Protein 9S3A (pdb70)

Sequence (419 aa):
DEVKLLGMWASPFVLRVQLALSLKGVGYEYVEEDLKSKSELLLKSNPVLQKVPVLIHDGKPVCESSVILQYIDEAFAGVGPSLLPEEPHGRAVARFWAAYIDGTLVKASSQASMKAEGKKQVTAAVETLEGALRDCSNGKPFFGGDTAGYVDVMLGGLLAWVHAGDKMKGVKTFDPATTPLLAAWADNFGSLDAVEAVMPDVGKLVEFAMAMDEVKLLGMWASPFVLRVQLALSLKGVGYEYVEEDLKSKSELLLKSNPVLQKVPVLIHDGKPVCESSVILQYIDEAFAGVGPSLLPEEPHGRAVARFWAAYIDGTLVKASSQAKAEGKKQVTAAVETLEGALRDCSNGKPFFGGDTAGYVDVMLGGLLAWVHAGDKMKGVKTFDPATTPLLAAWADNFGSLDAVEAVMPDVGKLVEFA

Nearest PDB structures (foldseek):
  5j4u-assembly1_A-2  TM=9.229E-01  e=9.475E-18  Populus trichocarpa
  5g5a-assembly2_D  TM=9.171E-01  e=4.953E-17  Arabidopsis thaliana
  4chs-assembly1_B  TM=9.113E-01  e=7.397E-17  Glycine max
  5agy-assembly1_B  TM=9.128E-01  e=1.569E-16  Glycine max
  6ep7-assembly1_A  TM=8.662E-01  e=5.492E-16  Arabidopsis thaliana

B-factor: mean 41.43, std 16.37, range [11.33, 150.97]

InterPro domains:
  IPR004045 Glutathione S-transferase, N-terminal [PF02798] (9-80)
  IPR004045 Glutathione S-transferase, N-terminal [PS50404] (7-86)
  IPR010987 Glutathione S-transferase, C-terminal-like [PS50405] (93-224)
  IPR036249 Thioredoxin-like superfamily [SSF52833] (9-111)
  IPR036282 Glutathione S-transferase, C-terminal domain superfamily [SSF47616] (89-223)
  IPR040079 Glutathione transferase family [SFLDS00019] (6-231)
  IPR045073 Glutathione S-transferase Omega/Tau-like [PTHR11260] (11-217)
  IPR045073 Glutathione S-transferase Omega/Tau-like [SFLDG01152] (6-231)
  IPR045074 Glutathione S-transferases Tau, C-terminal alpha-helical domain, plant [cd03185] (94-220)

Secondary structure (DSSP, 8-state):
--EEEEE-TT-HHHHHHHHHHHHHT---EEEE--SSS--HHHHHHSTTT--S-EEEETTEEEESHHHHHHHHHHHTTTSS--SS-SSHHHHHHHHHHHHHIIIIIIHHHHHHT--HHHHHHHHHHHHHHHHHHHHHHTTSSBTTBSS--HHHHHH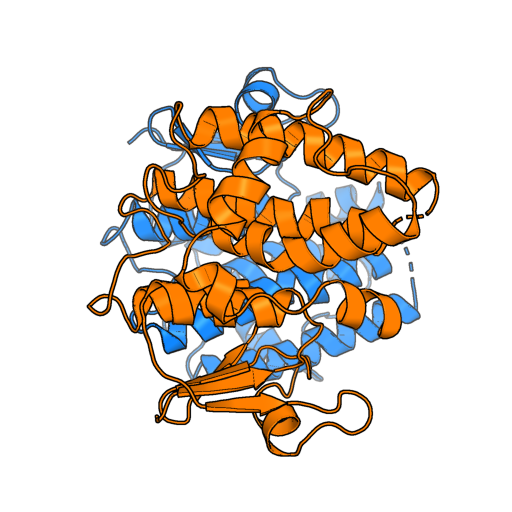HTTHHHHHHHHHHHT--TT-TTT-HHHHHHHHHHHTSHHHHTTPPPHHHHHHHHHH-/--EEEEE-TT-HHHHHHHHHHHHHT---EEEE--SSS--HHHHHHSTTT--S-EEEETTEEEESHHHHHHHHHHHTTTSS--SS-SSHHHHHHHHHHHHHIIIIIIHHHHH--HHHHHHHHHHHHHHHHHHHHHHTTSSBTTBSS--HHHHHHHTTHHHHHHHHHHHT--TT-TTT-HHHHHHHHHHHTSHHHHTTPPPHHHHHHH-

Structure (mmCIF, N/CA/C/O backbone):
data_9S3A
#
_entry.id   9S3A
#
_cell.length_a   52.408
_cell.length_b   61.859
_cell.length_c   168.824
_cell.angle_alpha   90.00
_cell.angle_beta   90.00
_cell.angle_gamma   90.00
#
_symmetry.space_group_name_H-M   'P 21 2 21'
#
loop_
_entity.id
_entity.type
_entity.pdbx_description
1 polymer 'Glutathione S-transferase'
2 non-polymer Deoxynivalenol-13-glutathione
3 non-polymer Deoxynivalenol-13-cysteine
4 non-polymer GLYCEROL
5 non-polymer 'ACETATE ION'
6 non-polymer 'SODIUM ION'
7 non-polymer 2-AMINO-2-HYDROXYMETHYL-PROPANE-1,3-DIOL
8 water water
#
loop_
_atom_site.group_PDB
_atom_site.id
_atom_site.type_symbol
_atom_site.label_atom_id
_atom_site.label_alt_id
_atom_site.label_comp_id
_atom_site.label_asym_id
_atom_site.label_entity_id
_atom_site.label_seq_id
_atom_site.pdbx_PDB_ins_code
_atom_site.Cartn_x
_atom_site.Cartn_y
_atom_site.Cartn_z
_atom_site.occupancy
_atom_site.B_iso_or_equiv
_atom_site.auth_seq_id
_atom_site.auth_comp_id
_atom_site.auth_asym_id
_atom_site.auth_atom_id
_atom_site.pdbx_PDB_model_num
ATOM 1 N N . ASP A 1 9 ? -12.476 -13.446 -35.405 1.00 67.69 7 ASP A N 1
ATOM 2 C CA . ASP A 1 9 ? -12.275 -12.763 -36.718 1.00 64.05 7 ASP A CA 1
ATOM 3 C C . ASP A 1 9 ? -11.619 -11.377 -36.572 1.00 58.07 7 ASP A C 1
ATOM 4 O O . ASP A 1 9 ? -11.195 -10.843 -37.605 1.00 58.76 7 ASP A O 1
ATOM 9 N N . GLU A 1 10 ? -11.537 -10.780 -35.351 1.00 51.62 8 GLU A N 1
ATOM 10 C CA . GLU A 1 10 ? -10.662 -9.639 -35.091 1.00 49.63 8 GLU A CA 1
ATOM 11 C C . GLU A 1 10 ? -9.252 -10.164 -34.788 1.00 43.90 8 GLU A C 1
ATOM 12 O O . GLU A 1 10 ? -9.076 -10.944 -33.856 1.00 42.13 8 GLU A O 1
ATOM 18 N N . VAL A 1 11 ? -8.282 -9.807 -35.642 1.00 40.56 9 VAL A N 1
ATOM 19 C CA . VAL A 1 11 ? -6.856 -10.080 -35.468 1.00 38.96 9 VAL A CA 1
ATOM 20 C C . VAL A 1 11 ? -6.196 -8.716 -35.443 1.00 37.39 9 VAL A C 1
ATOM 21 O O . VAL A 1 11 ? -6.246 -8.017 -36.453 1.00 36.29 9 VAL A O 1
ATOM 25 N N . LYS A 1 12 ? -5.682 -8.323 -34.265 1.00 37.14 10 LYS A N 1
ATOM 26 C CA . LYS A 1 12 ? -4.879 -7.120 -34.101 1.00 37.46 10 LYS A CA 1
ATOM 27 C C . LYS A 1 12 ? -3.440 -7.500 -33.723 1.00 36.85 10 LYS A C 1
ATOM 28 O O . LYS A 1 12 ? -3.231 -8.283 -32.785 1.00 39.46 10 LYS A O 1
ATOM 34 N N . LEU A 1 13 ? -2.454 -6.987 -34.501 1.00 34.69 11 LEU A N 1
ATOM 35 C CA . LEU A 1 13 ? -1.029 -7.188 -34.254 1.00 31.52 11 LEU A CA 1
ATOM 36 C C . LEU A 1 13 ? -0.395 -5.874 -33.748 1.00 31.08 11 LEU A C 1
ATOM 37 O O . LEU A 1 13 ? -0.287 -4.892 -34.499 1.00 30.90 11 LEU A O 1
ATOM 42 N N . LEU A 1 14 ? 0.001 -5.862 -32.450 1.00 30.33 12 LEU A N 1
ATOM 43 C CA . LEU A 1 14 ? 0.823 -4.825 -31.851 1.00 30.32 12 LEU A CA 1
ATOM 44 C C . LEU A 1 14 ? 2.275 -5.052 -32.312 1.00 29.20 12 LEU A C 1
ATOM 45 O O . LEU A 1 14 ? 2.869 -6.025 -31.932 1.00 28.39 12 LEU A O 1
ATOM 50 N N . GLY A 1 15 ? 2.801 -4.160 -33.159 1.00 29.24 13 GLY A N 1
ATOM 51 C CA . GLY A 1 15 ? 4.014 -4.350 -33.942 1.00 28.60 13 GLY A CA 1
ATOM 52 C C . GLY A 1 15 ? 4.991 -3.188 -33.779 1.00 28.36 13 GLY A C 1
ATOM 53 O O . GLY A 1 15 ? 4.702 -2.208 -33.108 1.00 30.05 13 GLY A O 1
ATOM 54 N N . MET A 1 16 ? 6.173 -3.360 -34.365 1.00 28.53 14 MET A N 1
ATOM 55 C CA . MET A 1 16 ? 7.202 -2.329 -34.565 1.00 29.41 14 MET A CA 1
ATOM 56 C C . MET A 1 16 ? 7.920 -2.677 -35.867 1.00 28.38 14 MET A C 1
ATOM 57 O O . MET A 1 16 ? 8.365 -3.803 -36.025 1.00 27.62 14 MET A O 1
ATOM 62 N N . TRP A 1 17 ? 7.928 -1.750 -36.824 1.00 29.09 15 TRP A N 1
ATOM 63 C CA . TRP A 1 17 ? 8.266 -1.987 -38.233 1.00 29.00 15 TRP A CA 1
ATOM 64 C C . TRP A 1 17 ? 9.672 -2.598 -38.403 1.00 28.55 15 TRP A C 1
ATOM 65 O O . TRP A 1 17 ? 9.890 -3.240 -39.423 1.00 27.35 15 TRP A O 1
ATOM 76 N N . ALA A 1 18 ? 10.621 -2.301 -37.473 1.00 29.33 16 ALA A N 1
ATOM 77 C CA . ALA A 1 18 ? 11.992 -2.811 -37.523 1.00 30.37 16 ALA A CA 1
ATOM 78 C C . ALA A 1 18 ? 12.220 -4.136 -36.774 1.00 29.73 16 ALA A C 1
ATOM 79 O O . ALA A 1 18 ? 13.354 -4.597 -36.770 1.00 32.37 16 ALA A O 1
ATOM 81 N N . SER A 1 19 ? 11.195 -4.785 -36.181 1.00 28.33 17 SER A N 1
ATOM 82 C CA . SER A 1 19 ? 11.391 -5.938 -35.324 1.00 26.90 17 SER A CA 1
ATOM 83 C C . SER A 1 19 ? 11.325 -7.182 -36.193 1.00 26.29 17 SER A C 1
ATOM 84 O O . SER A 1 19 ? 10.306 -7.406 -36.811 1.00 24.99 17 SER A O 1
ATOM 87 N N . PRO A 1 20 ? 12.365 -8.058 -36.222 1.00 26.65 18 PRO A N 1
ATOM 88 C CA . PRO A 1 20 ? 12.231 -9.361 -36.873 1.00 25.14 18 PRO A CA 1
ATOM 89 C C . PRO A 1 20 ? 11.231 -10.322 -36.229 1.00 23.46 18 PRO A C 1
ATOM 90 O O . PRO A 1 20 ? 10.616 -11.084 -36.947 1.00 22.05 18 PRO A O 1
ATOM 94 N N . PHE A 1 21 ? 11.016 -10.199 -34.917 1.00 22.88 19 PHE A N 1
ATOM 95 C CA . PHE A 1 21 ? 10.051 -10.973 -34.170 1.00 22.24 19 PHE A CA 1
ATOM 96 C C . PHE A 1 21 ? 8.607 -10.670 -34.611 1.00 21.92 19 PHE A C 1
ATOM 97 O O . PHE A 1 21 ? 7.805 -11.587 -34.728 1.00 21.49 19 PHE A O 1
ATOM 105 N N . VAL A 1 22 ? 8.275 -9.391 -34.804 1.00 22.20 20 VAL A N 1
ATOM 106 C CA . VAL A 1 22 ? 7.060 -8.905 -35.381 1.00 22.40 20 VAL A CA 1
ATOM 107 C C . VAL A 1 22 ? 6.944 -9.400 -36.832 1.00 22.87 20 VAL A C 1
ATOM 108 O O . VAL A 1 22 ? 5.867 -9.897 -37.209 1.00 23.06 20 VAL A O 1
ATOM 112 N N . LEU A 1 23 ? 7.980 -9.234 -37.664 1.00 23.60 21 LEU A N 1
ATOM 113 C CA . LEU A 1 23 ? 7.929 -9.697 -39.053 1.00 24.78 21 LEU A CA 1
ATOM 114 C C . LEU A 1 23 ? 7.617 -11.203 -39.134 1.00 25.33 21 LEU A C 1
ATOM 115 O O . LEU A 1 23 ? 6.889 -11.602 -40.036 1.00 27.62 21 LEU A O 1
ATOM 120 N N . ARG A 1 24 ? 8.053 -12.031 -38.167 1.00 24.25 22 ARG A N 1
ATOM 121 C CA . ARG A 1 24 ? 7.615 -13.431 -38.103 1.00 24.65 22 ARG A CA 1
ATOM 122 C C . ARG A 1 24 ? 6.093 -13.628 -38.129 1.00 23.34 22 ARG A C 1
ATOM 123 O O . ARG A 1 24 ? 5.601 -14.461 -38.899 1.00 22.44 22 ARG A O 1
ATOM 131 N N . VAL A 1 25 ? 5.386 -12.790 -37.345 1.00 23.15 23 VAL A N 1
ATOM 132 C CA . VAL A 1 25 ? 3.955 -12.884 -37.138 1.00 22.24 23 VAL A CA 1
ATOM 133 C C . VAL A 1 25 ? 3.258 -12.426 -38.409 1.00 22.46 23 VAL A C 1
ATOM 134 O O . VAL A 1 25 ? 2.391 -13.102 -38.931 1.00 22.89 23 VAL A O 1
ATOM 138 N N . GLN A 1 26 ? 3.720 -11.338 -38.970 1.00 23.27 24 GLN A N 1
ATOM 139 C CA . GLN A 1 26 ? 3.279 -10.847 -40.275 1.00 23.87 24 GLN A CA 1
ATOM 140 C C . GLN A 1 26 ? 3.454 -11.891 -41.381 1.00 23.06 24 GLN A C 1
ATOM 141 O O . GLN A 1 26 ? 2.524 -12.124 -42.136 1.00 22.99 24 GLN A O 1
ATOM 147 N N . LEU A 1 27 ? 4.612 -12.538 -41.429 1.00 23.24 25 LEU A N 1
ATOM 148 C CA . LEU A 1 27 ? 4.878 -13.614 -42.393 1.00 23.61 25 LEU A CA 1
ATOM 149 C C . LEU A 1 27 ? 3.890 -14.775 -42.295 1.00 24.33 25 LEU A C 1
ATOM 150 O O . LEU A 1 27 ? 3.302 -15.155 -43.318 1.00 25.18 25 LEU A O 1
ATOM 155 N N . ALA A 1 28 ? 3.652 -15.274 -41.072 1.00 24.07 26 ALA A N 1
ATOM 156 C CA . ALA A 1 28 ? 2.707 -16.345 -40.828 1.00 23.45 26 ALA A CA 1
ATOM 157 C C . ALA A 1 28 ? 1.271 -15.965 -41.216 1.00 24.38 26 ALA A C 1
ATOM 158 O O . ALA A 1 28 ? 0.581 -16.772 -41.803 1.00 25.77 26 ALA A O 1
ATOM 160 N N . LEU A 1 29 ? 0.807 -14.762 -40.856 1.00 24.39 27 LEU A N 1
ATOM 161 C CA . LEU A 1 29 ? -0.524 -14.278 -41.200 1.00 25.19 27 LEU A CA 1
ATOM 162 C C . LEU A 1 29 ? -0.643 -14.122 -42.721 1.00 25.67 27 LEU A C 1
ATOM 163 O O . LEU A 1 29 ? -1.594 -14.645 -43.301 1.00 27.42 27 LEU A O 1
ATOM 168 N N . SER A 1 30 ? 0.372 -13.573 -43.368 1.00 24.87 28 SER A N 1
ATOM 169 C CA . SER A 1 30 ? 0.421 -13.365 -44.809 1.00 25.61 28 SER A CA 1
ATOM 170 C C . SER A 1 30 ? 0.387 -14.684 -45.581 1.00 26.20 28 SER A C 1
ATOM 171 O O . SER A 1 30 ? -0.359 -14.813 -46.547 1.00 26.40 28 SER A O 1
ATOM 174 N N . LEU A 1 31 ? 1.226 -15.650 -45.162 1.00 26.91 29 LEU A N 1
ATOM 175 C CA . LEU A 1 31 ? 1.356 -16.947 -45.833 1.00 28.27 29 LEU A CA 1
ATOM 176 C C . LEU A 1 31 ? 0.053 -17.753 -45.757 1.00 29.33 29 LEU A C 1
ATOM 177 O O . LEU A 1 31 ? -0.306 -18.406 -46.744 1.00 29.61 29 LEU A O 1
ATOM 182 N N . LYS A 1 32 ? -0.662 -17.666 -44.618 1.00 30.31 30 LYS A N 1
ATOM 183 C CA . LYS A 1 32 ? -1.997 -18.246 -44.464 1.00 32.53 30 LYS A CA 1
ATOM 184 C C . LYS A 1 32 ? -3.095 -17.497 -45.219 1.00 32.80 30 LYS A C 1
ATOM 185 O O . LYS A 1 32 ? -4.099 -18.123 -45.506 1.00 35.09 30 LYS A O 1
ATOM 191 N N . GLY A 1 33 ? -2.966 -16.184 -45.438 1.00 32.74 31 GLY A N 1
ATOM 192 C CA . GLY A 1 33 ? -4.035 -15.347 -45.959 1.00 33.17 31 GLY A CA 1
ATOM 193 C C . GLY A 1 33 ? -5.048 -14.880 -44.901 1.00 33.92 31 GLY A C 1
ATOM 194 O O . GLY A 1 33 ? -6.165 -14.563 -45.284 1.00 34.81 31 GLY A O 1
ATOM 195 N N . VAL A 1 34 ? -4.649 -14.750 -43.619 1.00 32.95 32 VAL A N 1
ATOM 196 C CA . VAL A 1 34 ? -5.475 -14.187 -42.556 1.00 33.43 32 VAL A CA 1
ATOM 197 C C . VAL A 1 34 ? -5.289 -12.661 -42.560 1.00 34.24 32 VAL A C 1
ATOM 198 O O . VAL A 1 34 ? -4.138 -12.165 -42.403 1.00 37.28 32 VAL A O 1
ATOM 202 N N . GLY A 1 35 ? -6.408 -11.918 -42.654 1.00 32.90 33 GLY A N 1
ATOM 203 C CA . GLY A 1 35 ? -6.467 -10.500 -42.406 1.00 33.06 33 GLY A CA 1
ATOM 204 C C . GLY A 1 35 ? -6.141 -10.124 -40.952 1.00 32.46 33 GLY A C 1
ATOM 205 O O . GLY A 1 35 ? -6.450 -10.893 -40.021 1.00 31.21 33 GLY A O 1
ATOM 206 N N . TYR A 1 36 ? -5.468 -8.953 -40.789 1.00 31.26 34 TYR A N 1
ATOM 207 C CA . TYR A 1 36 ? -5.120 -8.434 -39.473 1.00 30.51 34 TYR A CA 1
ATOM 208 C C . TYR A 1 36 ? -5.001 -6.908 -39.531 1.00 30.48 34 TYR A C 1
ATOM 209 O O . TYR A 1 36 ? -4.748 -6.358 -40.613 1.00 29.75 34 TYR A O 1
ATOM 218 N N . GLU A 1 37 ? -5.223 -6.277 -38.361 1.00 30.37 35 GLU A N 1
ATOM 219 C CA . GLU A 1 37 ? -4.913 -4.877 -38.128 1.00 31.32 35 GLU A CA 1
ATOM 220 C C . GLU A 1 37 ? -3.445 -4.746 -37.651 1.00 30.17 35 GLU A C 1
ATOM 221 O O . GLU A 1 37 ? -3.167 -5.114 -36.506 1.00 29.75 35 GLU A O 1
ATOM 227 N N . TYR A 1 38 ? -2.565 -4.108 -38.442 1.00 29.82 36 TYR A N 1
ATOM 228 C CA . TYR A 1 38 ? -1.240 -3.707 -37.947 1.00 30.14 36 TYR A CA 1
ATOM 229 C C . TYR A 1 38 ? -1.285 -2.373 -37.170 1.00 31.54 36 TYR A C 1
ATOM 230 O O . TYR A 1 38 ? -1.653 -1.335 -37.732 1.00 31.37 36 TYR A O 1
ATOM 239 N N . VAL A 1 39 ? -0.834 -2.397 -35.888 1.00 32.27 37 VAL A N 1
ATOM 240 C CA . VAL A 1 39 ? -0.716 -1.216 -35.025 1.00 33.30 37 VAL A CA 1
ATOM 241 C C . VAL A 1 39 ? 0.772 -1.025 -34.665 1.00 32.66 37 VAL A C 1
ATOM 242 O O . VAL A 1 39 ? 1.423 -1.915 -34.118 1.00 31.38 37 VAL A O 1
ATOM 246 N N . GLU A 1 40 ? 1.339 0.140 -35.032 1.00 33.94 38 GLU A N 1
ATOM 247 C CA . GLU A 1 40 ? 2.756 0.465 -34.867 1.00 33.42 38 GLU A CA 1
ATOM 248 C C . GLU A 1 40 ? 2.909 0.959 -33.434 1.00 34.47 38 GLU A C 1
ATOM 249 O O . GLU A 1 40 ? 2.260 1.920 -33.090 1.00 34.23 38 GLU A O 1
ATOM 255 N N . GLU A 1 41 ? 3.690 0.265 -32.595 1.00 35.30 39 GLU A N 1
ATOM 256 C CA . GLU A 1 41 ? 3.911 0.701 -31.214 1.00 37.52 39 GLU A CA 1
ATOM 257 C C . GLU A 1 41 ? 5.181 1.572 -31.188 1.00 37.46 39 GLU A C 1
ATOM 258 O O . GLU A 1 41 ? 6.134 1.355 -31.949 1.00 36.60 39 GLU A O 1
ATOM 264 N N . ASP A 1 42 ? 5.149 2.629 -30.381 1.00 38.69 40 ASP A N 1
ATOM 265 C CA . ASP A 1 42 ? 6.335 3.375 -29.981 1.00 39.19 40 ASP A CA 1
ATOM 266 C C . ASP A 1 42 ? 6.902 2.692 -28.734 1.00 39.45 40 ASP A C 1
ATOM 267 O O . ASP A 1 42 ? 6.284 2.782 -27.665 1.00 40.44 40 ASP A O 1
ATOM 272 N N . LEU A 1 43 ? 8.081 2.058 -28.859 1.00 38.42 41 LEU A N 1
ATOM 273 C CA . LEU A 1 43 ? 8.695 1.362 -27.732 1.00 38.98 41 LEU A CA 1
ATOM 274 C C . LEU A 1 43 ? 9.366 2.314 -26.732 1.00 42.24 41 LEU A C 1
ATOM 275 O O . LEU A 1 43 ? 9.668 1.870 -25.630 1.00 42.23 41 LEU A O 1
ATOM 280 N N . LYS A 1 44 ? 9.585 3.603 -27.093 1.00 46.77 42 LYS A N 1
ATOM 281 C CA . LYS A 1 44 ? 10.107 4.642 -26.209 1.00 50.92 42 LYS A CA 1
ATOM 282 C C . LYS A 1 44 ? 9.048 5.184 -25.250 1.00 51.01 42 LYS A C 1
ATOM 283 O O . LYS A 1 44 ? 9.409 5.503 -24.116 1.00 51.60 42 LYS A O 1
ATOM 289 N N . SER A 1 45 ? 7.784 5.326 -25.706 1.00 50.32 43 SER A N 1
ATOM 290 C CA . SER A 1 45 ? 6.641 5.633 -24.851 1.00 51.77 43 SER A CA 1
ATOM 291 C C . SER A 1 45 ? 5.514 4.641 -25.136 1.00 50.55 43 SER A C 1
ATOM 292 O O . SER A 1 45 ? 4.723 4.842 -26.059 1.00 50.95 43 SER A O 1
ATOM 295 N N . LYS A 1 46 ? 5.440 3.567 -24.332 1.00 50.50 44 LYS A N 1
ATOM 296 C CA . LYS A 1 46 ? 4.621 2.400 -24.649 1.00 47.63 44 LYS A CA 1
ATOM 297 C C . LYS A 1 46 ? 3.139 2.711 -24.446 1.00 47.35 44 LYS A C 1
ATOM 298 O O . LYS A 1 46 ? 2.802 3.380 -23.478 1.00 50.26 44 LYS A O 1
ATOM 304 N N . SER A 1 47 ? 2.280 2.222 -25.356 1.00 45.70 45 SER A N 1
ATOM 305 C CA . SER A 1 47 ? 0.838 2.447 -25.287 1.00 45.74 45 SER A CA 1
ATOM 306 C C . SER A 1 47 ? 0.213 1.728 -24.080 1.00 46.11 45 SER A C 1
ATOM 307 O O . SER A 1 47 ? 0.754 0.749 -23.572 1.00 42.89 45 SER A O 1
ATOM 310 N N . GLU A 1 48 ? -0.982 2.203 -23.691 1.00 48.04 46 GLU A N 1
ATOM 311 C CA . GLU A 1 48 ? -1.785 1.564 -22.654 1.00 48.74 46 GLU A CA 1
ATOM 312 C C . GLU A 1 48 ? -2.179 0.134 -23.047 1.00 44.47 46 GLU A C 1
ATOM 313 O O . GLU A 1 48 ? -2.261 -0.696 -22.156 1.00 42.82 46 GLU A O 1
ATOM 319 N N . LEU A 1 49 ? -2.427 -0.114 -24.354 1.00 41.95 47 LEU A N 1
ATOM 320 C CA . LEU A 1 49 ? -2.859 -1.393 -24.883 1.00 40.44 47 LEU A CA 1
ATOM 321 C C . LEU A 1 49 ? -1.701 -2.407 -24.816 1.00 38.36 47 LEU A C 1
ATOM 322 O O . LEU A 1 49 ? -1.895 -3.523 -24.376 1.00 37.21 47 LEU A O 1
ATOM 327 N N . LEU A 1 50 ? -0.495 -2.016 -25.250 1.00 37.39 48 LEU A N 1
ATOM 328 C CA . LEU A 1 50 ? 0.699 -2.831 -25.096 1.00 35.85 48 LEU A CA 1
ATOM 329 C C . LEU A 1 50 ? 0.953 -3.207 -23.624 1.00 36.30 48 LEU A C 1
ATOM 330 O O . LEU A 1 50 ? 1.113 -4.394 -23.310 1.00 35.01 48 LEU A O 1
ATOM 335 N N . LEU A 1 51 ? 0.975 -2.204 -22.739 1.00 37.93 49 LEU A N 1
ATOM 336 C CA . LEU A 1 51 ? 1.219 -2.400 -21.315 1.00 39.45 49 LEU A CA 1
ATOM 337 C C . LEU A 1 51 ? 0.152 -3.288 -20.666 1.00 40.11 49 LEU A C 1
ATOM 338 O O . LEU A 1 51 ? 0.514 -4.083 -19.811 1.00 41.14 49 LEU A O 1
ATOM 343 N N . LYS A 1 52 ? -1.108 -3.237 -21.124 1.00 40.54 50 LYS A N 1
ATOM 344 C CA . LYS A 1 52 ? -2.154 -4.122 -20.617 1.00 41.90 50 LYS A CA 1
ATOM 345 C C . LYS A 1 52 ? -2.091 -5.521 -21.248 1.00 38.60 50 LYS A C 1
ATOM 346 O O . LYS A 1 52 ? -2.443 -6.462 -20.558 1.00 38.38 50 LYS A O 1
ATOM 352 N N . SER A 1 53 ? -1.732 -5.621 -22.542 1.00 35.92 51 SER A N 1
ATOM 353 C CA . SER A 1 53 ? -1.698 -6.855 -23.316 1.00 34.45 51 SER A CA 1
ATOM 354 C C . SER A 1 53 ? -0.484 -7.731 -23.021 1.00 32.93 51 SER A C 1
ATOM 355 O O . SER A 1 53 ? -0.590 -8.941 -23.150 1.00 32.21 51 SER A O 1
ATOM 358 N N . ASN A 1 54 ? 0.686 -7.120 -22.753 1.00 32.96 52 ASN A N 1
ATOM 359 C CA . ASN A 1 54 ? 1.900 -7.836 -22.367 1.00 32.19 52 ASN A CA 1
ATOM 360 C C . ASN A 1 54 ? 2.381 -7.236 -21.055 1.00 34.07 52 ASN A C 1
ATOM 361 O O . ASN A 1 54 ? 3.404 -6.565 -21.073 1.00 33.68 52 ASN A O 1
ATOM 366 N N . PRO A 1 55 ? 1.660 -7.407 -19.907 1.00 36.71 53 PRO A N 1
ATOM 367 C CA . PRO A 1 55 ? 2.071 -6.793 -18.639 1.00 39.30 53 PRO A CA 1
ATOM 368 C C . PRO A 1 55 ? 3.419 -7.274 -18.089 1.00 41.03 53 PRO A C 1
ATOM 369 O O . PRO A 1 55 ? 4.125 -6.459 -17.510 1.00 42.88 53 PRO A O 1
ATOM 373 N N . VAL A 1 56 ? 3.844 -8.529 -18.391 1.00 42.24 54 VAL A N 1
ATOM 374 C CA . VAL A 1 56 ? 5.037 -9.129 -17.803 1.00 42.59 54 VAL A CA 1
ATOM 375 C C . VAL A 1 56 ? 6.267 -8.689 -18.602 1.00 40.24 54 VAL A C 1
ATOM 376 O O . VAL A 1 56 ? 7.190 -8.237 -17.944 1.00 41.61 54 VAL A O 1
ATOM 380 N N . LEU A 1 57 ? 6.263 -8.698 -19.955 1.00 37.31 55 LEU A N 1
ATOM 381 C CA . LEU A 1 57 ? 7.446 -8.369 -20.753 1.00 36.37 55 LEU A CA 1
ATOM 382 C C . LEU A 1 57 ? 7.432 -7.008 -21.460 1.00 36.19 55 LEU A C 1
ATOM 383 O O . LEU A 1 57 ? 8.503 -6.495 -21.742 1.00 35.85 55 LEU A O 1
ATOM 388 N N . GLN A 1 58 ? 6.263 -6.463 -21.814 1.00 35.58 56 GLN A N 1
ATOM 389 C CA . GLN A 1 58 ? 6.097 -5.146 -22.436 1.00 35.85 56 GLN A CA 1
ATOM 390 C C . GLN A 1 58 ? 6.733 -5.103 -23.834 1.00 34.27 56 GLN A C 1
ATOM 391 O O . GLN A 1 58 ? 7.190 -4.030 -24.242 1.00 34.42 56 GLN A O 1
ATOM 397 N N . LYS A 1 59 ? 6.713 -6.245 -24.538 1.00 31.76 57 LYS A N 1
ATOM 398 C CA . LYS A 1 59 ? 7.370 -6.407 -25.823 1.00 31.34 57 LYS A CA 1
ATOM 399 C C . LYS A 1 59 ? 6.356 -6.687 -26.926 1.00 29.06 57 LYS A C 1
ATOM 400 O O . LYS A 1 59 ? 5.363 -7.283 -26.643 1.00 29.24 57 LYS A O 1
ATOM 406 N N . VAL A 1 60 ? 6.657 -6.231 -28.143 1.00 28.30 58 VAL A N 1
ATOM 407 C CA . VAL A 1 60 ? 6.057 -6.642 -29.398 1.00 27.41 58 VAL A CA 1
ATOM 408 C C . VAL A 1 60 ? 6.846 -7.822 -29.937 1.00 26.93 58 VAL A C 1
ATOM 409 O O . VAL A 1 60 ? 8.006 -7.975 -29.572 1.00 26.42 58 VAL A O 1
ATOM 413 N N . PRO A 1 61 ? 6.264 -8.723 -30.781 1.00 26.89 59 PRO A N 1
ATOM 414 C CA . PRO A 1 61 ? 4.822 -8.743 -31.115 1.00 26.45 59 PRO A CA 1
ATOM 415 C C . PRO A 1 61 ? 3.885 -9.108 -29.958 1.00 27.07 59 PRO A C 1
ATOM 416 O O . PRO A 1 61 ? 4.267 -9.881 -29.069 1.00 27.11 59 PRO A O 1
ATOM 420 N N . VAL A 1 62 ? 2.667 -8.531 -29.982 1.00 27.39 60 VAL A N 1
ATOM 421 C CA . VAL A 1 62 ? 1.479 -9.112 -29.365 1.00 27.87 60 VAL A CA 1
ATOM 422 C C . VAL A 1 62 ? 0.420 -9.300 -30.459 1.00 27.83 60 VAL A C 1
ATOM 423 O O . VAL A 1 62 ? 0.179 -8.403 -31.233 1.00 27.88 60 VAL A O 1
ATOM 427 N N . LEU A 1 63 ? -0.165 -10.509 -30.563 1.00 28.35 61 LEU A N 1
ATOM 428 C CA . LEU A 1 63 ? -1.343 -10.796 -31.377 1.00 28.87 61 LEU A CA 1
ATOM 429 C C . LEU A 1 63 ? -2.541 -10.876 -30.441 1.00 30.92 61 LEU A C 1
ATOM 430 O O . LEU A 1 63 ? -2.443 -11.568 -29.427 1.00 30.28 61 LEU A O 1
ATOM 435 N N . ILE A 1 64 ? -3.607 -10.131 -30.784 1.00 31.70 62 ILE A N 1
ATOM 436 C CA . ILE A 1 64 ? -4.878 -10.109 -30.086 1.00 34.37 62 ILE A CA 1
ATOM 437 C C . ILE A 1 64 ? -5.913 -10.691 -31.063 1.00 35.00 62 ILE A C 1
ATOM 438 O O . ILE A 1 64 ? -6.198 -10.065 -32.105 1.00 32.96 62 ILE A O 1
ATOM 443 N N . HIS A 1 65 ? -6.358 -11.927 -30.746 1.00 35.79 63 HIS A N 1
ATOM 444 C CA . HIS A 1 65 ? -7.427 -12.642 -31.436 1.00 38.42 63 HIS A CA 1
ATOM 445 C C . HIS A 1 65 ? -8.660 -12.682 -30.531 1.00 39.46 63 HIS A C 1
ATOM 446 O O . HIS A 1 65 ? -8.555 -13.279 -29.459 1.00 39.35 63 HIS A O 1
ATOM 453 N N . ASP A 1 66 ? -9.759 -12.021 -30.960 1.00 41.17 64 ASP A N 1
ATOM 454 C CA . ASP A 1 66 ? -11.055 -11.897 -30.282 1.00 43.81 64 ASP A CA 1
ATOM 455 C C . ASP A 1 66 ? -10.909 -11.491 -28.819 1.00 45.09 64 ASP A C 1
ATOM 456 O O . ASP A 1 66 ? -11.502 -12.129 -27.934 1.00 45.63 64 ASP A O 1
ATOM 461 N N . GLY A 1 67 ? -10.084 -10.444 -28.603 1.00 43.65 65 GLY A N 1
ATOM 462 C CA . GLY A 1 67 ? -9.887 -9.862 -27.287 1.00 44.05 65 GLY A CA 1
ATOM 463 C C . GLY A 1 67 ? -8.826 -10.545 -26.425 1.00 42.80 65 GLY A C 1
ATOM 464 O O . GLY A 1 67 ? -8.554 -10.006 -25.360 1.00 43.56 65 GLY A O 1
ATOM 465 N N . LYS A 1 68 ? -8.229 -11.681 -26.856 1.00 40.83 66 LYS A N 1
ATOM 466 C CA . LYS A 1 68 ? -7.296 -12.448 -26.049 1.00 40.71 66 LYS A CA 1
ATOM 467 C C . LYS A 1 68 ? -5.877 -12.197 -26.592 1.00 37.85 66 LYS A C 1
ATOM 468 O O . LYS A 1 68 ? -5.641 -12.505 -27.754 1.00 35.14 66 LYS A O 1
ATOM 474 N N . PRO A 1 69 ? -4.926 -11.569 -25.844 1.00 38.05 67 PRO A N 1
ATOM 475 C CA . PRO A 1 69 ? -3.544 -11.406 -26.324 1.00 36.73 67 PRO A CA 1
ATOM 476 C C . PRO A 1 69 ? -2.689 -12.685 -26.278 1.00 34.99 67 PRO A C 1
ATOM 477 O O . PRO A 1 69 ? -2.878 -13.554 -25.437 1.00 34.30 67 PRO A O 1
ATOM 481 N N . VAL A 1 70 ? -1.741 -12.778 -27.217 1.00 33.67 68 VAL A N 1
ATOM 482 C CA . VAL A 1 70 ? -0.737 -13.816 -27.318 1.00 32.06 68 VAL A CA 1
ATOM 483 C C . VAL A 1 70 ? 0.621 -13.140 -27.575 1.00 32.44 68 VAL A C 1
ATOM 484 O O . VAL A 1 70 ? 0.747 -12.336 -28.501 1.00 31.26 68 VAL A O 1
ATOM 488 N N . CYS A 1 71 ? 1.666 -13.588 -26.844 1.00 32.71 69 CYS A N 1
ATOM 489 C CA . CYS A 1 71 ? 2.955 -12.921 -26.738 1.00 32.59 69 CYS A CA 1
ATOM 490 C C . CYS A 1 71 ? 4.036 -13.940 -27.053 1.00 31.68 69 CYS A C 1
ATOM 491 O O . CYS A 1 71 ? 3.800 -15.120 -26.812 1.00 31.50 69 CYS A O 1
ATOM 494 N N . GLU A 1 72 ? 5.187 -13.466 -27.586 1.00 31.40 70 GLU A N 1
ATOM 495 C CA . GLU A 1 72 ? 6.382 -14.237 -27.928 1.00 30.23 70 GLU A CA 1
ATOM 496 C C . GLU A 1 72 ? 6.168 -14.818 -29.323 1.00 30.13 70 GLU A C 1
ATOM 497 O O . GLU A 1 72 ? 5.238 -15.620 -29.489 1.00 32.03 70 GLU A O 1
ATOM 503 N N . SER A 1 73 ? 6.976 -14.361 -30.315 1.00 28.01 71 SER A N 1
ATOM 504 C CA . SER A 1 73 ? 6.821 -14.686 -31.731 1.00 26.98 71 SER A CA 1
ATOM 505 C C . SER A 1 73 ? 6.605 -16.190 -31.993 1.00 27.25 71 SER A C 1
ATOM 506 O O . SER A 1 73 ? 5.708 -16.533 -32.758 1.00 29.79 71 SER A O 1
ATOM 509 N N . SER A 1 74 ? 7.382 -17.071 -31.350 1.00 27.04 72 SER A N 1
ATOM 510 C CA . SER A 1 74 ? 7.347 -18.503 -31.626 1.00 28.67 72 SER A CA 1
ATOM 511 C C . SER A 1 74 ? 6.051 -19.108 -31.090 1.00 27.93 72 SER A C 1
ATOM 512 O O . SER A 1 74 ? 5.434 -19.872 -31.805 1.00 28.23 72 SER A O 1
ATOM 515 N N . VAL A 1 75 ? 5.624 -18.708 -29.878 1.00 28.00 73 VAL A N 1
ATOM 516 C CA . VAL A 1 75 ? 4.297 -18.984 -29.321 1.00 28.08 73 VAL A CA 1
ATOM 517 C C . VAL A 1 75 ? 3.172 -18.484 -30.254 1.00 26.80 73 VAL A C 1
ATOM 518 O O . VAL A 1 75 ? 2.230 -19.231 -30.540 1.00 25.57 73 VAL A O 1
ATOM 522 N N . ILE A 1 76 ? 3.325 -17.274 -30.795 1.00 25.39 74 ILE A N 1
ATOM 523 C CA . ILE A 1 76 ? 2.316 -16.710 -31.689 1.00 25.65 74 ILE A CA 1
ATOM 524 C C . ILE A 1 76 ? 2.207 -17.555 -32.973 1.00 25.81 74 ILE A C 1
ATOM 525 O O . ILE A 1 76 ? 1.095 -17.918 -33.356 1.00 28.02 74 ILE A O 1
ATOM 530 N N . LEU A 1 77 ? 3.327 -17.877 -33.610 1.00 25.45 75 LEU A N 1
ATOM 531 C CA . LEU A 1 77 ? 3.340 -18.753 -34.791 1.00 26.47 75 LEU A CA 1
ATOM 532 C C . LEU A 1 77 ? 2.597 -20.078 -34.558 1.00 26.82 75 LEU A C 1
ATOM 533 O O . LEU A 1 77 ? 1.909 -20.562 -35.461 1.00 25.83 75 LEU A O 1
ATOM 538 N N . GLN A 1 78 ? 2.756 -20.658 -33.365 1.00 27.66 76 GLN A N 1
ATOM 539 C CA . GLN A 1 78 ? 2.136 -21.948 -33.070 1.00 28.55 76 GLN A CA 1
ATOM 540 C C . GLN A 1 78 ? 0.645 -21.791 -32.794 1.00 28.51 76 GLN A C 1
ATOM 541 O O . GLN A 1 78 ? -0.119 -22.657 -33.222 1.00 28.72 76 GLN A O 1
ATOM 547 N N . TYR A 1 79 ? 0.258 -20.703 -32.101 1.00 28.11 77 TYR A N 1
ATOM 548 C CA . TYR A 1 79 ? -1.136 -20.307 -31.919 1.00 27.86 77 TYR A CA 1
ATOM 549 C C . TYR A 1 79 ? -1.854 -20.138 -33.257 1.00 27.49 77 TYR A C 1
ATOM 550 O O . TYR A 1 79 ? -2.881 -20.734 -33.441 1.00 28.06 77 TYR A O 1
ATOM 559 N N . ILE A 1 80 ? -1.348 -19.309 -34.169 1.00 27.12 78 ILE A N 1
ATOM 560 C CA . ILE A 1 80 ? -1.891 -19.162 -35.524 1.00 27.01 78 ILE A CA 1
ATOM 561 C C . ILE A 1 80 ? -2.039 -20.528 -36.191 1.00 26.92 78 ILE A C 1
ATOM 562 O O . ILE A 1 80 ? -3.032 -20.760 -36.839 1.00 27.01 78 ILE A O 1
ATOM 567 N N . ASP A 1 81 ? -1.042 -21.398 -36.052 1.00 27.89 79 ASP A N 1
ATOM 568 C CA . ASP A 1 81 ? -1.104 -22.743 -36.611 1.00 30.57 79 ASP A CA 1
ATOM 569 C C . ASP A 1 81 ? -2.249 -23.586 -36.053 1.00 30.89 79 ASP A C 1
ATOM 570 O O . ASP A 1 81 ? -2.879 -24.249 -36.837 1.00 31.59 79 ASP A O 1
ATOM 575 N N . GLU A 1 82 ? -2.530 -23.487 -34.755 1.00 32.44 80 GLU A N 1
ATOM 576 C CA . GLU A 1 82 ? -3.586 -24.179 -34.043 1.00 34.94 80 GLU A CA 1
ATOM 577 C C . GLU A 1 82 ? -4.955 -23.497 -34.217 1.00 36.01 80 GLU A C 1
ATOM 578 O O . GLU A 1 82 ? -5.932 -24.204 -34.452 1.00 37.30 80 GLU A O 1
ATOM 584 N N . ALA A 1 83 ? -5.030 -22.159 -34.171 1.00 34.46 81 ALA A N 1
ATOM 585 C CA . ALA A 1 83 ? -6.268 -21.397 -34.272 1.00 35.27 81 ALA A CA 1
ATOM 586 C C . ALA A 1 83 ? -6.804 -21.199 -35.700 1.00 36.43 81 ALA A C 1
ATOM 587 O O . ALA A 1 83 ? -8.015 -20.958 -35.799 1.00 36.86 81 ALA A O 1
ATOM 589 N N . PHE A 1 84 ? -5.957 -21.197 -36.762 1.00 35.93 82 PHE A N 1
ATOM 590 C CA . PHE A 1 84 ? -6.374 -20.992 -38.161 1.00 39.80 82 PHE A CA 1
ATOM 591 C C . PHE A 1 84 ? -6.138 -22.249 -39.019 1.00 40.93 82 PHE A C 1
ATOM 592 O O . PHE A 1 84 ? -5.758 -22.164 -40.185 1.00 41.65 82 PHE A O 1
ATOM 600 N N . ALA A 1 85 ? -6.459 -23.432 -38.452 1.00 42.26 83 ALA A N 1
ATOM 601 C CA . ALA A 1 85 ? -6.182 -24.738 -39.055 1.00 42.35 83 ALA A CA 1
ATOM 602 C C . ALA A 1 85 ? -7.150 -24.946 -40.219 1.00 43.22 83 ALA A C 1
ATOM 603 O O . ALA A 1 85 ? -8.353 -24.653 -40.087 1.00 44.93 83 ALA A O 1
ATOM 605 N N . GLY A 1 86 ? -6.590 -25.321 -41.381 1.00 44.05 84 GLY A N 1
ATOM 606 C CA . GLY A 1 86 ? -7.341 -25.406 -42.633 1.00 48.64 84 GLY A CA 1
ATOM 607 C C . GLY A 1 86 ? -7.817 -24.053 -43.187 1.00 50.70 84 GLY A C 1
ATOM 608 O O . GLY A 1 86 ? -8.817 -24.031 -43.892 1.00 51.02 84 GLY A O 1
ATOM 609 N N . VAL A 1 87 ? -7.152 -22.926 -42.816 1.00 51.38 85 VAL A N 1
ATOM 610 C CA . VAL A 1 87 ? -7.100 -21.706 -43.606 1.00 49.31 85 VAL A CA 1
ATOM 611 C C . VAL A 1 87 ? -5.701 -21.705 -44.181 1.00 45.79 85 VAL A C 1
ATOM 612 O O . VAL A 1 87 ? -4.766 -21.571 -43.402 1.00 49.52 85 VAL A O 1
ATOM 616 N N . GLY A 1 88 ? -5.541 -21.937 -45.494 1.00 44.31 86 GLY A N 1
ATOM 617 C CA . GLY A 1 88 ? -4.209 -22.021 -46.082 1.00 43.92 86 GLY A CA 1
ATOM 618 C C . GLY A 1 88 ? -3.369 -23.180 -45.521 1.00 44.10 86 GLY A C 1
ATOM 619 O O . GLY A 1 88 ? -3.884 -24.039 -44.806 1.00 44.91 86 GLY A O 1
ATOM 620 N N . PRO A 1 89 ? -2.078 -23.327 -45.903 1.00 44.26 87 PRO A N 1
ATOM 621 C CA . PRO A 1 89 ? -1.206 -24.372 -45.340 1.00 42.54 87 PRO A CA 1
ATOM 622 C C . PRO A 1 89 ? -0.821 -24.191 -43.859 1.00 39.28 87 PRO A C 1
ATOM 623 O O . PRO A 1 89 ? -0.891 -23.094 -43.314 1.00 36.58 87 PRO A O 1
ATOM 627 N N . SER A 1 90 ? -0.548 -25.312 -43.176 1.00 40.72 88 SER A N 1
ATOM 628 C CA . SER A 1 90 ? -0.018 -25.350 -41.816 1.00 40.64 88 SER A CA 1
ATOM 629 C C . SER A 1 90 ? 1.488 -25.107 -41.879 1.00 35.57 88 SER A C 1
ATOM 630 O O . SER A 1 90 ? 2.123 -25.570 -42.821 1.00 35.59 88 SER A O 1
ATOM 633 N N . LEU A 1 91 ? 2.036 -24.408 -40.877 1.00 34.29 89 LEU A N 1
ATOM 634 C CA . LEU A 1 91 ? 3.476 -24.202 -40.674 1.00 32.46 89 LEU A CA 1
ATOM 635 C C . LEU A 1 91 ? 4.174 -25.408 -40.054 1.00 31.30 89 LEU A C 1
ATOM 636 O O . LEU A 1 91 ? 5.289 -25.713 -40.462 1.00 31.03 89 LEU A O 1
ATOM 641 N N . LEU A 1 92 ? 3.559 -26.019 -39.025 1.00 31.44 90 LEU A N 1
ATOM 642 C CA . LEU A 1 92 ? 4.161 -27.123 -38.306 1.00 31.38 90 LEU A CA 1
ATOM 643 C C . LEU A 1 92 ? 3.977 -28.370 -39.156 1.00 30.83 90 LEU A C 1
ATOM 644 O O . LEU A 1 92 ? 2.933 -28.494 -39.785 1.00 30.25 90 LEU A O 1
ATOM 649 N N . PRO A 1 93 ? 4.946 -29.331 -39.183 1.00 30.47 91 PRO A N 1
ATOM 650 C CA . PRO A 1 93 ? 4.688 -30.687 -39.669 1.00 30.83 91 PRO A CA 1
ATOM 651 C C . PRO A 1 93 ? 3.562 -31.411 -38.949 1.00 32.38 91 PRO A C 1
ATOM 652 O O . PRO A 1 93 ? 3.244 -31.123 -37.807 1.00 31.90 91 PRO A O 1
ATOM 656 N N . GLU A 1 94 ? 2.979 -32.385 -39.640 1.00 35.68 92 GLU A N 1
ATOM 657 C CA . GLU A 1 94 ? 1.910 -33.206 -39.097 1.00 38.14 92 GLU A CA 1
ATOM 658 C C . GLU A 1 94 ? 2.417 -34.172 -38.026 1.00 37.80 92 GLU A C 1
ATOM 659 O O . GLU A 1 94 ? 1.749 -34.308 -37.005 1.00 40.12 92 GLU A O 1
ATOM 665 N N . GLU A 1 95 ? 3.575 -34.811 -38.219 1.00 36.77 93 GLU A N 1
ATOM 666 C CA . GLU A 1 95 ? 4.019 -35.920 -37.360 1.00 38.88 93 GLU A CA 1
ATOM 667 C C . GLU A 1 95 ? 4.835 -35.429 -36.158 1.00 36.04 93 GLU A C 1
ATOM 668 O O . GLU A 1 95 ? 5.557 -34.457 -36.352 1.00 34.96 93 GLU A O 1
ATOM 674 N N . PRO A 1 96 ? 4.757 -36.024 -34.922 1.00 35.01 94 PRO A N 1
ATOM 675 C CA . PRO A 1 96 ? 5.475 -35.498 -33.742 1.00 34.01 94 PRO A CA 1
ATOM 676 C C . PRO A 1 96 ? 6.990 -35.303 -33.906 1.00 33.73 94 PRO A C 1
ATOM 677 O O . PRO A 1 96 ? 7.551 -34.308 -33.474 1.00 34.22 94 PRO A O 1
ATOM 681 N N . HIS A 1 97 ? 7.639 -36.220 -34.610 1.00 34.46 95 HIS A N 1
ATOM 682 C CA . HIS A 1 97 ? 9.047 -36.157 -34.894 1.00 33.89 95 HIS A CA 1
ATOM 683 C C . HIS A 1 97 ? 9.388 -34.945 -35.755 1.00 31.83 95 HIS A C 1
ATOM 684 O O . HIS A 1 97 ? 10.269 -34.179 -35.347 1.00 30.54 95 HIS A O 1
ATOM 691 N N . GLY A 1 98 ? 8.704 -34.768 -36.899 1.00 31.02 96 GLY A N 1
ATOM 692 C CA . GLY A 1 98 ? 8.969 -33.605 -37.750 1.00 29.74 96 GLY A CA 1
ATOM 693 C C . GLY A 1 98 ? 8.710 -32.260 -37.051 1.00 29.00 96 GLY A C 1
ATOM 694 O O . GLY A 1 98 ? 9.418 -31.288 -37.300 1.00 26.92 96 GLY A O 1
ATOM 695 N N . ARG A 1 99 ? 7.681 -32.221 -36.179 1.00 30.53 97 ARG A N 1
ATOM 696 C CA . ARG A 1 99 ? 7.440 -31.077 -35.305 1.00 30.74 97 ARG A CA 1
ATOM 697 C C . ARG A 1 99 ? 8.576 -30.858 -34.297 1.00 28.26 97 ARG A C 1
ATOM 698 O O . ARG A 1 99 ? 8.762 -29.754 -33.946 1.00 26.72 97 ARG A O 1
ATOM 706 N N . ALA A 1 100 ? 9.164 -31.904 -33.723 1.00 28.81 98 ALA A N 1
ATOM 707 C CA . ALA A 1 100 ? 10.267 -31.827 -32.774 1.00 29.05 98 ALA A CA 1
ATOM 708 C C . ALA A 1 100 ? 11.536 -31.268 -33.439 1.00 27.51 98 ALA A C 1
ATOM 709 O O . ALA A 1 100 ? 12.147 -30.347 -32.876 1.00 26.94 98 ALA A O 1
ATOM 711 N N . VAL A 1 101 ? 11.788 -31.683 -34.702 1.00 26.46 99 VAL A N 1
ATOM 712 C CA . VAL A 1 101 ? 12.833 -31.137 -35.550 1.00 25.35 99 VAL A CA 1
ATOM 713 C C . VAL A 1 101 ? 12.604 -29.644 -35.785 1.00 23.98 99 VAL A C 1
ATOM 714 O O . VAL A 1 101 ? 13.522 -28.871 -35.592 1.00 23.98 99 VAL A O 1
ATOM 718 N N . ALA A 1 102 ? 11.396 -29.241 -36.178 1.00 23.40 100 ALA A N 1
ATOM 719 C CA . ALA A 1 102 ? 11.009 -27.855 -36.445 1.00 22.05 100 A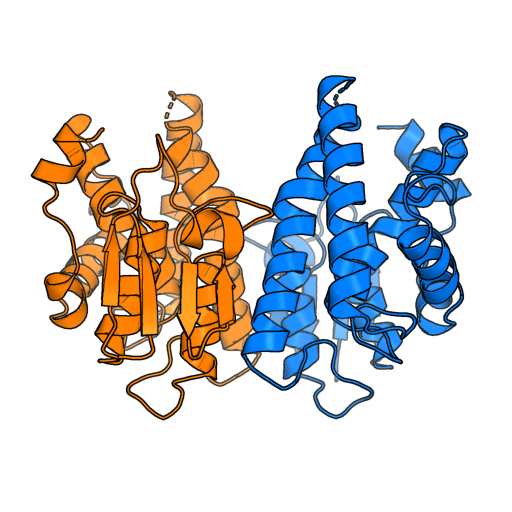LA A CA 1
ATOM 720 C C . ALA A 1 102 ? 11.115 -26.982 -35.202 1.00 21.72 100 ALA A C 1
ATOM 721 O O . ALA A 1 102 ? 11.721 -25.905 -35.275 1.00 20.86 100 ALA A O 1
ATOM 723 N N . ARG A 1 103 ? 10.576 -27.463 -34.056 1.00 21.96 101 ARG A N 1
ATOM 724 C CA . ARG A 1 103 ? 10.771 -26.738 -32.797 1.00 22.13 101 ARG A CA 1
ATOM 725 C C . ARG A 1 103 ? 12.237 -26.611 -32.358 1.00 22.65 101 ARG A C 1
ATOM 726 O O . ARG A 1 103 ? 12.583 -25.572 -31.834 1.00 22.65 101 ARG A O 1
ATOM 734 N N . PHE A 1 104 ? 13.070 -27.671 -32.553 1.00 23.70 102 PHE A N 1
ATOM 735 C CA . PHE A 1 104 ? 14.510 -27.673 -32.292 1.00 24.09 102 PHE A CA 1
ATOM 736 C C . PHE A 1 104 ? 15.216 -26.544 -33.043 1.00 23.51 102 PHE A C 1
ATOM 737 O O . PHE A 1 104 ? 15.906 -25.749 -32.415 1.00 23.72 102 PHE A O 1
ATOM 745 N N . TRP A 1 105 ? 15.054 -26.505 -34.369 1.00 22.95 103 TRP A N 1
ATOM 746 C CA . TRP A 1 105 ? 15.626 -25.459 -35.205 1.00 22.82 103 TRP A CA 1
ATOM 747 C C . TRP A 1 105 ? 15.101 -24.058 -34.867 1.00 23.29 103 TRP A C 1
ATOM 748 O O . TRP A 1 105 ? 15.902 -23.116 -34.860 1.00 24.11 103 TRP A O 1
ATOM 759 N N . ALA A 1 106 ? 13.831 -23.920 -34.472 1.00 23.73 104 ALA A N 1
ATOM 760 C CA . ALA A 1 106 ? 13.311 -22.658 -33.947 1.00 24.44 104 ALA A CA 1
ATOM 761 C C . ALA A 1 106 ? 14.061 -22.223 -32.696 1.00 26.22 104 ALA A C 1
ATOM 762 O O . ALA A 1 106 ? 14.513 -21.063 -32.659 1.00 26.75 104 ALA A O 1
ATOM 764 N N . ALA A 1 107 ? 14.237 -23.145 -31.726 1.00 26.57 105 ALA A N 1
ATOM 765 C CA . ALA A 1 107 ? 14.959 -22.854 -30.491 1.00 27.85 105 ALA A CA 1
ATOM 766 C C . ALA A 1 107 ? 16.421 -22.468 -30.768 1.00 27.88 105 ALA A C 1
ATOM 767 O O . ALA A 1 107 ? 16.954 -21.565 -30.132 1.00 27.76 105 ALA A O 1
ATOM 769 N N . TYR A 1 108 ? 17.027 -23.118 -31.763 1.00 27.88 106 TYR A N 1
ATOM 770 C CA . TYR A 1 108 ? 18.403 -22.874 -32.172 1.00 28.98 106 TYR A CA 1
ATOM 771 C C . TYR A 1 108 ? 18.538 -21.491 -32.816 1.00 28.65 106 TYR A C 1
ATOM 772 O O . TYR A 1 108 ? 19.517 -20.795 -32.522 1.00 29.30 106 TYR A O 1
ATOM 781 N N . ILE A 1 109 ? 17.581 -21.104 -33.666 1.00 27.07 107 ILE A N 1
ATOM 782 C CA . ILE A 1 109 ? 17.634 -19.784 -34.276 1.00 27.28 107 ILE A CA 1
ATOM 783 C C . ILE A 1 109 ? 17.599 -18.691 -33.200 1.00 28.18 107 ILE A C 1
ATOM 784 O O . ILE A 1 109 ? 18.459 -17.815 -33.249 1.00 28.27 107 ILE A O 1
ATOM 789 N N . ASP A 1 110 ? 16.678 -18.779 -32.234 1.00 29.22 108 ASP A N 1
ATOM 790 C CA . ASP A 1 110 ? 16.581 -17.826 -31.133 1.00 31.54 108 ASP A CA 1
ATOM 791 C C . ASP A 1 110 ? 17.735 -17.948 -30.132 1.00 31.76 108 ASP A C 1
ATOM 792 O O . ASP A 1 110 ? 18.360 -16.930 -29.820 1.00 33.86 108 ASP A O 1
ATOM 797 N N . GLY A 1 111 ? 18.053 -19.155 -29.680 1.00 31.32 109 GLY A N 1
ATOM 798 C CA . GLY A 1 111 ? 19.037 -19.373 -28.639 1.00 31.76 109 GLY A CA 1
ATOM 799 C C . GLY A 1 111 ? 20.490 -19.266 -29.100 1.00 32.16 109 GLY A C 1
ATOM 800 O O . GLY A 1 111 ? 21.329 -19.024 -28.234 1.00 32.68 109 GLY A O 1
ATOM 801 N N . THR A 1 112 ? 20.792 -19.510 -30.397 1.00 31.30 110 THR A N 1
ATOM 802 C CA . THR A 1 112 ? 22.152 -19.542 -30.905 1.00 32.65 110 THR A CA 1
ATOM 803 C C . THR A 1 112 ? 22.303 -18.419 -31.934 1.00 33.46 110 THR A C 1
ATOM 804 O O . THR A 1 112 ? 23.131 -17.558 -31.690 1.00 34.94 110 THR A O 1
ATOM 808 N N . LEU A 1 113 ? 21.570 -18.413 -33.058 1.00 32.19 111 LEU A N 1
ATOM 809 C CA . LEU A 1 113 ? 21.856 -17.461 -34.139 1.00 32.89 111 LEU A CA 1
ATOM 810 C C . LEU A 1 113 ? 21.639 -16.006 -33.691 1.00 33.94 111 LEU A C 1
ATOM 811 O O . LEU A 1 113 ? 22.515 -15.192 -33.922 1.00 36.48 111 LEU A O 1
ATOM 816 N N . VAL A 1 114 ? 20.477 -15.687 -33.100 1.00 33.14 112 VAL A N 1
ATOM 817 C CA . VAL A 1 114 ? 20.101 -14.344 -32.691 1.00 32.81 112 VAL A CA 1
ATOM 818 C C . VAL A 1 114 ? 20.964 -13.867 -31.523 1.00 35.71 112 VAL A C 1
ATOM 819 O O . VAL A 1 114 ? 21.331 -12.689 -31.511 1.00 38.44 112 VAL A O 1
ATOM 823 N N . LYS A 1 115 ? 21.237 -14.731 -30.527 1.00 37.69 113 LYS A N 1
ATOM 824 C CA . LYS A 1 115 ? 22.160 -14.419 -29.442 1.00 43.01 113 LYS A CA 1
ATOM 825 C C . LYS A 1 115 ? 23.545 -14.023 -29.973 1.00 45.14 113 LYS A C 1
ATOM 826 O O . LYS A 1 115 ? 24.100 -13.020 -29.498 1.00 46.55 113 LYS A O 1
ATOM 832 N N . ALA A 1 116 ? 24.041 -14.732 -31.011 1.00 44.38 114 ALA A N 1
ATOM 833 C CA . ALA A 1 116 ? 25.339 -14.435 -31.623 1.00 47.73 114 ALA A CA 1
ATOM 834 C C . ALA A 1 116 ? 25.345 -13.127 -32.428 1.00 46.70 114 ALA A C 1
ATOM 835 O O . ALA A 1 116 ? 26.296 -12.382 -32.280 1.00 47.44 114 ALA A O 1
ATOM 837 N N . SER A 1 117 ? 24.337 -12.870 -33.281 1.00 46.24 115 SER A N 1
ATOM 838 C CA . SER A 1 117 ? 24.269 -11.657 -34.096 1.00 49.49 115 SER A CA 1
ATOM 839 C C . SER A 1 117 ? 23.991 -10.397 -33.273 1.00 53.22 115 SER A C 1
ATOM 840 O O . SER A 1 117 ? 24.351 -9.329 -33.748 1.00 52.68 115 SER A O 1
ATOM 843 N N . SER A 1 118 ? 23.323 -10.505 -32.110 1.00 58.37 116 SER A N 1
ATOM 844 C CA . SER A 1 118 ? 23.217 -9.401 -31.158 1.00 65.49 116 SER A CA 1
ATOM 845 C C . SER A 1 118 ? 24.578 -9.095 -30.521 1.00 68.22 116 SER A C 1
ATOM 846 O O . SER A 1 118 ? 24.916 -7.935 -30.363 1.00 76.22 116 SER A O 1
ATOM 849 N N . GLN A 1 119 ? 25.324 -10.130 -30.120 1.00 74.93 117 GLN A N 1
ATOM 850 C CA . GLN A 1 119 ? 26.692 -10.007 -29.604 1.00 79.20 117 GLN A CA 1
ATOM 851 C C . GLN A 1 119 ? 27.665 -9.460 -30.663 1.00 83.32 117 GLN A C 1
ATOM 852 O O . GLN A 1 119 ? 28.576 -8.719 -30.303 1.00 89.21 117 GLN A O 1
ATOM 858 N N . ALA A 1 120 ? 27.482 -9.822 -31.949 1.00 83.20 118 ALA A N 1
ATOM 859 C CA . ALA A 1 120 ? 28.159 -9.186 -33.083 1.00 83.09 118 ALA A CA 1
ATOM 860 C C . ALA A 1 120 ? 27.802 -7.695 -33.229 1.00 82.55 118 ALA A C 1
ATOM 861 O O . ALA A 1 120 ? 28.694 -6.905 -33.531 1.00 71.06 118 ALA A O 1
ATOM 863 N N . SER A 1 121 ? 26.513 -7.326 -33.026 1.00 82.97 119 SER A N 1
ATOM 864 C CA . SER A 1 121 ? 25.996 -5.956 -33.149 1.00 89.55 119 SER A CA 1
ATOM 865 C C . SER A 1 121 ? 26.188 -5.053 -31.908 1.00 89.03 119 SER A C 1
ATOM 866 O O . SER A 1 121 ? 25.672 -3.934 -31.947 1.00 76.58 119 SER A O 1
ATOM 869 N N . MET A 1 122 ? 26.885 -5.496 -30.824 1.00 92.65 120 MET A N 1
ATOM 870 C CA . MET A 1 122 ? 27.119 -4.714 -29.604 1.00 92.61 120 MET A CA 1
ATOM 871 C C . MET A 1 122 ? 28.537 -5.001 -29.068 1.00 94.15 120 MET A C 1
ATOM 872 O O . MET A 1 122 ? 28.795 -6.172 -28.703 1.00 93.35 120 MET A O 1
ATOM 877 N N . LYS A 1 129 ? 33.126 -8.866 -30.878 1.00 77.14 127 LYS A N 1
ATOM 878 C CA . LYS A 1 129 ? 32.909 -8.404 -32.283 1.00 77.61 127 LYS A CA 1
ATOM 879 C C . LYS A 1 129 ? 33.466 -9.456 -33.248 1.00 77.19 127 LYS A C 1
ATOM 880 O O . LYS A 1 129 ? 32.738 -9.946 -34.105 1.00 74.38 127 LYS A O 1
ATOM 882 N N . ALA A 1 130 ? 34.761 -9.792 -33.106 1.00 84.03 128 ALA A N 1
ATOM 883 C CA . ALA A 1 130 ? 35.370 -10.956 -33.749 1.00 82.28 128 ALA A CA 1
ATOM 884 C C . ALA A 1 130 ? 34.752 -12.257 -33.207 1.00 76.01 128 ALA A C 1
ATOM 885 O O . ALA A 1 130 ? 34.391 -13.114 -34.001 1.00 67.40 128 ALA A O 1
ATOM 887 N N . GLU A 1 131 ? 34.674 -12.375 -31.866 1.00 75.18 129 GLU A N 1
ATOM 888 C CA . GLU A 1 131 ? 34.142 -13.511 -31.123 1.00 77.02 129 GLU A CA 1
ATOM 889 C C . GLU A 1 131 ? 32.690 -13.813 -31.518 1.00 80.27 129 GLU A C 1
ATOM 890 O O . GLU A 1 131 ? 32.351 -14.976 -31.751 1.00 75.93 129 GLU A O 1
ATOM 896 N N . GLY A 1 132 ? 31.848 -12.767 -31.549 1.00 82.25 130 GLY A N 1
ATOM 897 C CA . GLY A 1 132 ? 30.476 -12.853 -32.034 1.00 77.62 130 GLY A CA 1
ATOM 898 C C . GLY A 1 132 ? 30.386 -13.219 -33.515 1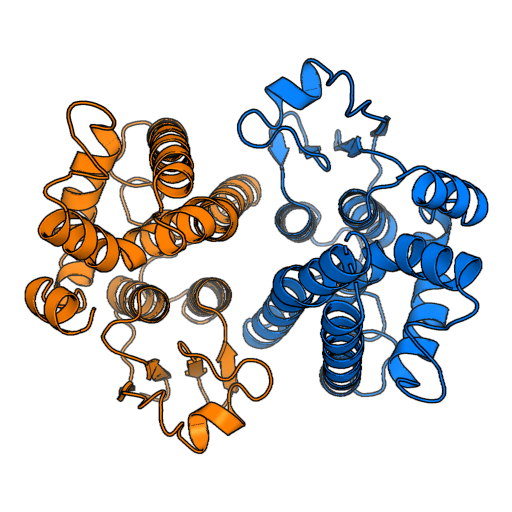.00 76.39 130 GLY A C 1
ATOM 899 O O . GLY A 1 132 ? 29.469 -13.958 -33.877 1.00 74.47 130 GLY A O 1
ATOM 900 N N . LYS A 1 133 ? 31.319 -12.711 -34.347 1.00 77.45 131 LYS A N 1
ATOM 901 C CA . LYS A 1 133 ? 31.429 -13.080 -35.759 1.00 79.25 131 LYS A CA 1
ATOM 902 C C . LYS A 1 133 ? 31.819 -14.559 -35.954 1.00 72.02 131 LYS A C 1
ATOM 903 O O . LYS A 1 133 ? 31.419 -15.117 -36.973 1.00 66.08 131 LYS A O 1
ATOM 909 N N . LYS A 1 134 ? 32.587 -15.170 -35.024 1.00 65.81 132 LYS A N 1
ATOM 910 C CA . LYS A 1 134 ? 32.861 -16.611 -35.017 1.00 70.09 132 LYS A CA 1
ATOM 911 C C . LYS A 1 134 ? 31.553 -17.407 -34.843 1.00 64.63 132 LYS A C 1
ATOM 912 O O . LYS A 1 134 ? 31.338 -18.370 -35.578 1.00 60.18 132 LYS A O 1
ATOM 918 N N . GLN A 1 135 ? 30.715 -17.010 -33.861 1.00 61.70 133 GLN A N 1
ATOM 919 C CA . GLN A 1 135 ? 29.462 -17.681 -33.531 1.00 56.77 133 GLN A CA 1
ATOM 920 C C . GLN A 1 135 ? 28.409 -17.510 -34.623 1.00 47.52 133 GLN A C 1
ATOM 921 O O . GLN A 1 135 ? 27.679 -18.452 -34.817 1.00 47.27 133 GLN A O 1
ATOM 927 N N . VAL A 1 136 ? 28.316 -16.355 -35.301 1.00 43.81 134 VAL A N 1
ATOM 928 C CA . VAL A 1 136 ? 27.332 -16.142 -36.366 1.00 41.02 134 VAL A CA 1
ATOM 929 C C . VAL A 1 136 ? 27.648 -17.054 -37.562 1.00 39.46 134 VAL A C 1
ATOM 930 O O . VAL A 1 136 ? 26.730 -17.669 -38.079 1.00 38.60 134 VAL A O 1
ATOM 934 N N . THR A 1 137 ? 28.905 -17.078 -38.019 1.00 39.79 135 THR A N 1
ATOM 935 C CA . THR A 1 137 ? 29.383 -17.923 -39.110 1.00 39.38 135 THR A CA 1
ATOM 936 C C . THR A 1 137 ? 29.130 -19.402 -38.817 1.00 37.68 135 THR A C 1
ATOM 937 O O . THR A 1 137 ? 28.834 -20.135 -39.749 1.00 37.24 135 THR A O 1
ATOM 941 N N . ALA A 1 138 ? 29.393 -19.819 -37.563 1.00 37.00 136 ALA A N 1
ATOM 942 C CA . ALA A 1 138 ? 29.188 -21.173 -37.073 1.00 36.38 136 ALA A CA 1
ATOM 943 C C . ALA A 1 138 ? 27.718 -21.586 -37.139 1.00 34.37 136 ALA A C 1
ATOM 944 O O . ALA A 1 138 ? 27.452 -22.696 -37.579 1.00 33.87 136 ALA A O 1
ATOM 946 N N . ALA A 1 139 ? 26.806 -20.710 -36.677 1.00 32.29 137 ALA A N 1
ATOM 947 C CA . ALA A 1 139 ? 25.383 -20.960 -36.630 1.00 30.59 137 ALA A CA 1
ATOM 948 C C . ALA A 1 139 ? 24.773 -21.023 -38.022 1.00 29.83 137 ALA A C 1
ATOM 949 O O . ALA A 1 139 ? 23.885 -21.850 -38.239 1.00 28.04 137 ALA A O 1
ATOM 951 N N . VAL A 1 140 ? 25.211 -20.135 -38.925 1.00 30.67 138 VAL A N 1
ATOM 952 C CA . VAL A 1 140 ? 24.792 -20.140 -40.323 1.00 30.76 138 VAL A CA 1
ATOM 953 C C . VAL A 1 140 ? 25.231 -21.441 -41.002 1.00 30.28 138 VAL A C 1
ATOM 954 O O . VAL A 1 140 ? 24.397 -22.012 -41.693 1.00 28.57 138 VAL A O 1
ATOM 958 N N . GLU A 1 141 ? 26.482 -21.885 -40.767 1.00 31.49 139 GLU A N 1
ATOM 959 C CA . GLU A 1 141 ? 26.985 -23.187 -41.228 1.00 32.31 139 GLU A CA 1
ATOM 960 C C . GLU A 1 141 ? 26.052 -24.353 -40.808 1.00 29.77 139 GLU A C 1
ATOM 961 O O . GLU A 1 141 ? 25.673 -25.138 -41.658 1.00 29.06 139 GLU A O 1
ATOM 967 N N . THR A 1 142 ? 25.728 -24.468 -39.513 1.00 28.41 140 THR A N 1
ATOM 968 C CA . THR A 1 142 ? 24.800 -25.441 -38.969 1.00 27.74 140 THR A CA 1
ATOM 969 C C . THR A 1 142 ? 23.422 -25.406 -39.668 1.00 26.14 140 THR A C 1
ATOM 970 O O . THR A 1 142 ? 22.864 -26.451 -39.974 1.00 25.84 140 THR A O 1
ATOM 974 N N . LEU A 1 143 ? 22.855 -24.207 -39.856 1.00 25.66 141 LEU A N 1
ATOM 975 C CA . LEU A 1 143 ? 21.607 -23.972 -40.550 1.00 24.98 141 LEU A CA 1
ATOM 976 C C . LEU A 1 143 ? 21.624 -24.344 -42.043 1.00 25.93 141 LEU A C 1
ATOM 977 O O . LEU A 1 143 ? 20.559 -24.698 -42.562 1.00 26.27 141 LEU A O 1
ATOM 982 N N . GLU A 1 144 ? 22.780 -24.327 -42.729 1.00 27.28 142 GLU A N 1
ATOM 983 C CA . GLU A 1 144 ? 22.954 -24.958 -44.037 1.00 27.96 142 GLU A CA 1
ATOM 984 C C . GLU A 1 144 ? 22.661 -26.475 -43.976 1.00 28.58 142 GLU A C 1
ATOM 985 O O . GLU A 1 144 ? 22.068 -27.061 -44.885 1.00 27.42 142 GLU A O 1
ATOM 991 N N . GLY A 1 145 ? 23.146 -27.117 -42.916 1.00 29.64 143 GLY A N 1
ATOM 992 C CA . GLY A 1 145 ? 22.945 -28.537 -42.676 1.00 30.27 143 GLY A CA 1
ATOM 993 C C . GLY A 1 145 ? 21.494 -28.842 -42.307 1.00 29.38 143 GLY A C 1
ATOM 994 O O . GLY A 1 145 ? 20.990 -29.886 -42.731 1.00 29.21 143 GLY A O 1
ATOM 995 N N . ALA A 1 146 ? 20.865 -27.960 -41.497 1.00 27.78 144 ALA A N 1
ATOM 996 C CA . ALA A 1 146 ? 19.455 -28.088 -41.185 1.00 26.56 144 ALA A CA 1
ATOM 997 C C . ALA A 1 146 ? 18.622 -28.066 -42.477 1.00 26.22 144 ALA A C 1
ATOM 998 O O . ALA A 1 146 ? 17.742 -28.923 -42.642 1.00 25.44 144 ALA A O 1
ATOM 1000 N N . LEU A 1 147 ? 18.947 -27.158 -43.403 1.00 26.01 145 LEU A N 1
ATOM 1001 C CA . LEU A 1 147 ? 18.184 -26.980 -44.631 1.00 27.01 145 LEU A CA 1
ATOM 1002 C C . LEU A 1 147 ? 18.287 -28.206 -45.538 1.00 28.80 145 LEU A C 1
ATOM 1003 O O . LEU A 1 147 ? 17.253 -28.722 -45.950 1.00 29.06 145 LEU A O 1
ATOM 1008 N N . ARG A 1 148 ? 19.497 -28.703 -45.789 1.00 31.39 146 ARG A N 1
ATOM 1009 C CA . ARG A 1 148 ? 19.741 -29.937 -46.532 1.00 32.63 146 ARG A CA 1
ATOM 1010 C C . ARG A 1 148 ? 18.901 -31.106 -45.997 1.00 33.87 146 ARG A C 1
ATOM 1011 O O . ARG A 1 148 ? 18.273 -31.804 -46.796 1.00 34.49 146 ARG A O 1
ATOM 1019 N N . ASP A 1 149 ? 18.895 -31.293 -44.664 1.00 34.04 147 ASP A N 1
ATOM 1020 C CA . ASP A 1 149 ? 18.293 -32.430 -43.985 1.00 35.18 147 ASP A CA 1
ATOM 1021 C C . ASP A 1 149 ? 16.768 -32.307 -43.902 1.00 35.78 147 ASP A C 1
ATOM 1022 O O . ASP A 1 149 ? 16.071 -33.321 -44.032 1.00 38.25 147 ASP A O 1
ATOM 1027 N N . CYS A 1 150 ? 16.263 -31.085 -43.675 1.00 35.23 148 CYS A N 1
ATOM 1028 C CA . CYS A 1 150 ? 14.853 -30.763 -43.605 1.00 36.67 148 CYS A CA 1
ATOM 1029 C C . CYS A 1 150 ? 14.208 -30.711 -44.990 1.00 37.41 148 CYS A C 1
ATOM 1030 O O . CYS A 1 150 ? 13.147 -31.308 -45.153 1.00 36.51 148 CYS A O 1
ATOM 1033 N N . SER A 1 151 ? 14.842 -30.026 -45.961 1.00 36.03 149 SER A N 1
ATOM 1034 C CA . SER A 1 151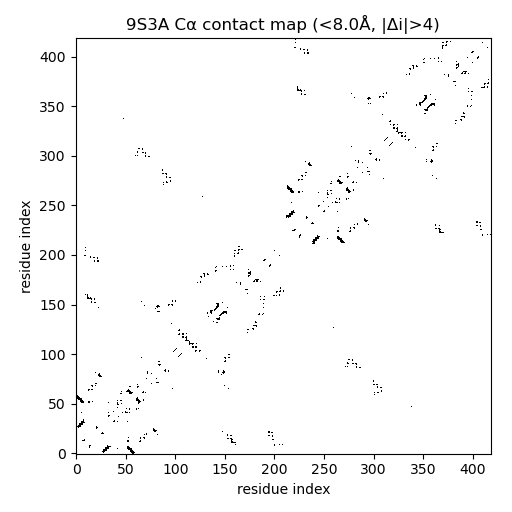 ? 14.216 -29.727 -47.243 1.00 35.38 149 SER A CA 1
ATOM 1035 C C . SER A 1 151 ? 13.957 -30.955 -48.111 1.00 36.05 149 SER A C 1
ATOM 1036 O O . SER A 1 151 ? 12.907 -30.970 -48.735 1.00 33.17 149 SER A O 1
ATOM 1039 N N . ASN A 1 152 ? 14.904 -31.919 -48.178 1.00 40.25 150 ASN A N 1
ATOM 1040 C CA . ASN A 1 152 ? 14.795 -33.122 -49.002 1.00 43.66 150 ASN A CA 1
ATOM 1041 C C . ASN A 1 152 ? 14.753 -32.794 -50.497 1.00 39.69 150 ASN A C 1
ATOM 1042 O O . ASN A 1 152 ? 14.017 -33.403 -51.259 1.00 40.00 150 ASN A O 1
ATOM 1047 N N . GLY A 1 153 ? 15.594 -31.855 -50.926 1.00 38.03 151 GLY A N 1
ATOM 1048 C CA . GLY A 1 153 ? 15.628 -31.404 -52.308 1.00 38.56 151 GLY A CA 1
ATOM 1049 C C . GLY A 1 153 ? 14.545 -30.388 -52.673 1.00 36.91 151 GLY A C 1
ATOM 1050 O O . GLY A 1 153 ? 14.511 -30.002 -53.833 1.00 37.41 151 GLY A O 1
ATOM 1051 N N . LYS A 1 154 ? 13.700 -29.942 -51.723 1.00 35.45 152 LYS A N 1
ATOM 1052 C CA . LYS A 1 154 ? 12.616 -28.999 -52.010 1.00 35.55 152 LYS A CA 1
ATOM 1053 C C . LYS A 1 154 ? 13.126 -27.606 -51.621 1.00 33.04 152 LYS A C 1
ATOM 1054 O O . LYS A 1 154 ? 14.172 -27.511 -50.965 1.00 32.98 152 LYS A O 1
ATOM 1060 N N . PRO A 1 155 ? 12.501 -26.478 -52.063 1.00 30.75 153 PRO A N 1
ATOM 1061 C CA . PRO A 1 155 ? 13.027 -25.147 -51.766 1.00 28.62 153 PRO A CA 1
ATOM 1062 C C . PRO A 1 155 ? 13.073 -24.738 -50.294 1.00 26.75 153 PRO A C 1
ATOM 1063 O O . PRO A 1 155 ? 13.958 -23.963 -49.943 1.00 25.81 153 PRO A O 1
ATOM 1067 N N . PHE A 1 156 ? 12.226 -25.282 -49.427 1.00 25.47 154 PHE A N 1
ATOM 1068 C CA . PHE A 1 156 ? 12.031 -24.703 -48.103 1.00 25.00 154 PHE A CA 1
ATOM 1069 C C . PHE A 1 156 ? 12.290 -25.728 -47.037 1.00 24.28 154 PHE A C 1
ATOM 1070 O O . PHE A 1 156 ? 12.142 -26.903 -47.339 1.00 27.89 154 PHE A O 1
ATOM 1078 N N . PHE A 1 157 ? 12.496 -25.279 -45.797 1.00 22.99 155 PHE A N 1
ATOM 1079 C CA . PHE A 1 157 ? 12.467 -26.166 -44.635 1.00 23.45 155 PHE A CA 1
ATOM 1080 C C . PHE A 1 157 ? 11.180 -27.008 -44.551 1.00 23.79 155 PHE A C 1
ATOM 1081 O O . PHE A 1 157 ? 11.244 -28.183 -44.281 1.00 23.91 155 PHE A O 1
ATOM 1089 N N . GLY A 1 158 ? 10.019 -26.380 -44.772 1.00 24.55 156 GLY A N 1
ATOM 1090 C CA . GLY A 1 158 ? 8.715 -27.047 -44.741 1.00 24.89 156 GLY A CA 1
ATOM 1091 C C . GLY A 1 158 ? 8.307 -27.707 -46.051 1.00 25.70 156 GLY A C 1
ATOM 1092 O O . GLY A 1 158 ? 7.307 -28.367 -46.080 1.00 26.55 156 GLY A O 1
ATOM 1093 N N . GLY A 1 159 ? 9.069 -27.590 -47.131 1.00 27.69 157 GLY A N 1
ATOM 1094 C CA . GLY A 1 159 ? 8.921 -28.449 -48.312 1.00 28.98 157 GLY A CA 1
ATOM 1095 C C . GLY A 1 159 ? 8.699 -27.619 -49.563 1.00 29.13 157 GLY A C 1
ATOM 1096 O O . GLY A 1 159 ? 9.562 -26.823 -49.899 1.00 28.54 157 GLY A O 1
ATOM 1097 N N . ASP A 1 160 ? 7.604 -27.873 -50.263 1.00 31.06 158 ASP A N 1
ATOM 1098 C CA . ASP A 1 160 ? 7.182 -27.047 -51.399 1.00 32.64 158 ASP A CA 1
ATOM 1099 C C . ASP A 1 160 ? 6.559 -25.705 -50.996 1.00 30.28 158 ASP A C 1
ATOM 1100 O O . ASP A 1 160 ? 6.413 -24.854 -51.869 1.00 29.83 158 ASP A O 1
ATOM 1105 N N . THR A 1 161 ? 6.139 -25.558 -49.730 1.00 28.62 159 THR A N 1
ATOM 1106 C CA . THR A 1 161 ? 5.637 -24.303 -49.200 1.00 28.56 159 THR A CA 1
ATOM 1107 C C . THR A 1 161 ? 6.359 -24.017 -47.899 1.00 26.61 159 THR A C 1
ATOM 1108 O O . THR A 1 161 ? 6.750 -24.957 -47.220 1.00 27.16 159 THR A O 1
ATOM 1112 N N . ALA A 1 162 ? 6.467 -22.729 -47.554 1.00 25.04 160 ALA A N 1
ATOM 1113 C CA . ALA A 1 162 ? 7.134 -22.302 -46.344 1.00 24.35 160 ALA A CA 1
ATOM 1114 C C . ALA A 1 162 ? 6.442 -22.844 -45.098 1.00 24.58 160 ALA A C 1
ATOM 1115 O O . ALA A 1 162 ? 5.233 -22.994 -45.104 1.00 29.06 160 ALA A O 1
ATOM 1117 N N . GLY A 1 163 ? 7.221 -23.249 -44.098 1.00 23.12 161 GLY A N 1
ATOM 1118 C CA . GLY A 1 163 ? 6.790 -23.839 -42.843 1.00 22.59 161 GLY A CA 1
ATOM 1119 C C . GLY A 1 163 ? 7.323 -23.010 -41.690 1.00 21.52 161 GLY A C 1
ATOM 1120 O O . GLY A 1 163 ? 7.956 -22.015 -41.935 1.00 22.69 161 GLY A O 1
ATOM 1121 N N . TYR A 1 164 ? 7.208 -23.506 -40.475 1.00 21.28 162 TYR A N 1
ATOM 1122 C CA . TYR A 1 164 ? 7.581 -22.850 -39.243 1.00 21.98 162 TYR A CA 1
ATOM 1123 C C . TYR A 1 164 ? 9.033 -22.385 -39.241 1.00 22.96 162 TYR A C 1
ATOM 1124 O O . TYR A 1 164 ? 9.289 -21.220 -38.940 1.00 23.59 162 TYR A O 1
ATOM 1133 N N . VAL A 1 165 ? 9.975 -23.271 -39.599 1.00 23.02 163 VAL A N 1
ATOM 1134 C CA . VAL A 1 165 ? 11.391 -22.975 -39.606 1.00 23.43 163 VAL A CA 1
ATOM 1135 C C . VAL A 1 165 ? 11.670 -21.855 -40.618 1.00 23.70 163 VAL A C 1
ATOM 1136 O O . VAL A 1 165 ? 12.383 -20.918 -40.252 1.00 22.92 163 VAL A O 1
ATOM 1140 N N . ASP A 1 166 ? 11.121 -21.953 -41.848 1.00 23.24 164 ASP A N 1
ATOM 1141 C CA . ASP A 1 166 ? 11.291 -20.880 -42.827 1.00 23.01 164 ASP A CA 1
ATOM 1142 C C . ASP A 1 166 ? 10.817 -19.502 -42.330 1.00 23.38 164 ASP A C 1
ATOM 1143 O O . ASP A 1 166 ? 11.331 -18.478 -42.745 1.00 23.15 164 ASP A O 1
ATOM 1148 N N . VAL A 1 167 ? 9.743 -19.456 -41.540 1.00 24.78 165 VAL A N 1
ATOM 1149 C CA . VAL A 1 167 ? 9.211 -18.210 -40.988 1.00 23.81 165 VAL A CA 1
ATOM 1150 C C . VAL A 1 167 ? 10.116 -17.786 -39.845 1.00 22.55 165 VAL A C 1
ATOM 1151 O O . VAL A 1 167 ? 10.370 -16.593 -39.766 1.00 23.78 165 VAL A O 1
ATOM 1155 N N . MET A 1 168 ? 10.571 -18.681 -38.958 1.00 21.58 166 MET A N 1
ATOM 1156 C CA . MET A 1 168 ? 11.442 -18.255 -37.868 1.00 22.55 166 MET A CA 1
ATOM 1157 C C . MET A 1 168 ? 12.757 -17.631 -38.390 1.00 22.26 166 MET A C 1
ATOM 1158 O O . MET A 1 168 ? 13.166 -16.591 -37.919 1.00 21.71 166 MET A O 1
ATOM 1163 N N . LEU A 1 169 ? 13.357 -18.233 -39.410 1.00 22.71 167 LEU A N 1
ATOM 1164 C CA . LEU A 1 169 ? 14.552 -17.709 -40.055 1.00 23.94 167 LEU A CA 1
ATOM 1165 C C . LEU A 1 169 ? 14.204 -16.539 -40.971 1.00 23.40 167 LEU A C 1
ATOM 1166 O O . LEU A 1 169 ? 14.957 -15.570 -40.969 1.00 22.74 167 LEU A O 1
ATOM 1171 N N . GLY A 1 170 ? 13.094 -16.658 -41.729 1.00 23.03 168 GLY A N 1
ATOM 1172 C CA . GLY A 1 170 ? 12.582 -15.642 -42.655 1.00 23.87 168 GLY A CA 1
ATOM 1173 C C . GLY A 1 170 ? 12.337 -14.273 -42.034 1.00 24.61 168 GLY A C 1
ATOM 1174 O O . GLY A 1 170 ? 12.603 -13.250 -42.673 1.00 25.16 168 GLY A O 1
ATOM 1175 N N . GLY A 1 171 ? 11.888 -14.271 -40.771 1.00 25.03 169 GLY A N 1
ATOM 1176 C CA . GLY A 1 171 ? 11.721 -13.067 -39.966 1.00 24.95 169 GLY A CA 1
ATOM 1177 C C . GLY A 1 171 ? 12.952 -12.176 -39.817 1.00 25.29 169 GLY A C 1
ATOM 1178 O O . GLY A 1 171 ? 12.778 -10.933 -39.708 1.00 25.35 169 GLY A O 1
ATOM 1179 N N . LEU A 1 172 ? 14.148 -12.806 -39.815 1.00 24.93 170 LEU A N 1
ATOM 1180 C CA . LEU A 1 172 ? 15.445 -12.136 -39.744 1.00 24.30 170 LEU A CA 1
ATOM 1181 C C . LEU A 1 172 ? 15.979 -11.685 -41.096 1.00 24.00 170 LEU A C 1
ATOM 1182 O O . LEU A 1 172 ? 16.929 -10.919 -41.048 1.00 25.96 170 LEU A O 1
ATOM 1187 N N . LEU A 1 173 ? 15.370 -11.996 -42.244 1.00 23.32 171 LEU A N 1
ATOM 1188 C CA . LEU A 1 173 ? 15.909 -11.658 -43.551 1.00 24.91 171 LEU A CA 1
ATOM 1189 C C . LEU A 1 173 ? 16.052 -10.174 -43.806 1.00 25.97 171 LEU A C 1
ATOM 1190 O O . LEU A 1 173 ? 17.066 -9.870 -44.429 1.00 26.24 171 LEU A O 1
ATOM 1195 N N . ALA A 1 174 ? 15.051 -9.311 -43.448 1.00 25.55 172 ALA A N 1
ATOM 1196 C CA . ALA A 1 174 ? 15.217 -7.882 -43.634 1.00 27.10 172 ALA A CA 1
ATOM 1197 C C . ALA A 1 174 ? 16.464 -7.331 -42.902 1.00 27.72 172 ALA A C 1
ATOM 1198 O O . ALA A 1 174 ? 17.265 -6.638 -43.503 1.00 27.71 172 ALA A O 1
ATOM 1200 N N . TRP A 1 175 ? 16.557 -7.663 -41.600 1.00 28.75 173 TRP A N 1
ATOM 1201 C CA . TRP A 1 175 ? 17.610 -7.309 -40.660 1.00 30.54 173 TRP A CA 1
ATOM 1202 C C . TRP A 1 175 ? 18.969 -7.867 -41.093 1.00 30.77 173 TRP A C 1
ATOM 1203 O O . TRP A 1 175 ? 19.972 -7.206 -40.895 1.00 31.33 173 TRP A O 1
ATOM 1214 N N . VAL A 1 176 ? 19.008 -9.060 -41.696 1.00 29.53 174 VAL A N 1
ATOM 1215 C CA . VAL A 1 176 ? 20.177 -9.608 -42.370 1.00 30.10 174 VAL A CA 1
ATOM 1216 C C . VAL A 1 176 ? 20.533 -8.803 -43.624 1.00 31.21 174 VAL A C 1
ATOM 1217 O O . VAL A 1 176 ? 21.734 -8.519 -43.799 1.00 31.74 174 VAL A O 1
ATOM 1221 N N . HIS A 1 177 ? 19.553 -8.485 -44.491 1.00 30.02 175 HIS A N 1
ATOM 1222 C CA . HIS A 1 177 ? 19.826 -7.812 -45.756 1.00 32.62 175 HIS A CA 1
ATOM 1223 C C . HIS A 1 177 ? 20.336 -6.369 -45.538 1.00 32.64 175 HIS A C 1
ATOM 1224 O O . HIS A 1 177 ? 21.229 -5.935 -46.248 1.00 32.86 175 HIS A O 1
ATOM 1231 N N . ALA A 1 178 ? 19.802 -5.646 -44.552 1.00 31.00 176 ALA A N 1
ATOM 1232 C CA . ALA A 1 178 ? 20.271 -4.314 -44.163 1.00 32.26 176 ALA A CA 1
ATOM 1233 C C . ALA A 1 178 ? 21.736 -4.325 -43.692 1.00 32.09 176 ALA A C 1
ATOM 1234 O O . ALA A 1 178 ? 22.527 -3.578 -44.241 1.00 32.60 176 ALA A O 1
ATOM 1236 N N . GLY A 1 179 ? 22.062 -5.160 -42.702 1.00 31.09 177 GLY A N 1
ATOM 1237 C CA . GLY A 1 179 ? 23.430 -5.492 -42.287 1.00 31.89 177 GLY A CA 1
ATOM 1238 C C . GLY A 1 179 ? 24.384 -5.774 -43.457 1.00 32.39 177 GLY A C 1
ATOM 1239 O O . GLY A 1 179 ? 25.418 -5.150 -43.589 1.00 33.48 177 GLY A O 1
ATOM 1240 N N . ASP A 1 180 ? 23.979 -6.664 -44.350 1.00 31.69 178 ASP A N 1
ATOM 1241 C CA . ASP A 1 180 ? 24.690 -7.003 -45.578 1.00 32.83 178 ASP A CA 1
ATOM 1242 C C . ASP A 1 180 ? 24.818 -5.818 -46.526 1.00 34.16 178 ASP A C 1
ATOM 1243 O O . ASP A 1 180 ? 25.870 -5.662 -47.097 1.00 35.10 178 ASP A O 1
ATOM 1248 N N . LYS A 1 181 ? 23.760 -5.001 -46.691 1.00 34.54 179 LYS A N 1
ATOM 1249 C CA . LYS A 1 181 ? 23.797 -3.784 -47.501 1.00 36.64 179 LYS A CA 1
ATOM 1250 C C . LYS A 1 181 ? 24.819 -2.737 -46.967 1.00 37.35 179 LYS A C 1
ATOM 1251 O O . LYS A 1 181 ? 25.593 -2.209 -47.756 1.00 38.03 179 LYS A O 1
ATOM 1257 N N . MET A 1 182 ? 24.818 -2.488 -45.650 1.00 36.74 180 MET A N 1
ATOM 1258 C CA . MET A 1 182 ? 25.735 -1.594 -44.987 1.00 39.25 180 MET A CA 1
ATOM 1259 C C . MET A 1 182 ? 27.197 -2.127 -44.964 1.00 40.38 180 MET A C 1
ATOM 1260 O O . MET A 1 182 ? 28.119 -1.313 -45.144 1.00 41.62 180 MET A O 1
ATOM 1265 N N . LYS A 1 183 ? 27.419 -3.463 -44.842 1.00 39.57 181 LYS A N 1
ATOM 1266 C CA . LYS A 1 183 ? 28.727 -4.084 -44.722 1.00 41.31 181 LYS A CA 1
ATOM 1267 C C . LYS A 1 183 ? 29.392 -4.440 -46.051 1.00 41.82 181 LYS A C 1
ATOM 1268 O O . LYS A 1 183 ? 30.642 -4.469 -46.063 1.00 43.20 181 LYS A O 1
ATOM 1274 N N . GLY A 1 184 ? 28.649 -4.727 -47.138 1.00 40.67 182 GLY A N 1
ATOM 1275 C CA . GLY A 1 184 ? 29.258 -5.296 -48.356 1.00 42.10 182 GLY A CA 1
ATOM 1276 C C . GLY A 1 184 ? 29.565 -6.800 -48.301 1.00 41.96 182 GLY A C 1
ATOM 1277 O O . GLY A 1 184 ? 30.406 -7.268 -49.085 1.00 42.55 182 GLY A O 1
ATOM 1278 N N . VAL A 1 185 ? 28.867 -7.552 -47.423 1.00 40.89 183 VAL A N 1
ATOM 1279 C CA . VAL A 1 185 ? 29.136 -8.967 -47.165 1.00 41.25 183 VAL A CA 1
ATOM 1280 C C . VAL A 1 185 ? 27.804 -9.674 -47.363 1.00 39.85 183 VAL A C 1
ATOM 1281 O O . VAL A 1 185 ? 26.788 -9.025 -47.225 1.00 40.05 183 VAL A O 1
ATOM 1285 N N . LYS A 1 186 ? 27.814 -10.968 -47.706 1.00 39.93 184 LYS A N 1
ATOM 1286 C CA . LYS A 1 186 ? 26.632 -11.826 -47.645 1.00 38.93 184 LYS A CA 1
ATOM 1287 C C . LYS A 1 186 ? 26.736 -12.710 -46.407 1.00 37.07 184 LYS A C 1
ATOM 1288 O O . LYS A 1 186 ? 27.714 -13.440 -46.286 1.00 38.28 184 LYS A O 1
ATOM 1294 N N . THR A 1 187 ? 25.736 -12.638 -45.515 1.00 35.47 185 THR A N 1
ATOM 1295 C CA . THR A 1 187 ? 25.569 -13.566 -44.401 1.00 35.92 185 THR A CA 1
ATOM 1296 C C . THR A 1 187 ? 25.279 -14.988 -44.940 1.00 34.67 185 THR A C 1
ATOM 1297 O O . THR A 1 187 ? 25.847 -15.944 -44.442 1.00 34.99 185 THR A O 1
ATOM 1301 N N . PHE A 1 188 ? 24.359 -15.106 -45.916 1.00 33.29 186 PHE A N 1
ATOM 1302 C CA . PHE A 1 188 ? 24.095 -16.293 -46.723 1.00 32.69 186 PHE A CA 1
ATOM 1303 C C . PHE A 1 188 ? 24.873 -16.121 -48.029 1.00 34.98 186 PHE A C 1
ATOM 1304 O O . PHE A 1 188 ? 24.304 -15.831 -49.087 1.00 36.02 186 PHE A O 1
ATOM 1312 N N . ASP A 1 189 ? 26.189 -16.315 -47.924 1.00 35.56 187 ASP A N 1
ATOM 1313 C CA . ASP A 1 189 ? 27.099 -16.214 -49.042 1.00 38.60 187 ASP A CA 1
ATOM 1314 C C . ASP A 1 189 ? 26.953 -17.468 -49.907 1.00 38.48 187 ASP A C 1
ATOM 1315 O O . ASP A 1 189 ? 27.238 -18.549 -49.385 1.00 36.94 187 ASP A O 1
ATOM 1320 N N . PRO A 1 190 ? 26.655 -17.351 -51.236 1.00 38.93 188 PRO A N 1
ATOM 1321 C CA . PRO A 1 190 ? 26.699 -18.480 -52.184 1.00 39.20 188 PRO A CA 1
ATOM 1322 C C . PRO A 1 190 ? 27.910 -19.392 -52.148 1.00 40.93 188 PRO A C 1
ATOM 1323 O O . PRO A 1 190 ? 27.794 -20.586 -52.382 1.00 44.04 188 PRO A O 1
ATOM 1327 N N . ALA A 1 191 ? 29.083 -18.807 -51.916 1.00 42.32 189 ALA A N 1
ATOM 1328 C CA . ALA A 1 191 ? 30.337 -19.542 -51.828 1.00 42.64 189 ALA A CA 1
ATOM 1329 C C . ALA A 1 191 ? 30.375 -20.451 -50.613 1.00 41.81 189 ALA A C 1
ATOM 1330 O O . ALA A 1 191 ? 31.053 -21.481 -50.719 1.00 46.50 189 ALA A O 1
ATOM 1332 N N . THR A 1 192 ? 29.731 -20.074 -49.484 1.00 39.09 190 THR A N 1
ATOM 1333 C CA . THR A 1 192 ? 29.915 -20.802 -48.220 1.00 37.77 190 THR A CA 1
ATOM 1334 C C . THR A 1 192 ? 28.659 -21.542 -47.777 1.00 34.08 190 THR A C 1
ATOM 1335 O O . THR A 1 192 ? 28.822 -22.667 -47.340 1.00 34.19 190 THR A O 1
ATOM 1339 N N . THR A 1 193 ? 27.457 -20.954 -47.904 1.00 31.97 191 THR A N 1
ATOM 1340 C CA . THR A 1 193 ? 26.158 -21.624 -47.663 1.00 29.94 191 THR A CA 1
ATOM 1341 C C . THR A 1 193 ? 25.287 -21.458 -48.911 1.00 29.07 191 THR A C 1
ATOM 1342 O O . THR A 1 193 ? 24.472 -20.553 -48.948 1.00 27.93 191 THR A O 1
ATOM 1346 N N . PRO A 1 194 ? 25.500 -22.209 -50.014 1.00 29.70 192 PRO A N 1
ATOM 1347 C CA . PRO A 1 194 ? 24.724 -22.017 -51.238 1.00 29.72 192 PRO A CA 1
ATOM 1348 C C . PRO A 1 194 ? 23.226 -22.341 -51.097 1.00 28.34 192 PRO A C 1
ATOM 1349 O O . PRO A 1 194 ? 22.427 -21.613 -51.687 1.00 27.53 192 PRO A O 1
ATOM 1353 N N . LEU A 1 195 ? 22.862 -23.399 -50.307 1.00 28.10 193 LEU A N 1
ATOM 1354 C CA . LEU A 1 195 ? 21.469 -23.767 -50.040 1.00 27.36 193 LEU A CA 1
ATOM 1355 C C . LEU A 1 195 ? 20.690 -22.617 -49.377 1.00 26.07 193 LEU A C 1
ATOM 1356 O O . LEU A 1 195 ? 19.582 -22.307 -49.833 1.00 24.85 193 LEU A O 1
ATOM 1361 N N . LEU A 1 196 ? 21.313 -21.955 -48.365 1.00 25.97 194 LEU A N 1
ATOM 1362 C CA . LEU A 1 196 ? 20.739 -20.804 -47.679 1.00 25.15 194 LEU A CA 1
ATOM 1363 C C . LEU A 1 196 ? 20.654 -19.588 -48.601 1.00 25.47 194 LEU A C 1
ATOM 1364 O O . LEU A 1 196 ? 19.711 -18.821 -48.496 1.00 23.99 194 LEU A O 1
ATOM 1369 N N . ALA A 1 197 ? 21.637 -19.393 -49.488 1.00 26.90 195 ALA A N 1
ATOM 1370 C CA . ALA A 1 197 ? 21.550 -18.303 -50.463 1.00 27.68 195 ALA A CA 1
ATOM 1371 C C . ALA A 1 197 ? 20.356 -18.481 -51.414 1.00 26.94 195 ALA A C 1
ATOM 1372 O O . ALA A 1 197 ? 19.628 -17.548 -51.614 1.00 27.37 195 ALA A O 1
ATOM 1374 N N . ALA A 1 198 ? 20.175 -19.651 -51.999 1.00 27.28 196 ALA A N 1
ATOM 1375 C CA . ALA A 1 198 ? 19.023 -20.027 -52.840 1.00 27.53 196 ALA A CA 1
ATOM 1376 C C . ALA A 1 198 ? 17.695 -19.906 -52.070 1.00 26.73 196 ALA A C 1
ATOM 1377 O O . ALA A 1 198 ? 16.798 -19.222 -52.560 1.00 27.08 196 ALA A O 1
ATOM 1379 N N . TRP A 1 199 ? 17.663 -20.376 -50.800 1.00 26.47 197 TRP A N 1
ATOM 1380 C CA . TRP A 1 199 ? 16.526 -20.248 -49.900 1.00 25.78 197 TRP A CA 1
ATOM 1381 C C . TRP A 1 199 ? 16.112 -18.801 -49.646 1.00 25.80 197 TRP A C 1
ATOM 1382 O O . TRP A 1 199 ? 14.920 -18.468 -49.727 1.00 25.35 197 TRP A O 1
ATOM 1393 N N . ALA A 1 200 ? 17.066 -17.950 -49.293 1.00 27.25 198 ALA A N 1
ATOM 1394 C CA . ALA A 1 200 ? 16.815 -16.528 -49.053 1.00 27.47 198 ALA A CA 1
ATOM 1395 C C . ALA A 1 200 ? 16.177 -15.871 -50.272 1.00 28.93 198 ALA A C 1
ATOM 1396 O O . ALA A 1 200 ? 15.166 -15.179 -50.087 1.00 29.12 198 ALA A O 1
ATOM 1398 N N . ASP A 1 201 ? 16.725 -16.131 -51.483 1.00 31.71 199 ASP A N 1
ATOM 1399 C CA . ASP A 1 201 ? 16.117 -15.668 -52.740 1.00 35.12 199 ASP A CA 1
ATOM 1400 C C . ASP A 1 201 ? 14.721 -16.258 -52.984 1.00 32.78 199 ASP A C 1
ATOM 1401 O O . ASP A 1 201 ? 13.854 -15.517 -53.395 1.00 33.51 199 ASP A O 1
ATOM 1406 N N . ASN A 1 202 ? 14.515 -17.571 -52.753 1.00 30.87 200 ASN A N 1
ATOM 1407 C CA . ASN A 1 202 ? 13.217 -18.211 -52.957 1.00 30.59 200 ASN A CA 1
ATOM 1408 C C . ASN A 1 202 ? 12.118 -17.725 -51.996 1.00 28.89 200 ASN A C 1
ATOM 1409 O O . ASN A 1 202 ? 11.022 -17.405 -52.450 1.00 28.89 200 ASN A O 1
ATOM 1414 N N . PHE A 1 203 ? 12.412 -17.695 -50.689 1.00 27.59 201 PHE A N 1
ATOM 1415 C CA . PHE A 1 203 ? 11.505 -17.190 -49.666 1.00 26.64 201 PHE A CA 1
ATOM 1416 C C . PHE A 1 203 ? 11.225 -15.697 -49.867 1.00 27.41 201 PHE A C 1
ATOM 1417 O O . PHE A 1 203 ? 10.084 -15.267 -49.836 1.00 28.14 201 PHE A O 1
ATOM 1425 N N . GLY A 1 204 ? 12.282 -14.903 -50.086 1.00 28.41 202 GLY A N 1
ATOM 1426 C CA . GLY A 1 204 ? 12.171 -13.488 -50.329 1.00 28.22 202 GLY A CA 1
ATOM 1427 C C . GLY A 1 204 ? 11.378 -13.138 -51.586 1.00 28.88 202 GLY A C 1
ATOM 1428 O O . GLY A 1 204 ? 10.836 -12.041 -51.597 1.00 29.44 202 GLY A O 1
ATOM 1429 N N . SER A 1 205 ? 11.316 -14.014 -52.615 1.00 29.68 203 SER A N 1
ATOM 1430 C CA . SER A 1 205 ? 10.574 -13.718 -53.856 1.00 32.56 203 SER A CA 1
ATOM 1431 C C . SER A 1 205 ? 9.079 -14.140 -53.818 1.00 30.65 203 SER A C 1
ATOM 1432 O O . SER A 1 205 ? 8.354 -13.934 -54.805 1.00 30.92 203 SER A O 1
ATOM 1435 N N . LEU A 1 206 ? 8.612 -14.720 -52.699 1.00 28.18 204 LEU A N 1
ATOM 1436 C CA . LEU A 1 206 ? 7.205 -15.029 -52.483 1.00 27.46 204 LEU A CA 1
ATOM 1437 C C . LEU A 1 206 ? 6.443 -13.720 -52.314 1.00 27.59 204 LEU A C 1
ATOM 1438 O O . LEU A 1 206 ? 6.882 -12.868 -51.553 1.00 26.57 204 LEU A O 1
ATOM 1443 N N . ASP A 1 207 ? 5.308 -13.585 -53.021 1.00 28.48 205 ASP A N 1
ATOM 1444 C CA . ASP A 1 207 ? 4.367 -12.468 -52.900 1.00 29.02 205 ASP A CA 1
ATOM 1445 C C . ASP A 1 207 ? 3.933 -12.244 -51.457 1.00 27.68 205 ASP A C 1
ATOM 1446 O O . ASP A 1 207 ? 3.893 -11.134 -51.019 1.00 27.43 205 ASP A O 1
ATOM 1451 N N . ALA A 1 208 ? 3.626 -13.301 -50.725 1.00 27.69 206 ALA A N 1
ATOM 1452 C CA . ALA A 1 208 ? 3.231 -13.233 -49.327 1.00 27.36 206 ALA A CA 1
ATOM 1453 C C . ALA A 1 208 ? 4.342 -12.681 -48.445 1.00 25.28 206 ALA A C 1
ATOM 1454 O O . ALA A 1 208 ? 4.041 -11.975 -47.503 1.00 24.71 206 ALA A O 1
ATOM 1456 N N . VAL A 1 209 ? 5.610 -12.951 -48.801 1.00 25.05 207 VAL A N 1
ATOM 1457 C CA . VAL A 1 209 ? 6.791 -12.444 -48.099 1.00 23.59 207 VAL A CA 1
ATOM 1458 C C . VAL A 1 209 ? 7.081 -10.986 -48.488 1.00 24.76 207 VAL A C 1
ATOM 1459 O O . VAL A 1 209 ? 7.317 -10.167 -47.608 1.00 23.98 207 VAL A O 1
ATOM 1463 N N . GLU A 1 210 ? 7.115 -10.697 -49.803 1.00 25.75 208 GLU A N 1
ATOM 1464 C CA . GLU A 1 210 ? 7.310 -9.390 -50.373 1.00 27.55 208 GLU A CA 1
ATOM 1465 C C . GLU A 1 210 ? 6.312 -8.335 -49.859 1.00 28.18 208 GLU A C 1
ATOM 1466 O O . GLU A 1 210 ? 6.696 -7.178 -49.720 1.00 28.55 208 GLU A O 1
ATOM 1472 N N . ALA A 1 211 ? 5.071 -8.724 -49.573 1.00 27.73 209 ALA A N 1
ATOM 1473 C CA . ALA A 1 211 ? 4.038 -7.822 -49.073 1.00 28.56 209 ALA A CA 1
ATOM 1474 C C . ALA A 1 211 ? 4.319 -7.261 -47.674 1.00 28.59 209 ALA A C 1
ATOM 1475 O O . ALA A 1 211 ? 3.781 -6.194 -47.364 1.00 30.75 209 ALA A O 1
ATOM 1477 N N . VAL A 1 212 ? 5.111 -7.942 -46.830 1.00 28.26 210 VAL A N 1
ATOM 1478 C CA . VAL A 1 212 ? 5.355 -7.506 -45.459 1.00 28.44 210 VAL A CA 1
ATOM 1479 C C . VAL A 1 212 ? 6.843 -7.250 -45.224 1.00 29.05 210 VAL A C 1
ATOM 1480 O O . VAL A 1 212 ? 7.199 -6.922 -44.100 1.00 29.73 210 VAL A O 1
ATOM 1484 N N . MET A 1 213 ? 7.698 -7.288 -46.265 1.00 30.33 211 MET A N 1
ATOM 1485 C CA . MET A 1 213 ? 9.156 -7.206 -46.082 1.00 31.01 211 MET A CA 1
ATOM 1486 C C . MET A 1 213 ? 9.489 -5.719 -46.071 1.00 30.85 211 MET A C 1
ATOM 1487 O O . MET A 1 213 ? 9.212 -5.113 -47.098 1.00 30.12 211 MET A O 1
ATOM 1492 N N . PRO A 1 214 ? 10.023 -5.100 -44.976 1.00 31.07 212 PRO A N 1
ATOM 1493 C CA . PRO A 1 214 ? 10.285 -3.658 -44.933 1.00 33.44 212 PRO A CA 1
ATOM 1494 C C . PRO A 1 214 ? 11.292 -3.201 -45.973 1.00 33.65 212 PRO A C 1
ATOM 1495 O O . PRO A 1 214 ? 12.049 -4.024 -46.451 1.00 34.17 212 PRO A O 1
ATOM 1499 N N . ASP A 1 215 ? 11.242 -1.925 -46.333 1.00 36.13 213 ASP A N 1
ATOM 1500 C CA . ASP A 1 215 ? 12.266 -1.258 -47.140 1.00 40.18 213 ASP A CA 1
ATOM 1501 C C . ASP A 1 215 ? 13.648 -1.401 -46.473 1.00 39.53 213 ASP A C 1
ATOM 1502 O O . ASP A 1 215 ? 13.783 -1.029 -45.296 1.00 37.06 213 ASP A O 1
ATOM 1507 N N . VAL A 1 216 ? 14.609 -2.040 -47.193 1.00 38.53 214 VAL A N 1
ATOM 1508 C CA . VAL A 1 216 ? 15.988 -2.207 -46.750 1.00 40.28 214 VAL A CA 1
ATOM 1509 C C . VAL A 1 216 ? 16.635 -0.863 -46.398 1.00 39.40 214 VAL A C 1
ATOM 1510 O O . VAL A 1 216 ? 17.166 -0.737 -45.305 1.00 37.98 214 VAL A O 1
ATOM 1514 N N . GLY A 1 217 ? 16.472 0.156 -47.254 1.00 40.29 215 GLY A N 1
ATOM 1515 C CA . GLY A 1 217 ? 17.020 1.483 -47.046 1.00 41.49 215 GLY A CA 1
ATOM 1516 C C . GLY A 1 217 ? 16.598 2.102 -45.725 1.00 41.78 215 GLY A C 1
ATOM 1517 O O . GLY A 1 217 ? 17.468 2.591 -45.022 1.00 41.79 215 GLY A O 1
ATOM 1518 N N . LYS A 1 218 ? 15.318 1.972 -45.354 1.00 42.18 216 LYS A N 1
ATOM 1519 C CA . LYS A 1 218 ? 14.843 2.482 -44.069 1.00 44.13 216 LYS A CA 1
ATOM 1520 C C . LYS A 1 218 ? 15.425 1.656 -42.918 1.00 38.10 216 LYS A C 1
ATOM 1521 O O . LYS A 1 218 ? 15.808 2.214 -41.917 1.00 37.37 216 LYS A O 1
ATOM 1527 N N . LEU A 1 219 ? 15.559 0.342 -43.092 1.00 35.77 217 LEU A N 1
ATOM 1528 C CA . LEU A 1 219 ? 16.189 -0.546 -42.102 1.00 34.28 217 LEU A CA 1
ATOM 1529 C C . LEU A 1 219 ? 17.674 -0.229 -41.872 1.00 34.28 217 LEU A C 1
ATOM 1530 O O . LEU A 1 219 ? 18.089 -0.151 -40.692 1.00 33.19 217 LEU A O 1
ATOM 1535 N N . VAL A 1 220 ? 18.390 0.110 -42.994 1.00 34.53 218 VAL A N 1
ATOM 1536 C CA . VAL A 1 220 ? 19.792 0.525 -42.986 1.00 35.06 218 VAL A CA 1
ATOM 1537 C C . VAL A 1 220 ? 19.955 1.701 -42.043 1.00 36.31 218 VAL A C 1
ATOM 1538 O O . VAL A 1 220 ? 20.780 1.622 -41.144 1.00 36.24 218 VAL A O 1
ATOM 1542 N N . GLU A 1 221 ? 19.126 2.744 -42.242 1.00 37.62 219 GLU A N 1
ATOM 1543 C CA . GLU A 1 221 ? 19.193 3.970 -41.469 1.00 39.32 219 GLU A CA 1
ATOM 1544 C C . GLU A 1 221 ? 18.961 3.704 -39.981 1.00 38.60 219 GLU A C 1
ATOM 1545 O O . GLU A 1 221 ? 19.619 4.311 -39.130 1.00 39.90 219 GLU A O 1
ATOM 1551 N N . PHE A 1 222 ? 17.953 2.886 -39.699 1.00 37.06 220 PHE A N 1
ATOM 1552 C CA . PHE A 1 222 ? 17.537 2.535 -38.352 1.00 37.62 220 PHE A CA 1
ATOM 1553 C C . PHE A 1 222 ? 18.712 1.848 -37.653 1.00 38.57 220 PHE A C 1
ATOM 1554 O O . PHE A 1 222 ? 19.120 2.337 -36.601 1.00 40.45 220 PHE A O 1
ATOM 1562 N N . ALA A 1 223 ? 19.280 0.796 -38.285 1.00 38.40 221 ALA A N 1
ATOM 1563 C CA . ALA A 1 223 ? 20.488 0.097 -37.815 1.00 39.48 221 ALA A CA 1
ATOM 1564 C C . ALA A 1 223 ? 21.626 1.053 -37.492 1.00 41.81 221 ALA A C 1
ATOM 1565 O O . ALA A 1 223 ? 22.057 1.064 -36.341 1.00 44.09 221 ALA A O 1
ATOM 1567 N N . MET A 1 224 ? 21.987 1.911 -38.471 1.00 42.69 222 MET A N 1
ATOM 1568 C CA . MET A 1 224 ? 23.006 2.954 -38.360 1.00 44.41 222 MET A CA 1
ATOM 1569 C C . MET A 1 224 ? 22.839 3.885 -37.157 1.00 48.25 222 MET A C 1
ATOM 1570 O O . MET A 1 224 ? 23.826 4.488 -36.749 1.00 52.37 222 MET A O 1
ATOM 1575 N N . ALA A 1 225 ? 21.612 4.150 -36.688 1.00 51.02 223 ALA A N 1
ATOM 1576 C CA . ALA A 1 225 ? 21.390 4.949 -35.482 1.00 55.83 223 ALA A CA 1
ATOM 1577 C C . ALA A 1 225 ? 21.892 4.228 -34.216 1.00 60.10 223 ALA A C 1
ATOM 1578 O O . ALA A 1 225 ? 22.661 4.823 -33.454 1.00 64.82 223 ALA A O 1
ATOM 1580 N N . MET A 1 226 ? 21.560 2.936 -34.060 1.00 62.63 224 MET A N 1
ATOM 1581 C CA . MET A 1 226 ? 21.798 2.172 -32.834 1.00 69.85 224 MET A CA 1
ATOM 1582 C C . MET A 1 226 ? 23.291 2.102 -32.420 1.00 72.59 224 MET A C 1
ATOM 1583 O O . MET A 1 226 ? 24.105 1.505 -33.171 1.00 71.15 224 MET A O 1
ATOM 1588 N N . ASP B 1 9 ? 13.005 -50.562 -23.790 1.00 65.17 7 ASP B N 1
ATOM 1589 C CA . ASP B 1 9 ? 11.561 -50.218 -24.009 1.00 67.96 7 ASP B CA 1
ATOM 1590 C C . ASP B 1 9 ? 11.264 -49.603 -25.399 1.00 68.73 7 ASP B C 1
ATOM 1591 O O . ASP B 1 9 ? 10.097 -49.307 -25.663 1.00 64.64 7 ASP B O 1
ATOM 1596 N N . GLU B 1 10 ? 12.280 -49.450 -26.295 1.00 65.28 8 GLU B N 1
ATOM 1597 C CA . GLU B 1 10 ? 12.315 -48.553 -27.465 1.00 60.57 8 GLU B CA 1
ATOM 1598 C C . GLU B 1 10 ? 12.194 -47.032 -27.153 1.00 51.71 8 GLU B C 1
ATOM 1599 O O . GLU B 1 10 ? 12.052 -46.194 -28.063 1.00 43.39 8 GLU B O 1
ATOM 1605 N N . VAL B 1 11 ? 12.315 -46.686 -25.862 1.00 46.25 9 VAL B N 1
ATOM 1606 C CA . VAL B 1 11 ? 12.307 -45.352 -25.317 1.00 41.29 9 VAL B CA 1
ATOM 1607 C C . VAL B 1 11 ? 13.594 -45.310 -24.504 1.00 39.27 9 VAL B C 1
ATOM 1608 O O . VAL B 1 11 ? 13.724 -46.068 -23.527 1.00 38.54 9 VAL B O 1
ATOM 1612 N N . LYS B 1 12 ? 14.542 -44.481 -24.971 1.00 36.57 10 LYS B N 1
ATOM 1613 C CA . LYS B 1 12 ? 15.826 -44.279 -24.325 1.00 35.41 10 LYS B CA 1
ATOM 1614 C C . LYS B 1 12 ? 15.952 -42.772 -24.025 1.00 32.68 10 LYS B C 1
ATOM 1615 O O . LYS B 1 12 ? 15.811 -41.936 -24.927 1.00 29.75 10 LYS B O 1
ATOM 1621 N N . LEU B 1 13 ? 16.246 -42.477 -22.741 1.00 31.87 11 LEU B N 1
ATOM 1622 C CA . LEU B 1 13 ? 16.701 -41.190 -22.276 1.00 31.15 11 LEU B CA 1
ATOM 1623 C C . LEU B 1 13 ? 18.233 -41.187 -22.052 1.00 31.21 11 LEU B C 1
ATOM 1624 O O . LEU B 1 13 ? 18.725 -41.850 -21.130 1.00 31.95 11 LEU B O 1
ATOM 1629 N N . LEU B 1 14 ? 18.965 -40.387 -22.864 1.00 30.51 12 LEU B N 1
ATOM 1630 C CA . LEU B 1 14 ? 20.366 -40.000 -22.612 1.00 30.82 12 LEU B CA 1
ATOM 1631 C C . LEU B 1 14 ? 20.333 -38.885 -21.567 1.00 30.75 12 LEU B C 1
ATOM 1632 O O . LEU B 1 14 ? 19.763 -37.801 -21.857 1.00 29.82 12 LEU B O 1
ATOM 1637 N N . GLY B 1 15 ? 20.859 -39.168 -20.362 1.00 31.91 13 GLY B N 1
ATOM 1638 C CA . GLY B 1 15 ? 20.603 -38.341 -19.191 1.00 33.59 13 GLY B CA 1
ATOM 1639 C C . GLY B 1 15 ? 21.873 -37.938 -18.453 1.00 36.60 13 GLY B C 1
ATOM 1640 O O . GLY B 1 15 ? 22.947 -38.416 -18.764 1.00 39.32 13 GLY B O 1
ATOM 1641 N N . MET B 1 16 ? 21.712 -37.085 -17.438 1.00 38.01 14 MET B N 1
ATOM 1642 C CA . MET B 1 16 ? 22.694 -36.816 -16.403 1.00 41.55 14 MET B CA 1
ATOM 1643 C C . MET B 1 16 ? 21.914 -36.533 -15.125 1.00 40.94 14 MET B C 1
ATOM 1644 O O . MET B 1 16 ? 21.061 -35.652 -15.133 1.00 38.87 14 MET B O 1
ATOM 1649 N N . TRP B 1 17 ? 22.203 -37.288 -14.053 1.00 43.38 15 TRP B N 1
ATOM 1650 C CA . TRP B 1 17 ? 21.327 -37.382 -12.890 1.00 45.58 15 TRP B CA 1
ATOM 1651 C C . TRP B 1 17 ? 21.083 -36.020 -12.213 1.00 43.85 15 TRP B C 1
ATOM 1652 O O . TRP B 1 17 ? 20.033 -35.870 -11.581 1.00 43.78 15 TRP B O 1
ATOM 1663 N N . ALA B 1 18 ? 22.068 -35.094 -12.277 1.00 41.17 16 ALA B N 1
ATOM 1664 C CA . ALA B 1 18 ? 22.003 -33.779 -11.645 1.00 40.33 16 ALA B CA 1
ATOM 1665 C C . ALA B 1 18 ? 21.390 -32.665 -12.498 1.00 37.78 16 ALA B C 1
ATOM 1666 O O . ALA B 1 18 ? 21.210 -31.573 -11.959 1.00 38.43 16 ALA B O 1
ATOM 1668 N N . SER B 1 19 ? 21.063 -32.923 -13.780 1.00 34.78 17 SER B N 1
ATOM 1669 C CA . SER B 1 19 ? 20.509 -31.949 -14.693 1.00 32.49 17 SER B CA 1
ATOM 1670 C C . SER B 1 19 ? 19.015 -31.720 -14.413 1.00 31.67 17 SER B C 1
ATOM 1671 O O . SER B 1 19 ? 18.228 -32.667 -14.536 1.00 30.56 17 SER B O 1
ATOM 1674 N N . PRO B 1 20 ? 18.557 -30.462 -14.178 1.00 31.37 18 PRO B N 1
ATOM 1675 C CA . PRO B 1 20 ? 17.130 -30.164 -14.184 1.00 30.15 18 PRO B CA 1
ATOM 1676 C C . PRO B 1 20 ? 16.409 -30.326 -15.530 1.00 28.54 18 PRO B C 1
ATOM 1677 O O . PRO B 1 20 ? 15.220 -30.660 -15.527 1.00 27.64 18 PRO B O 1
ATOM 1681 N N . PHE B 1 21 ? 17.120 -30.168 -16.655 1.00 27.91 19 PHE B N 1
ATOM 1682 C CA . PHE B 1 21 ? 16.529 -30.361 -17.981 1.00 27.29 19 PHE B CA 1
ATOM 1683 C C . PHE B 1 21 ? 16.200 -31.837 -18.236 1.00 27.94 19 PHE B C 1
ATOM 1684 O O . PHE B 1 21 ? 15.147 -32.139 -18.795 1.00 26.98 19 PHE B O 1
ATOM 1692 N N . VAL B 1 22 ? 17.112 -32.748 -17.823 1.00 30.61 20 VAL B N 1
ATOM 1693 C CA . VAL B 1 22 ? 16.862 -34.190 -17.819 1.00 30.93 20 VAL B CA 1
ATOM 1694 C C . VAL B 1 22 ? 15.735 -34.537 -16.833 1.00 31.61 20 VAL B C 1
ATOM 1695 O O . VAL B 1 22 ? 14.838 -35.300 -17.226 1.00 32.02 20 VAL B O 1
ATOM 1699 N N . LEU B 1 23 ? 15.718 -33.948 -15.615 1.00 32.29 21 LEU B N 1
ATOM 1700 C CA . LEU B 1 23 ? 14.633 -34.200 -14.665 1.00 33.52 21 LEU B CA 1
ATOM 1701 C C . LEU B 1 23 ? 13.249 -33.863 -15.255 1.00 30.60 21 LEU B C 1
ATOM 1702 O O . LEU B 1 23 ? 12.316 -34.614 -15.025 1.00 29.04 21 LEU B O 1
ATOM 1707 N N . ARG B 1 24 ? 13.138 -32.803 -16.075 1.00 29.30 22 ARG B N 1
ATOM 1708 C CA . ARG B 1 24 ? 11.891 -32.504 -16.779 1.00 28.95 22 ARG B CA 1
ATOM 1709 C C . ARG B 1 24 ? 11.345 -33.704 -17.584 1.00 29.17 22 ARG B C 1
ATOM 1710 O O . ARG B 1 24 ? 10.136 -33.985 -17.503 1.00 28.56 22 ARG B O 1
ATOM 1718 N N . VAL B 1 25 ? 12.243 -34.418 -18.287 1.00 29.34 23 VAL B N 1
ATOM 1719 C CA . VAL B 1 25 ? 11.868 -35.483 -19.201 1.00 29.75 23 VAL B CA 1
ATOM 1720 C C . VAL B 1 25 ? 11.473 -36.711 -18.377 1.00 29.75 23 VAL B C 1
ATOM 1721 O O . VAL B 1 25 ? 10.408 -37.281 -18.605 1.00 29.28 23 VAL B O 1
ATOM 1725 N N . GLN B 1 26 ? 12.253 -37.020 -17.341 1.00 30.45 24 GLN B N 1
ATOM 1726 C CA . GLN B 1 26 ? 11.887 -38.018 -16.345 1.00 31.31 24 GLN B CA 1
ATOM 1727 C C . GLN B 1 26 ? 10.510 -37.745 -15.710 1.00 30.44 24 GLN B C 1
ATOM 1728 O O . GLN B 1 26 ? 9.697 -38.664 -15.601 1.00 31.02 24 GLN B O 1
ATOM 1734 N N . LEU B 1 27 ? 10.230 -36.512 -15.316 1.00 29.66 25 LEU B N 1
ATOM 1735 C CA . LEU B 1 27 ? 8.921 -36.144 -14.745 1.00 29.63 25 LEU B CA 1
ATOM 1736 C C . LEU B 1 27 ? 7.769 -36.376 -15.728 1.00 28.55 25 LEU B C 1
ATOM 1737 O O . LEU B 1 27 ? 6.814 -37.026 -15.342 1.00 29.35 25 LEU B O 1
ATOM 1742 N N . ALA B 1 28 ? 7.911 -35.939 -17.000 1.00 26.98 26 ALA B N 1
ATOM 1743 C CA . ALA B 1 28 ? 6.920 -36.152 -18.061 1.00 26.15 26 ALA B CA 1
ATOM 1744 C C . ALA B 1 28 ? 6.625 -37.626 -18.323 1.00 26.84 26 ALA B C 1
ATOM 1745 O O . ALA B 1 28 ? 5.452 -38.009 -18.472 1.00 27.29 26 ALA B O 1
ATOM 1747 N N . LEU B 1 29 ? 7.699 -38.439 -18.425 1.00 27.65 27 LEU B N 1
ATOM 1748 C CA . LEU B 1 29 ? 7.599 -39.885 -18.631 1.00 28.29 27 LEU B CA 1
ATOM 1749 C C . LEU B 1 29 ? 6.918 -40.521 -17.423 1.00 30.33 27 LEU B C 1
ATOM 1750 O O . LEU B 1 29 ? 5.952 -41.251 -17.621 1.00 32.19 27 LEU B O 1
ATOM 1755 N N . SER B 1 30 ? 7.325 -40.140 -16.196 1.00 30.95 28 SER B N 1
ATOM 1756 C CA . SER B 1 30 ? 6.750 -40.676 -14.961 1.00 32.78 28 SER B CA 1
ATOM 1757 C C . SER B 1 30 ? 5.262 -40.346 -14.810 1.00 34.00 28 SER B C 1
ATOM 1758 O O . SER B 1 30 ? 4.514 -41.230 -14.408 1.00 36.46 28 SER B O 1
ATOM 1761 N N . LEU B 1 31 ? 4.834 -39.105 -15.106 1.00 34.14 29 LEU B N 1
ATOM 1762 C CA . LEU B 1 31 ? 3.432 -38.705 -14.945 1.00 36.34 29 LEU B CA 1
ATOM 1763 C C . LEU B 1 31 ? 2.478 -39.513 -15.851 1.00 37.49 29 LEU B C 1
ATOM 1764 O O . LEU B 1 31 ? 1.387 -39.877 -15.420 1.00 38.22 29 LEU B O 1
ATOM 1769 N N . LYS B 1 32 ? 2.908 -39.820 -17.087 1.00 37.71 30 LYS B N 1
ATOM 1770 C CA . LYS B 1 32 ? 2.181 -40.697 -17.998 1.00 38.36 30 LYS B CA 1
ATOM 1771 C C . LYS B 1 32 ? 2.296 -42.180 -17.658 1.00 40.40 30 LYS B C 1
ATOM 1772 O O . LYS B 1 32 ? 1.403 -42.941 -18.043 1.00 42.80 30 LYS B O 1
ATOM 1778 N N . GLY B 1 33 ? 3.378 -42.598 -16.980 1.00 39.55 31 GLY B N 1
ATOM 1779 C CA . GLY B 1 33 ? 3.701 -43.999 -16.784 1.00 39.97 31 GLY B CA 1
ATOM 1780 C C . GLY B 1 33 ? 4.268 -44.640 -18.052 1.00 39.10 31 GLY B C 1
ATOM 1781 O O . GLY B 1 33 ? 4.037 -45.830 -18.244 1.00 40.06 31 GLY B O 1
ATOM 1782 N N . VAL B 1 34 ? 5.016 -43.879 -18.888 1.00 37.11 32 VAL B N 1
ATOM 1783 C CA . VAL B 1 34 ? 5.781 -44.438 -19.997 1.00 37.12 32 VAL B CA 1
ATOM 1784 C C . VAL B 1 34 ? 7.109 -44.986 -19.453 1.00 38.29 32 VAL B C 1
ATOM 1785 O O . VAL B 1 34 ? 7.868 -44.198 -18.884 1.00 37.65 32 VAL B O 1
ATOM 1789 N N . GLY B 1 35 ? 7.361 -46.300 -19.690 1.00 38.89 33 GLY B N 1
ATOM 1790 C CA . GLY B 1 35 ? 8.616 -46.927 -19.364 1.00 40.51 33 GLY B CA 1
ATOM 1791 C C . GLY B 1 35 ? 9.708 -46.520 -20.352 1.00 40.49 33 GLY B C 1
ATOM 1792 O O . GLY B 1 35 ? 9.416 -46.226 -21.514 1.00 41.76 33 GLY B O 1
ATOM 1793 N N . TYR B 1 36 ? 10.960 -46.502 -19.872 1.00 39.70 34 TYR B N 1
ATOM 1794 C CA . TYR B 1 36 ? 12.101 -46.033 -20.656 1.00 39.50 34 TYR B CA 1
ATOM 1795 C C . TYR B 1 36 ? 13.393 -46.628 -20.079 1.00 40.27 34 TYR B C 1
ATOM 1796 O O . TYR B 1 36 ? 13.453 -46.929 -18.876 1.00 40.35 34 TYR B O 1
ATOM 1805 N N . GLU B 1 37 ? 14.413 -46.735 -20.947 1.00 40.01 35 GLU B N 1
ATOM 1806 C CA . GLU B 1 37 ? 15.801 -46.960 -20.546 1.00 40.90 35 GLU B CA 1
ATOM 1807 C C . GLU B 1 37 ? 16.504 -45.613 -20.286 1.00 38.04 35 GLU B C 1
ATOM 1808 O O . GLU B 1 37 ? 16.743 -44.836 -21.217 1.00 35.03 35 GLU B O 1
ATOM 1814 N N . TYR B 1 38 ? 16.896 -45.373 -19.017 1.00 38.18 36 TYR B N 1
ATOM 1815 C CA . TYR B 1 38 ? 17.842 -44.324 -18.646 1.00 38.44 36 TYR B CA 1
ATOM 1816 C C . TYR B 1 38 ? 19.316 -44.730 -18.897 1.00 40.34 36 TYR B C 1
ATOM 1817 O O . TYR B 1 38 ? 19.788 -45.705 -18.329 1.00 40.51 36 TYR B O 1
ATOM 1826 N N . VAL B 1 39 ? 20.085 -43.899 -19.629 1.00 41.23 37 VAL B N 1
ATOM 1827 C CA . VAL B 1 39 ? 21.542 -43.995 -19.812 1.00 43.10 37 VAL B CA 1
ATOM 1828 C C . VAL B 1 39 ? 22.232 -42.756 -19.222 1.00 43.04 37 VAL B C 1
ATOM 1829 O O . VAL B 1 39 ? 21.974 -41.659 -19.697 1.00 44.03 37 VAL B O 1
ATOM 1833 N N . GLU B 1 40 ? 23.135 -42.925 -18.239 1.00 44.23 38 GLU B N 1
ATOM 1834 C CA . GLU B 1 40 ? 23.825 -41.831 -17.555 1.00 44.15 38 GLU B CA 1
ATOM 1835 C C . GLU B 1 40 ? 24.971 -41.375 -18.452 1.00 43.86 38 GLU B C 1
ATOM 1836 O O . GLU B 1 40 ? 25.809 -42.200 -18.765 1.00 43.86 38 GLU B O 1
ATOM 1842 N N . GLU B 1 41 ? 25.006 -40.103 -18.875 1.00 43.82 39 GLU B N 1
ATOM 1843 C CA . GLU B 1 41 ? 26.116 -39.573 -19.663 1.00 44.38 39 GLU B CA 1
ATOM 1844 C C . GLU B 1 41 ? 27.203 -39.020 -18.740 1.00 45.89 39 GLU B C 1
ATOM 1845 O O . GLU B 1 41 ? 26.898 -38.394 -17.729 1.00 45.96 39 GLU B O 1
ATOM 1851 N N . ASP B 1 42 ? 28.474 -39.324 -19.066 1.00 46.81 40 ASP B N 1
ATOM 1852 C CA . ASP B 1 42 ? 29.614 -38.543 -18.611 1.00 49.01 40 ASP B CA 1
ATOM 1853 C C . ASP B 1 42 ? 29.794 -37.371 -19.576 1.00 46.83 40 ASP B C 1
ATOM 1854 O O . ASP B 1 42 ? 30.163 -37.584 -20.739 1.00 44.93 40 ASP B O 1
ATOM 1859 N N . LEU B 1 43 ? 29.515 -36.138 -19.108 1.00 46.40 41 LEU B N 1
ATOM 1860 C CA . LEU B 1 43 ? 29.620 -34.951 -19.961 1.00 45.51 41 LEU B CA 1
ATOM 1861 C C . LEU B 1 43 ? 31.092 -34.509 -20.175 1.00 48.18 41 LEU B C 1
ATOM 1862 O O . LEU B 1 43 ? 31.324 -33.683 -21.055 1.00 46.28 41 LEU B O 1
ATOM 1867 N N . LYS B 1 44 ? 32.080 -35.068 -19.434 1.00 51.26 42 LYS B N 1
ATOM 1868 C CA . LYS B 1 44 ? 33.512 -34.861 -19.647 1.00 55.75 42 LYS B CA 1
ATOM 1869 C C . LYS B 1 44 ? 34.059 -35.683 -20.820 1.00 56.16 42 LYS B C 1
ATOM 1870 O O . LYS B 1 44 ? 34.956 -35.186 -21.499 1.00 56.23 42 LYS B O 1
ATOM 1876 N N . SER B 1 45 ? 33.577 -36.933 -21.008 1.00 55.24 43 SER B N 1
ATOM 1877 C CA . SER B 1 45 ? 33.858 -37.767 -22.179 1.00 54.51 43 SER B CA 1
ATOM 1878 C C . SER B 1 45 ? 32.539 -38.309 -22.753 1.00 50.02 43 SER B C 1
ATOM 1879 O O . SER B 1 45 ? 32.030 -39.361 -22.332 1.00 47.42 43 SER B O 1
ATOM 1882 N N . LYS B 1 46 ? 31.984 -37.580 -23.732 1.00 47.65 44 LYS B N 1
ATOM 1883 C CA . LYS B 1 46 ? 30.621 -37.803 -24.206 1.00 44.30 44 LYS B CA 1
ATOM 1884 C C . LYS B 1 46 ? 30.550 -39.080 -25.044 1.00 43.12 44 LYS B C 1
ATOM 1885 O O . LYS B 1 46 ? 31.509 -39.371 -25.775 1.00 44.28 44 LYS B O 1
ATOM 1891 N N . SER B 1 47 ? 29.426 -39.832 -24.901 1.00 40.09 45 SER B N 1
ATOM 1892 C CA . SER B 1 47 ? 29.276 -41.100 -25.597 1.00 39.69 45 SER B CA 1
ATOM 1893 C C . SER B 1 47 ? 29.161 -40.897 -27.114 1.00 37.96 45 SER B C 1
ATOM 1894 O O . SER B 1 47 ? 28.816 -39.837 -27.602 1.00 36.31 45 SER B O 1
ATOM 1897 N N . GLU B 1 48 ? 29.443 -41.965 -27.860 1.00 38.74 46 GLU B N 1
ATOM 1898 C CA . GLU B 1 48 ? 29.201 -42.050 -29.297 1.00 38.34 46 GLU B CA 1
ATOM 1899 C C . GLU B 1 48 ? 27.741 -41.784 -29.632 1.00 36.61 46 GLU B C 1
ATOM 1900 O O . GLU B 1 48 ? 27.504 -41.127 -30.640 1.00 38.49 46 GLU B O 1
ATOM 1906 N N . LEU B 1 49 ? 26.808 -42.306 -28.816 1.00 35.16 47 LEU B N 1
ATOM 1907 C CA . LEU B 1 49 ? 25.370 -42.204 -29.076 1.00 33.79 47 LEU B CA 1
ATOM 1908 C C . LEU B 1 49 ? 24.877 -40.768 -28.873 1.00 31.80 47 LEU B C 1
ATOM 1909 O O . LEU B 1 49 ? 24.155 -40.256 -29.713 1.00 30.97 47 LEU B O 1
ATOM 1914 N N . LEU B 1 50 ? 25.283 -40.126 -27.770 1.00 31.64 48 LEU B N 1
ATOM 1915 C CA . LEU B 1 50 ? 25.067 -38.695 -27.551 1.00 30.84 48 LEU B CA 1
ATOM 1916 C C . LEU B 1 50 ? 25.590 -37.816 -28.702 1.00 30.83 48 LEU B C 1
ATOM 1917 O O . LEU B 1 50 ? 24.822 -37.024 -29.241 1.00 30.52 48 LEU B O 1
ATOM 1922 N N . LEU B 1 51 ? 26.836 -37.987 -29.100 1.00 31.95 49 LEU B N 1
ATOM 1923 C CA . LEU B 1 51 ? 27.456 -37.186 -30.161 1.00 32.76 49 LEU B CA 1
ATOM 1924 C C . LEU B 1 51 ? 26.799 -37.456 -31.527 1.00 32.91 49 LEU B C 1
ATOM 1925 O O . LEU B 1 51 ? 26.721 -36.549 -32.330 1.00 32.24 49 LEU B O 1
ATOM 1930 N N . LYS B 1 52 ? 26.285 -38.672 -31.773 1.00 34.43 50 LYS B N 1
ATOM 1931 C CA . LYS B 1 52 ? 25.548 -38.977 -33.000 1.00 35.87 50 LYS B CA 1
ATOM 1932 C C . LYS B 1 52 ? 24.128 -38.416 -32.933 1.00 33.86 50 LYS B C 1
ATOM 1933 O O . LYS B 1 52 ? 23.617 -38.056 -33.999 1.00 33.77 50 LYS B O 1
ATOM 1939 N N . SER B 1 53 ? 23.498 -38.423 -31.733 1.00 32.58 51 SER B N 1
ATOM 1940 C CA . SER B 1 53 ? 22.080 -38.109 -31.558 1.00 31.77 51 SER B CA 1
ATOM 1941 C C . SER B 1 53 ? 21.844 -36.609 -31.444 1.00 30.61 51 SER B C 1
ATOM 1942 O O . SER B 1 53 ? 20.771 -36.164 -31.842 1.00 30.11 51 SER B O 1
ATOM 1945 N N . ASN B 1 54 ? 22.780 -35.862 -30.810 1.00 30.10 52 ASN B N 1
ATOM 1946 C CA . ASN B 1 54 ? 22.715 -34.410 -30.704 1.00 29.07 52 ASN B CA 1
ATOM 1947 C C . ASN B 1 54 ? 24.021 -33.870 -31.251 1.00 30.43 52 ASN B C 1
ATOM 1948 O O . ASN B 1 54 ? 24.803 -33.366 -30.457 1.00 30.10 52 ASN B O 1
ATOM 1953 N N . PRO B 1 55 ? 24.306 -33.963 -32.587 1.00 31.72 53 PRO B N 1
ATOM 1954 C CA . PRO B 1 55 ? 25.555 -33.462 -33.147 1.00 33.47 53 PRO B CA 1
ATOM 1955 C C . PRO B 1 55 ? 25.724 -31.935 -33.057 1.00 35.53 53 PRO B C 1
ATOM 1956 O O . PRO B 1 55 ? 26.863 -31.494 -32.882 1.00 37.17 53 PRO B O 1
ATOM 1960 N N . VAL B 1 56 ? 24.634 -31.148 -32.993 1.00 34.77 54 VAL B N 1
ATOM 1961 C CA . VAL B 1 56 ? 24.722 -29.691 -33.004 1.00 38.42 54 VAL B CA 1
ATOM 1962 C C . VAL B 1 56 ? 25.039 -29.136 -31.610 1.00 37.62 54 VAL B C 1
ATOM 1963 O O . VAL B 1 56 ? 25.996 -28.396 -31.505 1.00 40.21 54 VAL B O 1
ATOM 1967 N N . LEU B 1 57 ? 24.352 -29.574 -30.546 1.00 36.01 55 LEU B N 1
ATOM 1968 C CA . LEU B 1 57 ? 24.510 -29.007 -29.203 1.00 35.72 55 LEU B CA 1
ATOM 1969 C C . LEU B 1 57 ? 25.255 -29.901 -28.213 1.00 35.84 55 LEU B C 1
ATOM 1970 O O . LEU B 1 57 ? 25.874 -29.352 -27.318 1.00 39.55 55 LEU B O 1
ATOM 1975 N N . GLN B 1 58 ? 25.228 -31.234 -28.368 1.00 34.35 56 GLN B N 1
ATOM 1976 C CA . GLN B 1 58 ? 25.976 -32.200 -27.572 1.00 34.43 56 GLN B CA 1
ATOM 1977 C C . GLN B 1 58 ? 25.554 -32.164 -26.091 1.00 33.09 56 GLN B C 1
ATOM 1978 O O . GLN B 1 58 ? 26.361 -32.415 -25.212 1.00 35.15 56 GLN B O 1
ATOM 1984 N N . LYS B 1 59 ? 24.296 -31.881 -25.812 1.00 31.39 57 LYS B N 1
ATOM 1985 C CA . LYS B 1 59 ? 23.713 -31.794 -24.492 1.00 31.24 57 LYS B CA 1
ATOM 1986 C C . LYS B 1 59 ? 22.626 -32.870 -24.327 1.00 29.77 57 LYS B C 1
ATOM 1987 O O . LYS B 1 59 ? 22.011 -33.311 -25.296 1.00 27.41 57 LYS B O 1
ATOM 1993 N N . VAL B 1 60 ? 22.480 -33.329 -23.072 1.00 30.23 58 VAL B N 1
ATOM 1994 C CA . VAL B 1 60 ? 21.350 -34.050 -22.539 1.00 29.70 58 VAL B CA 1
ATOM 1995 C C . VAL B 1 60 ? 20.329 -33.022 -22.046 1.00 28.88 58 VAL B C 1
ATOM 1996 O O . VAL B 1 60 ? 20.730 -31.874 -21.742 1.00 27.28 58 VAL B O 1
ATOM 2000 N N . PRO B 1 61 ? 19.005 -33.367 -21.930 1.00 26.73 59 PRO B N 1
ATOM 2001 C CA . PRO B 1 61 ? 18.421 -34.628 -22.357 1.00 26.43 59 PRO B CA 1
ATOM 2002 C C . PRO B 1 61 ? 18.398 -34.864 -23.874 1.00 26.52 59 PRO B C 1
ATOM 2003 O O . PRO B 1 61 ? 18.266 -33.903 -24.642 1.00 25.37 59 PRO B O 1
ATOM 2007 N N . VAL B 1 62 ? 18.596 -36.154 -24.274 1.00 27.16 60 VAL B N 1
ATOM 2008 C CA . VAL B 1 62 ? 18.119 -36.654 -25.560 1.00 27.45 60 VAL B CA 1
ATOM 2009 C C . VAL B 1 62 ? 17.142 -37.814 -25.307 1.00 27.81 60 VAL B C 1
ATOM 2010 O O . VAL B 1 62 ? 17.405 -3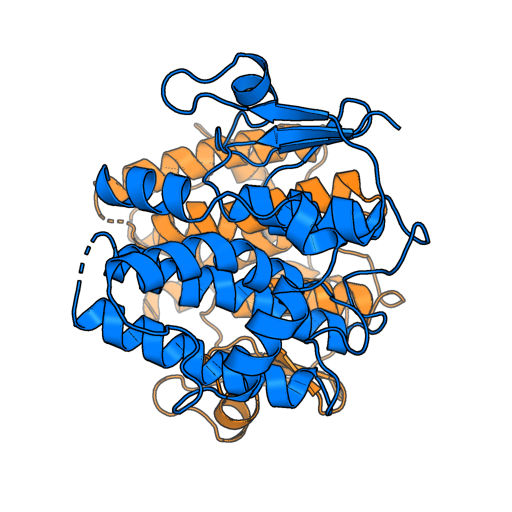8.674 -24.493 1.00 27.96 60 VAL B O 1
ATOM 2014 N N . LEU B 1 63 ? 15.959 -37.779 -25.942 1.00 29.03 61 LEU B N 1
ATOM 2015 C CA . LEU B 1 63 ? 15.029 -38.896 -25.997 1.00 30.04 61 LEU B CA 1
ATOM 2016 C C . LEU B 1 63 ? 15.186 -39.547 -27.373 1.00 30.69 61 LEU B C 1
ATOM 2017 O O . LEU B 1 63 ? 15.122 -38.812 -28.370 1.00 31.84 61 LEU B O 1
ATOM 2022 N N . ILE B 1 64 ? 15.388 -40.878 -27.385 1.00 30.62 62 ILE B N 1
ATOM 2023 C CA . ILE B 1 64 ? 15.395 -41.700 -28.580 1.00 32.15 62 ILE B CA 1
ATOM 2024 C C . ILE B 1 64 ? 14.171 -42.622 -28.505 1.00 33.08 62 ILE B C 1
ATOM 2025 O O . ILE B 1 64 ? 14.064 -43.429 -27.583 1.00 32.99 62 ILE B O 1
ATOM 2030 N N . HIS B 1 65 ? 13.231 -42.407 -29.435 1.00 33.61 63 HIS B N 1
ATOM 2031 C CA . HIS B 1 65 ? 12.021 -43.185 -29.615 1.00 35.60 63 HIS B CA 1
ATOM 2032 C C . HIS B 1 65 ? 12.108 -43.811 -31.006 1.00 38.51 63 HIS B C 1
ATOM 2033 O O . HIS B 1 65 ? 12.154 -43.041 -31.982 1.00 38.23 63 HIS B O 1
ATOM 2040 N N . ASP B 1 66 ? 12.182 -45.169 -31.098 1.00 38.86 64 ASP B N 1
ATOM 2041 C CA . ASP B 1 66 ? 12.128 -45.880 -32.375 1.00 40.88 64 ASP B CA 1
ATOM 2042 C C . ASP B 1 66 ? 13.246 -45.462 -33.326 1.00 38.92 64 ASP B C 1
ATOM 2043 O O . ASP B 1 66 ? 12.994 -45.262 -34.522 1.00 38.15 64 ASP B O 1
ATOM 2048 N N . GLY B 1 67 ? 14.465 -45.296 -32.766 1.00 38.92 65 GLY B N 1
ATOM 2049 C CA . GLY B 1 67 ? 15.652 -44.866 -33.489 1.00 37.91 65 GLY B CA 1
ATOM 2050 C C . GLY B 1 67 ? 15.794 -43.363 -33.734 1.00 36.57 65 GLY B C 1
ATOM 2051 O O . GLY B 1 67 ? 16.832 -42.974 -34.220 1.00 39.93 65 GLY B O 1
ATOM 2052 N N . LYS B 1 68 ? 14.814 -42.515 -33.404 1.00 36.85 66 LYS B N 1
ATOM 2053 C CA . LYS B 1 68 ? 14.753 -41.117 -33.826 1.00 35.51 66 LYS B CA 1
ATOM 2054 C C . LYS B 1 68 ? 15.061 -40.260 -32.597 1.00 31.76 66 LYS B C 1
ATOM 2055 O O . LYS B 1 68 ? 14.374 -40.401 -31.587 1.00 29.31 66 LYS B O 1
ATOM 2061 N N . PRO B 1 69 ? 16.170 -39.457 -32.585 1.00 30.54 67 PRO B N 1
ATOM 2062 C CA . PRO B 1 69 ? 16.489 -38.628 -31.423 1.00 28.98 67 PRO B CA 1
ATOM 2063 C C . PRO B 1 69 ? 15.660 -37.347 -31.367 1.00 27.34 67 PRO B C 1
ATOM 2064 O O . PRO B 1 69 ? 15.279 -36.796 -32.408 1.00 27.07 67 PRO B O 1
ATOM 2068 N N . VAL B 1 70 ? 15.391 -36.890 -30.134 1.00 26.63 68 VAL B N 1
ATOM 2069 C CA . VAL B 1 70 ? 14.649 -35.669 -29.863 1.00 26.21 68 VAL B CA 1
ATOM 2070 C C . VAL B 1 70 ? 15.413 -34.913 -28.770 1.00 26.38 68 VAL B C 1
ATOM 2071 O O . VAL B 1 70 ? 15.673 -35.479 -27.708 1.00 26.87 68 VAL B O 1
ATOM 2075 N N . CYS B 1 71 ? 15.715 -33.631 -29.031 1.00 26.63 69 CYS B N 1
ATOM 2076 C CA . CYS B 1 71 ? 16.638 -32.820 -28.266 1.00 26.88 69 CYS B CA 1
ATOM 2077 C C . CYS B 1 71 ? 15.894 -31.599 -27.717 1.00 27.97 69 CYS B C 1
ATOM 2078 O O . CYS B 1 71 ? 14.962 -31.133 -28.377 1.00 27.42 69 CYS B O 1
ATOM 2081 N N . GLU B 1 72 ? 16.348 -31.069 -26.556 1.00 28.84 70 GLU B N 1
ATOM 2082 C CA . GLU B 1 72 ? 15.862 -29.855 -25.899 1.00 27.58 70 GLU B CA 1
ATOM 2083 C C . GLU B 1 72 ? 14.675 -30.260 -25.045 1.00 26.57 70 GLU B C 1
ATOM 2084 O O . GLU B 1 72 ? 13.689 -30.716 -25.615 1.00 26.71 70 GLU B O 1
ATOM 2090 N N . SER B 1 73 ? 14.728 -30.020 -23.721 1.00 25.44 71 SER B N 1
ATOM 2091 C CA . SER B 1 73 ? 13.743 -30.511 -22.774 1.00 24.70 71 SER B CA 1
ATOM 2092 C C . SER B 1 73 ? 12.322 -30.058 -23.117 1.00 25.25 71 SER B C 1
ATOM 2093 O O . SER B 1 73 ? 11.403 -30.866 -23.077 1.00 25.54 71 SER B O 1
ATOM 2096 N N . SER B 1 74 ? 12.120 -28.788 -23.492 1.00 25.82 72 SER B N 1
ATOM 2097 C CA . SER B 1 74 ? 10.789 -28.273 -23.794 1.00 25.59 72 SER B CA 1
ATOM 2098 C C . SER B 1 74 ? 10.259 -28.906 -25.076 1.00 24.69 72 SER B C 1
ATOM 2099 O O . SER B 1 74 ? 9.096 -29.304 -25.082 1.00 23.97 72 SER B O 1
ATOM 2102 N N . VAL B 1 75 ? 11.129 -29.088 -26.093 1.00 24.24 73 VAL B N 1
ATOM 2103 C CA . VAL B 1 75 ? 10.772 -29.848 -27.288 1.00 25.46 73 VAL B CA 1
ATOM 2104 C C . VAL B 1 75 ? 10.437 -31.332 -26.946 1.00 25.64 73 VAL B C 1
ATOM 2105 O O . VAL B 1 75 ? 9.422 -31.864 -27.395 1.00 25.16 73 VAL B O 1
ATOM 2109 N N . ILE B 1 76 ? 11.216 -31.963 -26.075 1.00 25.08 74 ILE B N 1
ATOM 2110 C CA . ILE B 1 76 ? 10.971 -33.346 -25.640 1.00 25.75 74 ILE B CA 1
ATOM 2111 C C . ILE B 1 76 ? 9.614 -33.456 -24.923 1.00 25.21 74 ILE B C 1
ATOM 2112 O O . ILE B 1 76 ? 8.809 -34.335 -25.275 1.00 23.58 74 ILE B O 1
ATOM 2117 N N . LEU B 1 77 ? 9.346 -32.545 -23.966 1.00 25.50 75 LEU B N 1
ATOM 2118 C CA . LEU B 1 77 ? 8.030 -32.481 -23.294 1.00 26.23 75 LEU B CA 1
ATOM 2119 C C . LEU B 1 77 ? 6.844 -32.408 -24.253 1.00 25.05 75 LEU B C 1
ATOM 2120 O O . LEU B 1 77 ? 5.817 -33.051 -24.007 1.00 25.64 75 LEU B O 1
ATOM 2125 N N . GLN B 1 78 ? 7.003 -31.662 -25.342 1.00 24.31 76 GLN B N 1
ATOM 2126 C CA . GLN B 1 78 ? 5.920 -31.519 -26.297 1.00 25.46 76 GLN B CA 1
ATOM 2127 C C . GLN B 1 78 ? 5.771 -32.761 -27.156 1.00 24.70 76 GLN B C 1
ATOM 2128 O O . GLN B 1 78 ? 4.638 -33.131 -27.467 1.00 27.36 76 GLN B O 1
ATOM 2134 N N . TYR B 1 79 ? 6.881 -33.296 -27.626 1.00 24.44 77 TYR B N 1
ATOM 2135 C CA . TYR B 1 79 ? 6.981 -34.591 -28.314 1.00 24.59 77 TYR B CA 1
ATOM 2136 C C . TYR B 1 79 ? 6.264 -35.712 -27.561 1.00 24.59 77 TYR B C 1
ATOM 2137 O O . TYR B 1 79 ? 5.417 -36.327 -28.181 1.00 25.73 77 TYR B O 1
ATOM 2146 N N . ILE B 1 80 ? 6.628 -35.936 -26.281 1.00 24.55 78 ILE B N 1
ATOM 2147 C CA . ILE B 1 80 ? 6.002 -36.896 -25.381 1.00 25.90 78 ILE B CA 1
ATOM 2148 C C . ILE B 1 80 ? 4.496 -36.707 -25.401 1.00 27.70 78 ILE B C 1
ATOM 2149 O O . ILE B 1 80 ? 3.759 -37.688 -25.504 1.00 28.22 78 ILE B O 1
ATOM 2154 N N . ASP B 1 81 ? 4.067 -35.441 -25.289 1.00 28.71 79 ASP B N 1
ATOM 2155 C CA . ASP B 1 81 ? 2.661 -35.102 -25.274 1.00 30.74 79 ASP B CA 1
ATOM 2156 C C . ASP B 1 81 ? 1.955 -35.496 -26.566 1.00 31.49 79 ASP B C 1
ATOM 2157 O O . ASP B 1 81 ? 0.838 -35.978 -26.471 1.00 32.40 79 ASP B O 1
ATOM 2162 N N . GLU B 1 82 ? 2.588 -35.288 -27.731 1.00 31.67 80 GLU B N 1
ATOM 2163 C CA . GLU B 1 82 ? 2.006 -35.626 -29.025 1.00 32.72 80 GLU B CA 1
ATOM 2164 C C . GLU B 1 82 ? 2.109 -37.124 -29.329 1.00 32.33 80 GLU B C 1
ATOM 2165 O O . GLU B 1 82 ? 1.152 -37.667 -29.873 1.00 31.59 80 GLU B O 1
ATOM 2171 N N . ALA B 1 83 ? 3.278 -37.757 -29.056 1.00 31.43 81 ALA B N 1
ATOM 2172 C CA . ALA B 1 83 ? 3.539 -39.142 -29.457 1.00 32.07 81 ALA B CA 1
ATOM 2173 C C . ALA B 1 83 ? 2.928 -40.201 -28.526 1.00 32.43 81 ALA B C 1
ATOM 2174 O O . ALA B 1 83 ? 2.715 -41.309 -28.997 1.00 32.70 81 ALA B O 1
ATOM 2176 N N . PHE B 1 84 ? 2.752 -39.899 -27.217 1.00 32.35 82 PHE B N 1
ATOM 2177 C CA . PHE B 1 84 ? 2.125 -40.757 -26.218 1.00 34.24 82 PHE B CA 1
ATOM 2178 C C . PHE B 1 84 ? 0.793 -40.143 -25.747 1.00 36.71 82 PHE B C 1
ATOM 2179 O O . PHE B 1 84 ? 0.448 -40.236 -24.563 1.00 37.71 82 PHE B O 1
ATOM 2187 N N . ALA B 1 85 ? -0.054 -39.675 -26.689 1.00 38.20 83 ALA B N 1
ATOM 2188 C CA . ALA B 1 85 ? -1.343 -39.056 -26.385 1.00 39.66 83 ALA B CA 1
ATOM 2189 C C . ALA B 1 85 ? -2.329 -40.017 -25.718 1.00 41.40 83 ALA B C 1
ATOM 2190 O O . ALA B 1 85 ? -3.027 -39.595 -24.790 1.00 40.53 83 ALA B O 1
ATOM 2192 N N . GLY B 1 86 ? -2.323 -41.287 -26.150 1.00 43.09 84 GLY B N 1
ATOM 2193 C CA . GLY B 1 86 ? -3.149 -42.332 -25.572 1.00 45.33 84 GLY B CA 1
ATOM 2194 C C . GLY B 1 86 ? -2.613 -42.993 -24.301 1.00 46.59 84 GLY B C 1
ATOM 2195 O O . GLY B 1 86 ? -3.191 -44.011 -23.932 1.00 51.53 84 GLY B O 1
ATOM 2196 N N . VAL B 1 87 ? -1.522 -42.505 -23.686 1.00 46.37 85 VAL B N 1
ATOM 2197 C CA . VAL B 1 87 ? -0.931 -43.076 -22.482 1.00 46.74 85 VAL B CA 1
ATOM 2198 C C . VAL B 1 87 ? -1.018 -41.964 -21.445 1.00 46.31 85 VAL B C 1
ATOM 2199 O O . VAL B 1 87 ? -0.335 -40.947 -21.619 1.00 45.55 85 VAL B O 1
ATOM 2203 N N . GLY B 1 88 ? -1.875 -42.121 -20.423 1.00 46.46 86 GLY B N 1
ATOM 2204 C CA . GLY B 1 88 ? -1.900 -41.194 -19.300 1.00 45.73 86 GLY B CA 1
ATOM 2205 C C . GLY B 1 88 ? -2.283 -39.760 -19.696 1.00 44.62 86 GLY B C 1
ATOM 2206 O O . GLY B 1 88 ? -2.633 -39.489 -20.852 1.00 42.88 86 GLY B O 1
ATOM 2207 N N . PRO B 1 89 ? -2.278 -38.801 -18.746 1.00 45.43 87 PRO B N 1
ATOM 2208 C CA . PRO B 1 89 ? -2.732 -37.434 -19.029 1.00 43.97 87 PRO B CA 1
ATOM 2209 C C . PRO B 1 89 ? -1.815 -36.582 -19.927 1.00 41.59 87 PRO B C 1
ATOM 2210 O O . PRO B 1 89 ? -0.616 -36.867 -20.096 1.00 39.15 87 PRO B O 1
ATOM 2214 N N . SER B 1 90 ? -2.419 -35.550 -20.539 1.00 41.39 88 SER B N 1
ATOM 2215 C CA . SER B 1 90 ? -1.713 -34.585 -21.376 1.00 41.63 88 SER B CA 1
ATOM 2216 C C . SER B 1 90 ? -1.168 -33.486 -20.468 1.00 39.26 88 SER B C 1
ATOM 2217 O O . SER B 1 90 ? -1.833 -33.131 -19.487 1.00 40.39 88 SER B O 1
ATOM 2220 N N . LEU B 1 91 ? 0.039 -32.991 -20.796 1.00 35.10 89 LEU B N 1
ATOM 2221 C CA . LEU B 1 91 ? 0.643 -31.817 -20.191 1.00 33.64 89 LEU B CA 1
ATOM 2222 C C . LEU B 1 91 ? 0.094 -30.527 -20.785 1.00 33.14 89 LEU B C 1
ATOM 2223 O O . LEU B 1 91 ? -0.085 -29.571 -20.037 1.00 31.02 89 LEU B O 1
ATOM 2228 N N . LEU B 1 92 ? -0.036 -30.473 -22.124 1.00 33.55 90 LEU B N 1
ATOM 2229 C CA . LEU B 1 92 ? -0.470 -29.281 -22.820 1.00 33.37 90 LEU B CA 1
ATOM 2230 C C . LEU B 1 92 ? -1.987 -29.208 -22.655 1.00 35.31 90 LEU B C 1
ATOM 2231 O O . LEU B 1 92 ? -2.644 -30.253 -22.733 1.00 35.60 90 LEU B O 1
ATOM 2236 N N . PRO B 1 93 ? -2.593 -28.008 -22.451 1.00 35.54 91 PRO B N 1
ATOM 2237 C CA . PRO B 1 93 ? -4.024 -27.805 -22.633 1.00 37.63 91 PRO B CA 1
ATOM 2238 C C . PRO B 1 93 ? -4.548 -28.200 -24.019 1.00 39.37 91 PRO B C 1
ATOM 2239 O O . PRO B 1 93 ? -3.787 -28.256 -24.992 1.00 40.91 91 PRO B O 1
ATOM 2243 N N . GLU B 1 94 ? -5.848 -28.467 -24.098 1.00 41.28 92 GLU B N 1
ATOM 2244 C CA . GLU B 1 94 ? -6.503 -28.867 -25.336 1.00 46.23 92 GLU B CA 1
ATOM 2245 C C . GLU B 1 94 ? -6.623 -27.683 -26.312 1.00 45.88 92 GLU B C 1
ATOM 2246 O O . GLU B 1 94 ? -6.367 -27.873 -27.498 1.00 48.34 92 GLU B O 1
ATOM 2252 N N . GLU B 1 95 ? -6.976 -26.477 -25.828 1.00 44.73 93 GLU B N 1
ATOM 2253 C CA . GLU B 1 95 ? -7.377 -25.359 -26.683 1.00 46.12 93 GLU B CA 1
ATOM 2254 C C . GLU B 1 95 ? -6.201 -24.424 -27.014 1.00 42.29 93 GLU B C 1
ATOM 2255 O O . GLU B 1 95 ? -5.333 -24.286 -26.144 1.00 38.56 93 GLU B O 1
ATOM 2261 N N . PRO B 1 96 ? -6.138 -23.781 -28.237 1.00 41.32 94 PRO B N 1
ATOM 2262 C CA . PRO B 1 96 ? -5.024 -22.911 -28.648 1.00 40.82 94 PRO B CA 1
ATOM 2263 C C . PRO B 1 96 ? -4.575 -21.835 -27.650 1.00 38.19 94 PRO B C 1
ATOM 2264 O O . PRO B 1 96 ? -3.379 -21.674 -27.429 1.00 37.08 94 PRO B O 1
ATOM 2268 N N . HIS B 1 97 ? -5.531 -21.178 -27.003 1.00 38.40 95 HIS B N 1
ATOM 2269 C CA . HIS B 1 97 ? -5.235 -20.075 -26.109 1.00 38.88 95 HIS B CA 1
ATOM 2270 C C . HIS B 1 97 ? -4.519 -20.570 -24.856 1.00 36.64 95 HIS B C 1
ATOM 2271 O O . HIS B 1 97 ? -3.465 -20.027 -24.537 1.00 34.81 95 HIS B O 1
ATOM 2278 N N . GLY B 1 98 ? -5.072 -21.601 -24.193 1.00 36.51 96 GLY B N 1
ATOM 2279 C CA . GLY B 1 98 ? -4.425 -22.248 -23.046 1.00 34.93 96 GLY B CA 1
ATOM 2280 C C . GLY B 1 98 ? -3.019 -22.788 -23.334 1.00 32.45 96 GLY B C 1
ATOM 2281 O O . GLY B 1 98 ? -2.154 -22.761 -22.466 1.00 30.24 96 GLY B O 1
ATOM 2282 N N . ARG B 1 99 ? -2.818 -23.294 -24.554 1.00 32.97 97 ARG B N 1
ATOM 2283 C CA . ARG B 1 99 ? -1.536 -23.747 -25.028 1.00 33.76 97 ARG B CA 1
ATOM 2284 C C . ARG B 1 99 ? -0.554 -22.585 -25.179 1.00 31.45 97 ARG B C 1
ATOM 2285 O O . ARG B 1 99 ? 0.616 -22.800 -24.893 1.00 29.28 97 ARG B O 1
ATOM 2293 N N . ALA B 1 100 ? -1.043 -21.429 -25.682 1.00 30.65 98 ALA B N 1
ATOM 2294 C CA . ALA B 1 100 ? -0.247 -20.218 -25.836 1.00 29.58 98 ALA B CA 1
ATOM 2295 C C . ALA B 1 100 ? 0.212 -19.670 -24.481 1.00 28.83 98 ALA B C 1
ATOM 2296 O O . ALA B 1 100 ? 1.411 -19.360 -24.336 1.00 27.93 98 ALA B O 1
ATOM 2298 N N . VAL B 1 101 ? -0.693 -19.715 -23.475 1.00 28.86 99 VAL B N 1
ATOM 2299 C CA . VAL B 1 101 ? -0.394 -19.352 -22.102 1.00 28.99 99 VAL B CA 1
ATOM 2300 C C . VAL B 1 101 ? 0.711 -20.220 -21.533 1.00 28.10 99 VAL B C 1
ATOM 2301 O O . VAL B 1 101 ? 1.680 -19.664 -21.013 1.00 27.74 99 VAL B O 1
ATOM 2305 N N . ALA B 1 102 ? 0.566 -21.563 -21.675 1.00 28.13 100 ALA B N 1
ATOM 2306 C CA . ALA B 1 102 ? 1.534 -22.547 -21.201 1.00 26.54 100 ALA B CA 1
ATOM 2307 C C . ALA B 1 102 ? 2.900 -22.377 -21.850 1.00 26.23 100 ALA B C 1
ATOM 2308 O O . ALA B 1 102 ? 3.912 -22.395 -21.132 1.00 25.63 100 ALA B O 1
ATOM 2310 N N . ARG B 1 103 ? 2.946 -22.260 -23.189 1.00 26.25 101 ARG B N 1
ATOM 2311 C CA . ARG B 1 103 ? 4.214 -22.016 -23.875 1.00 25.98 101 ARG B CA 1
ATOM 2312 C C . ARG B 1 103 ? 4.877 -20.677 -23.491 1.00 26.61 101 ARG B C 1
ATOM 2313 O O . ARG B 1 103 ? 6.100 -20.632 -23.441 1.00 26.50 101 ARG B O 1
ATOM 2321 N N . PHE B 1 104 ? 4.101 -19.596 -23.259 1.00 27.75 102 PHE B N 1
ATOM 2322 C CA . PHE B 1 104 ? 4.583 -18.319 -22.761 1.00 28.86 102 PHE B CA 1
ATOM 2323 C C . PHE B 1 104 ? 5.341 -18.476 -21.443 1.00 28.64 102 PHE B C 1
ATOM 2324 O O . PHE B 1 104 ? 6.488 -17.992 -21.349 1.00 29.32 102 PHE B O 1
ATOM 2332 N N . TRP B 1 105 ? 4.702 -19.089 -20.433 1.00 28.09 103 TRP B N 1
ATOM 2333 C CA . TRP B 1 105 ? 5.350 -19.303 -19.143 1.00 28.75 103 TRP B CA 1
ATOM 2334 C C . TRP B 1 105 ? 6.524 -20.295 -19.247 1.00 28.68 103 TRP B C 1
ATOM 2335 O O . TRP B 1 105 ? 7.526 -20.118 -18.569 1.00 29.97 103 TRP B O 1
ATOM 2346 N N . ALA B 1 106 ? 6.486 -21.263 -20.163 1.00 29.00 104 ALA B N 1
ATOM 2347 C CA . ALA B 1 106 ? 7.642 -22.107 -20.471 1.00 29.60 104 ALA B CA 1
ATOM 2348 C C . ALA B 1 106 ? 8.812 -21.245 -20.960 1.00 31.19 104 ALA B C 1
ATOM 2349 O O . ALA B 1 106 ? 9.906 -21.367 -20.394 1.00 31.23 104 ALA B O 1
ATOM 2351 N N . ALA B 1 107 ? 8.551 -20.361 -21.954 1.00 31.86 105 ALA B N 1
ATOM 2352 C CA . ALA B 1 107 ? 9.578 -19.442 -22.461 1.00 32.87 105 ALA B CA 1
ATOM 2353 C C . ALA B 1 107 ? 10.147 -18.537 -21.360 1.00 32.72 105 ALA B C 1
ATOM 2354 O O . ALA B 1 107 ? 11.349 -18.330 -21.298 1.00 33.53 105 ALA B O 1
ATOM 2356 N N . TYR B 1 108 ? 9.286 -18.073 -20.451 1.00 33.25 106 TYR B N 1
ATOM 2357 C CA . TYR B 1 108 ? 9.665 -17.199 -19.347 1.00 33.27 106 TYR B CA 1
ATOM 2358 C C . TYR B 1 108 ? 10.549 -17.946 -18.348 1.00 33.05 106 TYR B C 1
ATOM 2359 O O . TYR B 1 108 ? 11.541 -17.378 -17.895 1.00 33.57 106 TYR B O 1
ATOM 2368 N N . ILE B 1 109 ? 10.184 -19.182 -17.998 1.00 33.14 107 ILE B N 1
ATOM 2369 C CA . ILE B 1 109 ? 11.011 -19.978 -17.096 1.00 34.79 107 ILE B CA 1
ATOM 2370 C C . ILE B 1 109 ? 12.432 -20.127 -17.657 1.00 33.99 107 ILE B C 1
ATOM 2371 O O . ILE B 1 109 ? 13.343 -19.816 -16.930 1.00 33.70 107 ILE B O 1
ATOM 2376 N N . ASP B 1 110 ? 12.588 -20.502 -18.934 1.00 34.58 108 ASP B N 1
ATOM 2377 C CA . ASP B 1 110 ? 13.898 -20.686 -19.553 1.00 37.93 108 ASP B CA 1
ATOM 2378 C C . ASP B 1 110 ? 14.586 -19.353 -19.864 1.00 39.42 108 ASP B C 1
ATOM 2379 O O . ASP B 1 110 ? 15.757 -19.203 -19.542 1.00 40.38 108 ASP B O 1
ATOM 2384 N N . GLY B 1 111 ? 13.868 -18.386 -20.457 1.00 37.66 109 GLY B N 1
ATOM 2385 C CA . GLY B 1 111 ? 14.445 -17.122 -20.886 1.00 37.16 109 GLY B CA 1
ATOM 2386 C C . GLY B 1 111 ? 14.724 -16.125 -19.758 1.00 37.88 109 GLY B C 1
ATOM 2387 O O . GLY B 1 111 ? 15.594 -15.271 -19.952 1.00 40.73 109 GLY B O 1
ATOM 2388 N N . THR B 1 112 ? 13.980 -16.179 -18.637 1.00 35.72 110 THR B N 1
ATOM 2389 C CA . THR B 1 112 ? 14.048 -15.176 -17.579 1.00 36.35 110 THR B CA 1
ATOM 2390 C C . THR B 1 112 ? 14.526 -15.850 -16.290 1.00 36.76 110 THR B C 1
ATOM 2391 O O . THR B 1 112 ? 15.569 -15.449 -15.773 1.00 39.07 110 THR B O 1
ATOM 2395 N N . LEU B 1 113 ? 13.821 -16.855 -15.770 1.00 36.01 111 LEU B N 1
ATOM 2396 C CA . LEU B 1 113 ? 14.166 -17.445 -14.480 1.00 37.76 111 LEU B CA 1
ATOM 2397 C C . LEU B 1 113 ? 15.542 -18.124 -14.541 1.00 40.14 111 LEU B C 1
ATOM 2398 O O . LEU B 1 113 ? 16.344 -17.904 -13.641 1.00 42.16 111 LEU B O 1
ATOM 2403 N N . VAL B 1 114 ? 15.781 -18.959 -15.558 1.00 40.60 112 VAL B N 1
ATOM 2404 C CA . VAL B 1 114 ? 16.989 -19.768 -15.651 1.00 44.90 112 VAL B CA 1
ATOM 2405 C C . VAL B 1 114 ? 18.201 -18.890 -16.009 1.00 48.43 112 VAL B C 1
ATOM 2406 O O . VAL B 1 114 ? 19.273 -19.145 -15.459 1.00 51.87 112 VAL B O 1
ATOM 2410 N N . LYS B 1 115 ? 18.040 -17.869 -16.875 1.00 49.98 113 LYS B N 1
ATOM 2411 C CA . LYS B 1 115 ? 19.064 -16.837 -17.100 1.00 52.46 113 LYS B CA 1
ATOM 2412 C C . LYS B 1 115 ? 19.512 -16.185 -15.784 1.00 53.78 113 LYS B C 1
ATOM 2413 O O . LYS B 1 115 ? 20.716 -16.084 -15.538 1.00 56.84 113 LYS B O 1
ATOM 2415 N N . ALA B 1 116 ? 18.554 -15.817 -14.921 1.00 53.35 114 ALA B N 1
ATOM 2416 C CA . ALA B 1 116 ? 18.829 -15.190 -13.633 1.00 56.37 114 ALA B CA 1
ATOM 2417 C C . ALA B 1 116 ? 19.384 -16.196 -12.614 1.00 58.82 114 ALA B C 1
ATOM 2418 O O . ALA B 1 116 ? 20.366 -15.881 -11.961 1.00 66.14 114 ALA B O 1
ATOM 2420 N N . SER B 1 117 ? 18.753 -17.371 -12.465 1.00 60.35 115 SER B N 1
ATOM 2421 C CA . SER B 1 117 ? 19.041 -18.382 -11.446 1.00 62.84 115 SER B CA 1
ATOM 2422 C C . SER B 1 117 ? 20.411 -19.033 -11.626 1.00 64.38 115 SER B C 1
ATOM 2423 O O . SER B 1 117 ? 21.063 -19.356 -10.625 1.00 64.79 115 SER B O 1
ATOM 2426 N N . SER B 1 118 ? 20.788 -19.295 -12.890 1.00 65.54 116 SER B N 1
ATOM 2427 C CA . SER B 1 118 ? 22.114 -19.777 -13.256 1.00 68.10 116 SER B CA 1
ATOM 2428 C C . SER B 1 118 ? 23.177 -18.706 -12.998 1.00 70.18 116 SER B C 1
ATOM 2429 O O . SER B 1 118 ? 24.245 -19.053 -12.497 1.00 70.85 116 SER B O 1
ATOM 2432 N N . GLN B 1 119 ? 22.884 -17.436 -13.348 1.00 67.76 117 GLN B N 1
ATOM 2433 C CA . GLN B 1 119 ? 23.757 -16.304 -13.051 1.00 72.01 117 GLN B CA 1
ATOM 2434 C C . GLN B 1 119 ? 23.936 -16.083 -11.539 1.00 74.99 117 GLN B C 1
ATOM 2435 O O . GLN B 1 119 ? 25.046 -15.726 -11.129 1.00 72.34 117 GLN B O 1
ATOM 2441 N N . ALA B 1 120 ? 22.869 -16.287 -10.727 1.00 73.72 118 ALA B N 1
ATOM 2442 C CA . ALA B 1 120 ? 22.958 -16.172 -9.267 1.00 74.50 118 ALA B CA 1
ATOM 2443 C C . ALA B 1 120 ? 23.779 -17.328 -8.687 1.00 73.36 118 ALA B C 1
ATOM 2444 O O . ALA B 1 120 ? 24.860 -16.992 -8.176 1.00 73.63 118 ALA B O 1
ATOM 2446 N N . LYS B 1 129 ? 26.258 -11.618 -9.210 1.00 124.06 127 LYS B N 1
ATOM 2447 C CA . LYS B 1 129 ? 25.850 -12.559 -8.124 1.00 123.95 127 LYS B CA 1
ATOM 2448 C C . LYS B 1 129 ? 24.786 -11.896 -7.238 1.00 124.52 127 LYS B C 1
ATOM 2449 O O . LYS B 1 129 ? 23.722 -12.482 -7.022 1.00 119.79 127 LYS B O 1
ATOM 2451 N N . ALA B 1 130 ? 25.072 -10.678 -6.739 1.00 128.03 128 ALA B N 1
ATOM 2452 C CA . ALA B 1 130 ? 24.073 -9.809 -6.117 1.00 124.46 128 ALA B CA 1
ATOM 2453 C C . ALA B 1 130 ? 23.031 -9.353 -7.146 1.00 120.21 128 ALA B C 1
ATOM 2454 O O . ALA B 1 130 ? 21.829 -9.463 -6.878 1.00 118.58 128 ALA B O 1
ATOM 2456 N N . GLU B 1 131 ? 23.520 -8.860 -8.306 1.00 122.10 129 GLU B N 1
ATOM 2457 C CA . GLU B 1 131 ? 22.700 -8.335 -9.400 1.00 120.25 129 GLU B CA 1
ATOM 2458 C C . GLU B 1 131 ? 21.803 -9.427 -9.986 1.00 117.89 129 GLU B C 1
ATOM 2459 O O . GLU B 1 131 ? 20.624 -9.160 -10.224 1.00 121.96 129 GLU B O 1
ATOM 2461 N N . GLY B 1 132 ? 22.364 -10.634 -10.200 1.00 116.20 130 GLY B N 1
ATOM 2462 C CA . GLY B 1 132 ? 21.615 -11.834 -10.548 1.00 116.63 130 GLY B CA 1
ATOM 2463 C C . GLY B 1 132 ? 20.552 -12.232 -9.515 1.00 115.31 130 GLY B C 1
ATOM 2464 O O . GLY B 1 132 ? 19.474 -12.673 -9.910 1.00 107.24 130 GLY B O 1
ATOM 2465 N N . LYS B 1 133 ? 20.870 -12.098 -8.211 1.00 116.74 131 LYS B N 1
ATOM 2466 C CA . LYS B 1 133 ? 19.929 -12.366 -7.124 1.00 110.93 131 LYS B CA 1
ATOM 2467 C C . LYS B 1 133 ? 18.770 -11.363 -7.077 1.00 101.68 131 LYS B C 1
ATOM 2468 O O . LYS B 1 133 ? 17.691 -11.763 -6.631 1.00 102.21 131 LYS B O 1
ATOM 2474 N N . LYS B 1 134 ? 18.968 -10.105 -7.530 1.00 93.15 132 LYS B N 1
ATOM 2475 C CA . LYS B 1 134 ? 17.869 -9.158 -7.722 1.00 86.85 132 LYS B CA 1
ATOM 2476 C C . LYS B 1 134 ? 16.888 -9.636 -8.801 1.00 80.33 132 LYS B C 1
ATOM 2477 O O . LYS B 1 134 ? 15.682 -9.533 -8.590 1.00 77.49 132 LYS B O 1
ATOM 2483 N N . GLN B 1 135 ? 17.407 -10.116 -9.947 1.00 76.13 133 GLN B N 1
ATOM 2484 C CA . GLN B 1 135 ? 16.599 -10.621 -11.058 1.00 72.07 133 GLN B CA 1
ATOM 2485 C C . GLN B 1 135 ? 15.853 -11.919 -10.725 1.00 65.84 133 GLN B C 1
ATOM 2486 O O . GLN B 1 135 ? 14.758 -12.090 -11.242 1.00 62.56 133 GLN B O 1
ATOM 2492 N N . VAL B 1 136 ? 16.431 -12.818 -9.900 1.00 64.25 134 VAL B N 1
ATOM 2493 C CA . VAL B 1 136 ? 15.792 -14.061 -9.471 1.00 60.28 134 VAL B CA 1
ATOM 2494 C C . VAL B 1 136 ? 14.533 -13.766 -8.651 1.00 56.30 134 VAL B C 1
ATOM 2495 O O . VAL B 1 136 ? 13.510 -14.391 -8.921 1.00 53.70 134 VAL B O 1
ATOM 2499 N N . THR B 1 137 ? 14.611 -12.896 -7.635 1.00 55.65 135 THR B N 1
ATOM 2500 C CA . THR B 1 137 ? 13.433 -12.658 -6.798 1.00 55.33 135 THR B CA 1
ATOM 2501 C C . TH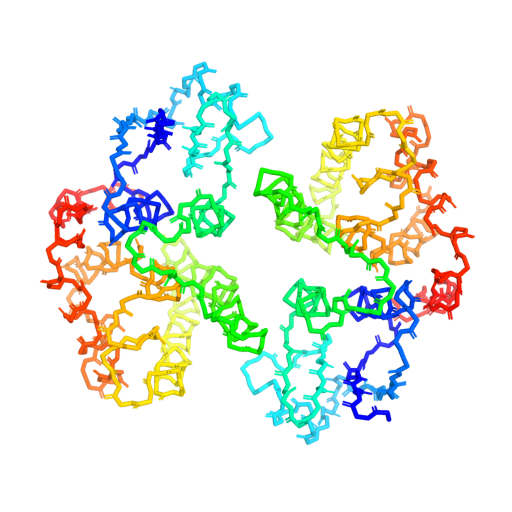R B 1 137 ? 12.372 -11.879 -7.594 1.00 52.79 135 THR B C 1
ATOM 2502 O O . THR B 1 137 ? 11.216 -12.071 -7.290 1.00 51.67 135 THR B O 1
ATOM 2506 N N . ALA B 1 138 ? 12.733 -11.041 -8.583 1.00 51.70 136 ALA B N 1
ATOM 2507 C CA . ALA B 1 138 ? 11.773 -10.436 -9.512 1.00 50.26 136 ALA B CA 1
ATOM 2508 C C . ALA B 1 138 ? 11.022 -11.472 -10.361 1.00 46.47 136 ALA B C 1
ATOM 2509 O O . ALA B 1 138 ? 9.804 -11.353 -10.494 1.00 47.27 136 ALA B O 1
ATOM 2511 N N . ALA B 1 139 ? 11.744 -12.459 -10.911 1.00 43.88 137 ALA B N 1
ATOM 2512 C CA . ALA B 1 139 ? 11.176 -13.534 -11.729 1.00 40.84 137 ALA B CA 1
ATOM 2513 C C . ALA B 1 139 ? 10.255 -14.472 -10.939 1.00 39.15 137 ALA B C 1
ATOM 2514 O O . ALA B 1 139 ? 9.222 -14.886 -11.458 1.00 37.41 137 ALA B O 1
ATOM 2516 N N . VAL B 1 140 ? 10.651 -14.813 -9.705 1.00 39.86 138 VAL B N 1
ATOM 2517 C CA . VAL B 1 140 ? 9.838 -15.589 -8.770 1.00 39.60 138 VAL B CA 1
ATOM 2518 C C . VAL B 1 140 ? 8.549 -14.844 -8.427 1.00 40.48 138 VAL B C 1
ATOM 2519 O O . VAL B 1 140 ? 7.510 -15.497 -8.393 1.00 38.93 138 VAL B O 1
ATOM 2523 N N . GLU B 1 141 ? 8.625 -13.528 -8.149 1.00 42.86 139 GLU B N 1
ATOM 2524 C CA . GLU B 1 141 ? 7.456 -12.692 -7.872 1.00 44.34 139 GLU B CA 1
ATOM 2525 C C . GLU B 1 141 ? 6.448 -12.750 -9.035 1.00 42.52 139 GLU B C 1
ATOM 2526 O O . GLU B 1 141 ? 5.271 -12.998 -8.786 1.00 41.99 139 GLU B O 1
ATOM 2532 N N . THR B 1 142 ? 6.920 -12.607 -10.291 1.00 40.86 140 THR B N 1
ATOM 2533 C CA . THR B 1 142 ? 6.104 -12.764 -11.494 1.00 39.44 140 THR B CA 1
ATOM 2534 C C . THR B 1 142 ? 5.454 -14.150 -11.581 1.00 38.01 140 THR B C 1
ATOM 2535 O O . THR B 1 142 ? 4.281 -14.227 -11.922 1.00 37.81 140 THR B O 1
ATOM 2539 N N . LEU B 1 143 ? 6.233 -15.230 -11.344 1.00 37.45 141 LEU B N 1
ATOM 2540 C CA . LEU B 1 143 ? 5.735 -16.603 -11.330 1.00 36.48 141 LEU B CA 1
ATOM 2541 C C . LEU B 1 143 ? 4.688 -16.892 -10.234 1.00 37.58 141 LEU B C 1
ATOM 2542 O O . LEU B 1 143 ? 3.849 -17.780 -10.466 1.00 35.85 141 LEU B O 1
ATOM 2547 N N . GLU B 1 144 ? 4.717 -16.188 -9.074 1.00 40.32 142 GLU B N 1
ATOM 2548 C CA . GLU B 1 144 ? 3.613 -16.210 -8.098 1.00 42.52 142 GLU B CA 1
ATOM 2549 C C . GLU B 1 144 ? 2.311 -15.732 -8.750 1.00 43.04 142 GLU B C 1
ATOM 2550 O O . GLU B 1 144 ? 1.251 -16.318 -8.516 1.00 42.93 142 GLU B O 1
ATOM 2556 N N . GLY B 1 145 ? 2.413 -14.627 -9.514 1.00 44.00 143 GLY B N 1
ATOM 2557 C CA . GLY B 1 145 ? 1.306 -14.076 -10.284 1.00 44.58 143 GLY B CA 1
ATOM 2558 C C . GLY B 1 145 ? 0.825 -15.016 -11.393 1.00 42.75 143 GLY B C 1
ATOM 2559 O O . GLY B 1 145 ? -0.383 -15.089 -11.607 1.00 44.08 143 GLY B O 1
ATOM 2560 N N . ALA B 1 146 ? 1.753 -15.667 -12.110 1.00 40.63 144 ALA B N 1
ATOM 2561 C CA . ALA B 1 146 ? 1.421 -16.656 -13.130 1.00 39.55 144 ALA B CA 1
ATOM 2562 C C . ALA B 1 146 ? 0.577 -17.775 -12.530 1.00 40.07 144 ALA B C 1
ATOM 2563 O O . ALA B 1 146 ? -0.441 -18.126 -13.118 1.00 39.16 144 ALA B O 1
ATOM 2565 N N . LEU B 1 147 ? 0.961 -18.269 -11.338 1.00 42.40 145 LEU B N 1
ATOM 2566 C CA . LEU B 1 147 ? 0.305 -19.413 -10.719 1.00 42.92 145 LEU B CA 1
ATOM 2567 C C . LEU B 1 147 ? -1.123 -19.049 -10.309 1.00 45.31 145 LEU B C 1
ATOM 2568 O O . LEU B 1 147 ? -2.046 -19.783 -10.671 1.00 46.66 145 LEU B O 1
ATOM 2573 N N . ARG B 1 148 ? -1.312 -17.932 -9.585 1.00 46.99 146 ARG B N 1
ATOM 2574 C CA . ARG B 1 148 ? -2.639 -17.412 -9.229 1.00 49.44 146 ARG B CA 1
ATOM 2575 C C . ARG B 1 148 ? -3.574 -17.332 -10.451 1.00 49.34 146 ARG B C 1
ATOM 2576 O O . ARG B 1 148 ? -4.698 -17.807 -10.388 1.00 51.03 146 ARG B O 1
ATOM 2584 N N . ASP B 1 149 ? -3.081 -16.754 -11.559 1.00 49.37 147 ASP B N 1
ATOM 2585 C CA . ASP B 1 149 ? -3.844 -16.441 -12.759 1.00 50.15 147 ASP B CA 1
ATOM 2586 C C . ASP B 1 149 ? -4.083 -17.685 -13.625 1.00 49.10 147 ASP B C 1
ATOM 2587 O O . ASP B 1 149 ? -5.149 -17.791 -14.202 1.00 51.31 147 ASP B O 1
ATOM 2592 N N . CYS B 1 150 ? -3.117 -18.618 -13.713 1.00 48.94 148 CYS B N 1
ATOM 2593 C CA . CYS B 1 150 ? -3.240 -19.877 -14.447 1.00 47.46 148 CYS B CA 1
ATOM 2594 C C . CYS B 1 150 ? -4.096 -20.917 -13.708 1.00 48.63 148 CYS B C 1
ATOM 2595 O O . CYS B 1 150 ? -4.957 -21.553 -14.321 1.00 47.27 148 CYS B O 1
ATOM 2598 N N . SER B 1 151 ? -3.821 -21.100 -12.406 1.00 48.85 149 SER B N 1
ATOM 2599 C CA . SER B 1 151 ? -4.434 -22.142 -11.611 1.00 49.90 149 SER B CA 1
ATOM 2600 C C . SER B 1 151 ? -5.923 -21.892 -11.346 1.00 55.06 149 SER B C 1
ATOM 2601 O O . SER B 1 151 ? -6.674 -22.856 -11.339 1.00 54.57 149 SER B O 1
ATOM 2604 N N . ASN B 1 152 ? -6.322 -20.638 -11.062 1.00 63.12 150 ASN B N 1
ATOM 2605 C CA . ASN B 1 152 ? -7.690 -20.246 -10.717 1.00 73.48 150 ASN B CA 1
ATOM 2606 C C . ASN B 1 152 ? -8.129 -20.904 -9.392 1.00 73.62 150 ASN B C 1
ATOM 2607 O O . ASN B 1 152 ? -9.240 -21.431 -9.276 1.00 82.03 150 ASN B O 1
ATOM 2612 N N . GLY B 1 153 ? -7.244 -20.857 -8.385 1.00 68.43 151 GLY B N 1
ATOM 2613 C CA . GLY B 1 153 ? -7.458 -21.490 -7.092 1.00 65.06 151 GLY B CA 1
ATOM 2614 C C . GLY B 1 153 ? -7.166 -22.993 -7.026 1.00 59.54 151 GLY B C 1
ATOM 2615 O O . GLY B 1 153 ? -7.303 -23.554 -5.940 1.00 57.54 151 GLY B O 1
ATOM 2616 N N . LYS B 1 154 ? -6.715 -23.632 -8.118 1.00 55.72 152 LYS B N 1
ATOM 2617 C CA . LYS B 1 154 ? -6.354 -25.048 -8.120 1.00 56.22 152 LYS B CA 1
ATOM 2618 C C . LYS B 1 154 ? -4.858 -25.217 -7.764 1.00 50.92 152 LYS B C 1
ATOM 2619 O O . LYS B 1 154 ? -4.103 -24.240 -7.783 1.00 47.82 152 LYS B O 1
ATOM 2625 N N . PRO B 1 155 ? -4.373 -26.426 -7.372 1.00 47.03 153 PRO B N 1
ATOM 2626 C CA . PRO B 1 155 ? -2.985 -26.578 -6.948 1.00 45.06 153 PRO B CA 1
ATOM 2627 C C . PRO B 1 155 ? -1.905 -26.309 -8.006 1.00 42.59 153 PRO B C 1
ATOM 2628 O O . PRO B 1 155 ? -0.817 -25.881 -7.635 1.00 40.33 153 PRO B O 1
ATOM 2632 N N . PHE B 1 156 ? -2.197 -26.508 -9.300 1.00 41.46 154 PHE B N 1
ATOM 2633 C CA . PHE B 1 156 ? -1.158 -26.535 -10.329 1.00 39.67 154 PHE B CA 1
ATOM 2634 C C . PHE B 1 156 ? -1.416 -25.495 -11.391 1.00 37.59 154 PHE B C 1
ATOM 2635 O O . PHE B 1 156 ? -2.543 -25.036 -11.543 1.00 38.67 154 PHE B O 1
ATOM 2643 N N . PHE B 1 157 ? -0.374 -25.166 -12.158 1.00 36.56 155 PHE B N 1
ATOM 2644 C CA . PHE B 1 157 ? -0.522 -24.431 -13.416 1.00 35.67 155 PHE B CA 1
ATOM 2645 C C . PHE B 1 157 ? -1.526 -25.106 -14.366 1.00 35.14 155 PHE B C 1
ATOM 2646 O O . PHE B 1 157 ? -2.330 -24.391 -14.967 1.00 36.19 155 PHE B O 1
ATOM 2654 N N . GLY B 1 158 ? -1.474 -26.444 -14.464 1.00 33.67 156 GLY B N 1
ATOM 2655 C CA . GLY B 1 158 ? -2.346 -27.230 -15.313 1.00 34.56 156 GLY B CA 1
ATOM 2656 C C . GLY B 1 158 ? -3.760 -27.443 -14.756 1.00 36.19 156 GLY B C 1
ATOM 2657 O O . GLY B 1 158 ? -4.583 -27.908 -15.513 1.00 36.76 156 GLY B O 1
ATOM 2658 N N . GLY B 1 159 ? -4.002 -27.174 -13.456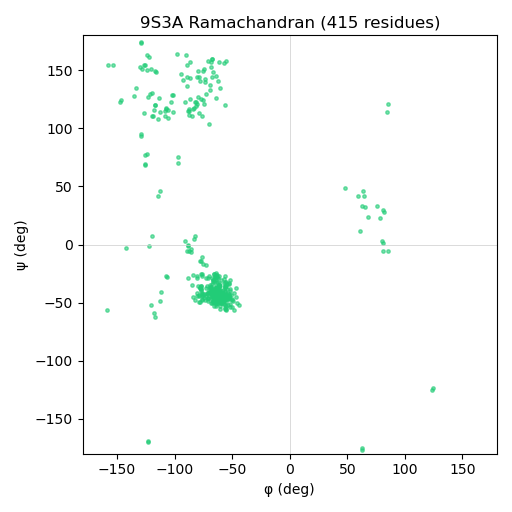 1.00 37.61 157 GLY B N 1
ATOM 2659 C CA . GLY B 1 159 ? -5.299 -27.205 -12.819 1.00 39.06 157 GLY B CA 1
ATOM 2660 C C . GLY B 1 159 ? -5.276 -28.161 -11.633 1.00 40.58 157 GLY B C 1
ATOM 2661 O O . GLY B 1 159 ? -4.503 -27.947 -10.707 1.00 39.93 157 GLY B O 1
ATOM 2662 N N . ASP B 1 160 ? -6.201 -29.131 -11.611 1.00 42.85 158 ASP B N 1
ATOM 2663 C CA . ASP B 1 160 ? -6.185 -30.241 -10.662 1.00 45.94 158 ASP B CA 1
ATOM 2664 C C . ASP B 1 160 ? -5.094 -31.290 -10.939 1.00 43.02 158 ASP B C 1
ATOM 2665 O O . ASP B 1 160 ? -4.822 -32.110 -10.059 1.00 42.56 158 ASP B O 1
ATOM 2670 N N . THR B 1 161 ? -4.528 -31.308 -12.157 1.00 40.67 159 THR B N 1
ATOM 2671 C CA . THR B 1 161 ? -3.451 -32.205 -12.540 1.00 40.10 159 THR B CA 1
ATOM 2672 C C . THR B 1 161 ? -2.287 -31.367 -13.051 1.00 36.84 159 THR B C 1
ATOM 2673 O O . THR B 1 161 ? -2.519 -30.314 -13.636 1.00 36.34 159 THR B O 1
ATOM 2677 N N . ALA B 1 162 ? -1.065 -31.881 -12.859 1.00 35.13 160 ALA B N 1
ATOM 2678 C CA . ALA B 1 162 ? 0.143 -31.196 -13.287 1.00 33.21 160 ALA B CA 1
ATOM 2679 C C . ALA B 1 162 ? 0.211 -31.181 -14.818 1.00 31.99 160 ALA B C 1
ATOM 2680 O O . ALA B 1 162 ? -0.170 -32.166 -15.465 1.00 33.06 160 ALA B O 1
ATOM 2682 N N . GLY B 1 163 ? 0.602 -30.021 -15.379 1.00 30.14 161 GLY B N 1
ATOM 2683 C CA . GLY B 1 163 ? 0.650 -29.764 -16.807 1.00 28.50 161 GLY B CA 1
ATOM 2684 C C . GLY B 1 163 ? 2.068 -29.338 -17.175 1.00 27.42 161 GLY B C 1
ATOM 2685 O O . GLY B 1 163 ? 2.971 -29.413 -16.350 1.00 26.22 161 GLY B O 1
ATOM 2686 N N . TYR B 1 164 ? 2.222 -28.854 -18.412 1.00 27.23 162 TYR B N 1
ATOM 2687 C CA . TYR B 1 164 ? 3.474 -28.480 -19.036 1.00 26.71 162 TYR B CA 1
ATOM 2688 C C . TYR B 1 164 ? 4.298 -27.514 -18.183 1.00 26.77 162 TYR B C 1
ATOM 2689 O O . TYR B 1 164 ? 5.494 -27.789 -17.946 1.00 26.25 162 TYR B O 1
ATOM 2698 N N . VAL B 1 165 ? 3.644 -26.417 -17.741 1.00 26.18 163 VAL B N 1
ATOM 2699 C CA . VAL B 1 165 ? 4.311 -25.391 -16.958 1.00 27.21 163 VAL B CA 1
ATOM 2700 C C . VAL B 1 165 ? 4.802 -25.995 -15.635 1.00 27.68 163 VAL B C 1
ATOM 2701 O O . VAL B 1 165 ? 5.939 -25.722 -15.268 1.00 27.79 163 VAL B O 1
ATOM 2705 N N . ASP B 1 166 ? 3.979 -26.791 -14.955 1.00 27.99 164 ASP B N 1
ATOM 2706 C CA . ASP B 1 166 ? 4.375 -27.462 -13.716 1.00 29.82 164 ASP B CA 1
ATOM 2707 C C . ASP B 1 166 ? 5.626 -28.330 -13.862 1.00 29.08 164 ASP B C 1
ATOM 2708 O O . ASP B 1 166 ? 6.414 -28.412 -12.905 1.00 29.54 164 ASP B O 1
ATOM 2713 N N . VAL B 1 167 ? 5.763 -29.009 -15.016 1.00 28.10 165 VAL B N 1
ATOM 2714 C CA . VAL B 1 167 ? 6.917 -29.859 -15.285 1.00 28.27 165 VAL B CA 1
ATOM 2715 C C . VAL B 1 167 ? 8.116 -28.971 -15.590 1.00 27.68 165 VAL B C 1
ATOM 2716 O O . VAL B 1 167 ? 9.183 -29.258 -15.071 1.00 28.25 165 VAL B O 1
ATOM 2720 N N . MET B 1 168 ? 7.953 -27.899 -16.386 1.00 27.46 166 MET B N 1
ATOM 2721 C CA . MET B 1 168 ? 9.087 -27.027 -16.719 1.00 26.18 166 MET B CA 1
ATOM 2722 C C . MET B 1 168 ? 9.674 -26.386 -15.472 1.00 26.02 166 MET B C 1
ATOM 2723 O O . MET B 1 168 ? 10.876 -26.378 -15.330 1.00 26.29 166 MET B O 1
ATOM 2728 N N . LEU B 1 169 ? 8.832 -25.933 -14.548 1.00 26.18 167 LEU B N 1
ATOM 2729 C CA . LEU B 1 169 ? 9.292 -25.392 -13.278 1.00 27.37 167 LEU B CA 1
ATOM 2730 C C . LEU B 1 169 ? 9.711 -26.510 -12.328 1.00 27.37 167 LEU B C 1
ATOM 2731 O O . LEU B 1 169 ? 10.692 -26.345 -11.657 1.00 28.79 167 LEU B O 1
ATOM 2736 N N . GLY B 1 170 ? 8.979 -27.624 -12.270 1.00 27.29 168 GLY B N 1
ATOM 2737 C CA . GLY B 1 170 ? 9.206 -28.746 -11.361 1.00 27.94 168 GLY B CA 1
ATOM 2738 C C . GLY B 1 170 ? 10.567 -29.433 -11.540 1.00 27.96 168 GLY B C 1
ATOM 2739 O O . GLY B 1 170 ? 11.200 -29.847 -10.552 1.00 28.32 168 GLY B O 1
ATOM 2740 N N . GLY B 1 171 ? 11.025 -29.479 -12.810 1.00 27.08 169 GLY B N 1
ATOM 2741 C CA . GLY B 1 171 ? 12.362 -29.900 -13.166 1.00 27.74 169 GLY B CA 1
ATOM 2742 C C . GLY B 1 171 ? 13.508 -29.194 -12.449 1.00 29.33 169 GLY B C 1
ATOM 2743 O O . GLY B 1 171 ? 14.555 -29.825 -12.277 1.00 30.63 169 GLY B O 1
ATOM 2744 N N . LEU B 1 172 ? 13.320 -27.901 -12.115 1.00 30.44 170 LEU B N 1
ATOM 2745 C CA . LEU B 1 172 ? 14.280 -27.054 -11.423 1.00 32.22 170 LEU B CA 1
ATOM 2746 C C . LEU B 1 172 ? 14.157 -27.148 -9.893 1.00 33.63 170 LEU B C 1
ATOM 2747 O O . LEU B 1 172 ? 14.941 -26.501 -9.219 1.00 35.07 170 LEU B O 1
ATOM 2752 N N . LEU B 1 173 ? 13.234 -27.925 -9.319 1.00 33.62 171 LEU B N 1
ATOM 2753 C CA . LEU B 1 173 ? 12.936 -27.870 -7.896 1.00 36.16 171 LEU B CA 1
ATOM 2754 C C . LEU B 1 173 ? 14.094 -28.357 -7.038 1.00 37.78 171 LEU B C 1
ATOM 2755 O O . LEU B 1 173 ? 14.316 -27.772 -5.986 1.00 39.07 171 LEU B O 1
ATOM 2760 N N . ALA B 1 174 ? 14.738 -29.470 -7.442 1.00 37.97 172 ALA B N 1
ATOM 2761 C CA . ALA B 1 174 ? 15.850 -30.038 -6.689 1.00 39.50 172 ALA B CA 1
ATOM 2762 C C . ALA B 1 174 ? 17.049 -29.088 -6.748 1.00 40.34 172 ALA B C 1
ATOM 2763 O O . ALA B 1 174 ? 17.633 -28.832 -5.692 1.00 41.52 172 ALA B O 1
ATOM 2765 N N . TRP B 1 175 ? 17.355 -28.559 -7.953 1.00 39.36 173 TRP B N 1
ATOM 2766 C CA . TRP B 1 175 ? 18.336 -27.504 -8.174 1.00 41.82 173 TRP B CA 1
ATOM 2767 C C . TRP B 1 175 ? 18.095 -26.284 -7.273 1.00 43.14 173 TRP B C 1
ATOM 2768 O O . TRP B 1 175 ? 19.062 -25.761 -6.732 1.00 44.21 173 TRP B O 1
ATOM 2779 N N . VAL B 1 176 ? 16.839 -25.819 -7.183 1.00 42.74 174 VAL B N 1
ATOM 2780 C CA . VAL B 1 176 ? 16.426 -24.721 -6.315 1.00 45.34 174 VAL B CA 1
ATOM 2781 C C . VAL B 1 176 ? 16.598 -25.090 -4.834 1.00 49.16 174 VAL B C 1
ATOM 2782 O O . VAL B 1 176 ? 17.088 -24.251 -4.090 1.00 50.78 174 VAL B O 1
ATOM 2786 N N . HIS B 1 177 ? 16.179 -26.297 -4.409 1.00 52.25 175 HIS B N 1
ATOM 2787 C CA . HIS B 1 177 ? 16.315 -26.770 -3.032 1.00 56.99 175 HIS B CA 1
ATOM 2788 C C . HIS B 1 177 ? 17.784 -26.843 -2.582 1.00 56.45 175 HIS B C 1
ATOM 2789 O O . HIS B 1 177 ? 18.094 -26.475 -1.445 1.00 56.72 175 HIS B O 1
ATOM 2796 N N . ALA B 1 178 ? 18.687 -27.303 -3.473 1.00 54.86 176 ALA B N 1
ATOM 2797 C CA . ALA B 1 178 ? 20.115 -27.412 -3.179 1.00 55.74 176 ALA B CA 1
ATOM 2798 C C . ALA B 1 178 ? 20.730 -26.029 -2.977 1.00 55.65 176 ALA B C 1
ATOM 2799 O O . ALA B 1 178 ? 21.337 -25.805 -1.936 1.00 56.94 176 ALA B O 1
ATOM 2801 N N . GLY B 1 179 ? 20.527 -25.129 -3.957 1.00 54.16 177 GLY B N 1
ATOM 2802 C CA . GLY B 1 179 ? 20.842 -23.705 -3.866 1.00 55.87 177 GLY B CA 1
ATOM 2803 C C . GLY B 1 179 ? 20.379 -23.053 -2.561 1.00 58.01 177 GLY B C 1
ATOM 2804 O O . GLY B 1 179 ? 21.183 -22.410 -1.893 1.00 60.95 177 GLY B O 1
ATOM 2805 N N . ASP B 1 180 ? 19.105 -23.264 -2.201 1.00 57.94 178 ASP B N 1
ATOM 2806 C CA . ASP B 1 180 ? 18.507 -22.814 -0.947 1.00 60.93 178 ASP B CA 1
ATOM 2807 C C . ASP B 1 180 ? 19.236 -23.348 0.289 1.00 64.50 178 ASP B C 1
ATOM 2808 O O . ASP B 1 180 ? 19.465 -22.576 1.212 1.00 65.14 178 ASP B O 1
ATOM 2813 N N . LYS B 1 181 ? 19.569 -24.653 0.304 1.00 65.59 179 LYS B N 1
ATOM 2814 C CA . LYS B 1 181 ? 20.197 -25.274 1.463 1.00 69.26 179 LYS B CA 1
ATOM 2815 C C . LYS B 1 181 ? 21.655 -24.813 1.601 1.00 71.19 179 LYS B C 1
ATOM 2816 O O . LYS B 1 181 ? 22.077 -24.579 2.733 1.00 72.48 179 LYS B O 1
ATOM 2822 N N . MET B 1 182 ? 22.382 -24.599 0.486 1.00 70.95 180 MET B N 1
ATOM 2823 C CA . MET B 1 182 ? 23.709 -23.979 0.467 1.00 75.13 180 MET B CA 1
ATOM 2824 C C . MET B 1 182 ? 23.715 -22.546 1.033 1.00 76.74 180 MET B C 1
ATOM 2825 O O . MET B 1 182 ? 24.581 -22.247 1.854 1.00 79.67 180 MET B O 1
ATOM 2830 N N . LYS B 1 183 ? 22.775 -21.685 0.594 1.00 76.55 181 LYS B N 1
ATOM 2831 C CA . LYS B 1 183 ? 22.745 -20.251 0.918 1.00 79.71 181 LYS B CA 1
ATOM 2832 C C . LYS B 1 183 ? 22.073 -19.908 2.261 1.00 81.63 181 LYS B C 1
ATOM 2833 O O . LYS B 1 183 ? 22.387 -18.854 2.798 1.00 84.00 181 LYS B O 1
ATOM 2839 N N . GLY B 1 184 ? 21.142 -20.734 2.779 1.00 82.22 182 GLY B N 1
ATOM 2840 C CA . GLY B 1 184 ? 20.309 -20.409 3.935 1.00 84.00 182 GLY B CA 1
ATOM 2841 C C . GLY B 1 184 ? 19.099 -19.522 3.594 1.00 84.84 182 GLY B C 1
ATOM 2842 O O . GLY B 1 184 ? 18.624 -18.796 4.471 1.00 86.67 182 GLY B O 1
ATOM 2843 N N . VAL B 1 185 ? 18.566 -19.626 2.357 1.00 81.51 183 VAL B N 1
ATOM 2844 C CA . VAL B 1 185 ? 17.517 -18.760 1.816 1.00 80.67 183 VAL B CA 1
ATOM 2845 C C . VAL B 1 185 ? 16.371 -19.648 1.329 1.00 77.56 183 VAL B C 1
ATOM 2846 O O . VAL B 1 185 ? 16.618 -20.801 1.008 1.00 81.16 183 VAL B O 1
ATOM 2850 N N . LYS B 1 186 ? 15.134 -19.127 1.275 1.00 73.69 184 LYS B N 1
ATOM 2851 C CA . LYS B 1 186 ? 14.031 -19.750 0.542 1.00 67.32 184 LYS B CA 1
ATOM 2852 C C . LYS B 1 186 ? 13.762 -18.915 -0.707 1.00 59.84 184 LYS B C 1
ATOM 2853 O O . LYS B 1 186 ? 13.387 -17.757 -0.566 1.00 60.32 184 LYS B O 1
ATOM 2859 N N . THR B 1 187 ? 13.963 -19.500 -1.901 1.00 53.70 185 THR B N 1
ATOM 2860 C CA . THR B 1 187 ? 13.526 -18.956 -3.180 1.00 50.59 185 THR B CA 1
ATOM 2861 C C . THR B 1 187 ? 11.996 -18.834 -3.196 1.00 49.71 185 THR B C 1
ATOM 2862 O O . THR B 1 187 ? 11.508 -17.793 -3.616 1.00 49.77 185 THR B O 1
ATOM 2866 N N . PHE B 1 188 ? 11.270 -19.915 -2.803 1.00 48.80 186 PHE B N 1
ATOM 2867 C CA . PHE B 1 188 ? 9.821 -19.950 -2.618 1.00 48.44 186 PHE B CA 1
ATOM 2868 C C . PHE B 1 188 ? 9.544 -19.740 -1.130 1.00 51.78 186 PHE B C 1
ATOM 2869 O O . PHE B 1 188 ? 9.133 -20.667 -0.431 1.00 51.97 186 PHE B O 1
ATOM 2877 N N . ASP B 1 189 ? 9.789 -18.501 -0.663 1.00 54.82 187 ASP B N 1
ATOM 2878 C CA . ASP B 1 189 ? 9.566 -18.113 0.720 1.00 58.61 187 ASP B CA 1
ATOM 2879 C C . ASP B 1 189 ? 8.053 -17.967 0.941 1.00 57.26 187 ASP B C 1
ATOM 2880 O O . ASP B 1 189 ? 7.454 -17.107 0.294 1.00 55.85 187 ASP B O 1
ATOM 2885 N N . PRO B 1 190 ? 7.412 -18.723 1.881 1.00 57.31 188 PRO B N 1
ATOM 2886 C CA . PRO B 1 190 ? 5.992 -18.536 2.173 1.00 57.11 188 PRO B CA 1
ATOM 2887 C C . PRO B 1 190 ? 5.558 -17.123 2.588 1.00 58.32 188 PRO B C 1
ATOM 2888 O O . PRO B 1 190 ? 4.399 -16.789 2.364 1.00 58.45 188 PRO B O 1
ATOM 2892 N N . ALA B 1 191 ? 6.461 -16.320 3.179 1.00 59.10 189 ALA B N 1
ATOM 2893 C CA . ALA B 1 191 ? 6.195 -14.918 3.474 1.00 60.12 189 ALA B CA 1
ATOM 2894 C C . ALA B 1 191 ? 5.981 -14.061 2.220 1.00 57.81 189 ALA B C 1
ATOM 2895 O O . ALA B 1 191 ? 5.256 -13.084 2.316 1.00 59.34 189 ALA B O 1
ATOM 2897 N N . THR B 1 192 ? 6.615 -14.393 1.082 1.00 54.71 190 THR B N 1
ATOM 2898 C CA . THR B 1 192 ? 6.688 -13.547 -0.107 1.00 53.33 190 THR B CA 1
ATOM 2899 C C . THR B 1 192 ? 5.899 -14.166 -1.267 1.00 50.26 190 THR B C 1
ATOM 2900 O O . THR B 1 192 ? 5.144 -13.431 -1.908 1.00 49.94 190 THR B O 1
ATOM 2904 N N . THR B 1 193 ? 6.107 -15.471 -1.553 1.00 48.01 191 THR B N 1
ATOM 2905 C CA . THR B 1 193 ? 5.368 -16.235 -2.561 1.00 45.84 191 THR B CA 1
ATOM 2906 C C . THR B 1 193 ? 4.727 -17.476 -1.913 1.00 45.12 191 THR B C 1
ATOM 2907 O O . THR B 1 193 ? 5.271 -18.572 -2.038 1.00 43.86 191 THR B O 1
ATOM 2911 N N . PRO B 1 194 ? 3.590 -17.357 -1.170 1.00 46.10 192 PRO B N 1
ATOM 2912 C CA . PRO B 1 194 ? 2.943 -18.519 -0.552 1.00 46.10 192 PRO B CA 1
ATOM 2913 C C . PRO B 1 194 ? 2.409 -19.561 -1.542 1.00 43.96 192 PRO B C 1
ATOM 2914 O O . PRO B 1 194 ? 2.562 -20.760 -1.268 1.00 43.51 192 PRO B O 1
ATOM 2918 N N . LEU B 1 195 ? 1.817 -19.122 -2.673 1.00 42.52 193 LEU B N 1
ATOM 2919 C CA . LEU B 1 195 ? 1.292 -20.021 -3.706 1.00 40.95 193 LEU B CA 1
ATOM 2920 C C . LEU B 1 195 ? 2.385 -20.934 -4.277 1.00 38.59 193 LEU B C 1
ATOM 2921 O O . LEU B 1 195 ? 2.130 -22.140 -4.381 1.00 38.04 193 LEU B O 1
ATOM 2926 N N . LEU B 1 196 ? 3.572 -20.380 -4.588 1.00 37.69 194 LEU B N 1
ATOM 2927 C CA . LEU B 1 196 ? 4.726 -21.155 -5.071 1.00 36.09 194 LEU B CA 1
ATOM 2928 C C . LEU B 1 196 ? 5.300 -22.071 -3.981 1.00 36.74 194 LEU B C 1
ATOM 2929 O O . LEU B 1 196 ? 5.777 -23.163 -4.319 1.00 35.92 194 LEU B O 1
ATOM 2934 N N . ALA B 1 197 ? 5.319 -21.634 -2.703 1.00 38.46 195 ALA B N 1
ATOM 2935 C CA . ALA B 1 197 ? 5.749 -22.499 -1.600 1.00 39.75 195 ALA B CA 1
ATOM 2936 C C . ALA B 1 197 ? 4.863 -23.759 -1.490 1.00 39.69 195 ALA B C 1
ATOM 2937 O O . ALA B 1 197 ? 5.375 -24.879 -1.433 1.00 39.06 195 ALA B O 1
ATOM 2939 N N . ALA B 1 198 ? 3.529 -23.558 -1.515 1.00 40.32 196 ALA B N 1
ATOM 2940 C CA . ALA B 1 198 ? 2.550 -24.642 -1.501 1.00 40.49 196 ALA B CA 1
ATOM 2941 C C . ALA B 1 198 ? 2.647 -25.508 -2.755 1.00 38.57 196 ALA B C 1
ATOM 2942 O O . ALA B 1 198 ? 2.655 -26.720 -2.630 1.00 38.33 196 ALA B O 1
ATOM 2944 N N . TRP B 1 199 ? 2.849 -24.902 -3.932 1.00 37.53 197 TRP B N 1
ATOM 2945 C CA . TRP B 1 199 ? 3.021 -25.626 -5.184 1.00 36.31 197 TRP B CA 1
ATOM 2946 C C . TRP B 1 199 ? 4.235 -26.557 -5.163 1.00 36.88 197 TRP B C 1
ATOM 2947 O O . TRP B 1 199 ? 4.120 -27.721 -5.591 1.00 36.41 197 TRP B O 1
ATOM 2958 N N . ALA B 1 200 ? 5.395 -26.053 -4.698 1.00 38.19 198 ALA B N 1
ATOM 2959 C CA . ALA B 1 200 ? 6.581 -26.898 -4.565 1.00 39.36 198 ALA B CA 1
ATOM 2960 C C . ALA B 1 200 ? 6.310 -28.146 -3.707 1.00 41.31 198 ALA B C 1
ATOM 2961 O O . ALA B 1 200 ? 6.696 -29.232 -4.112 1.00 40.70 198 ALA B O 1
ATOM 2963 N N . ASP B 1 201 ? 5.609 -27.985 -2.570 1.00 43.73 199 ASP B N 1
ATOM 2964 C CA . ASP B 1 201 ? 5.192 -29.090 -1.724 1.00 46.20 199 ASP B CA 1
ATOM 2965 C C . ASP B 1 201 ? 4.174 -30.022 -2.395 1.00 44.98 199 ASP B C 1
ATOM 2966 O O . ASP B 1 201 ? 4.309 -31.229 -2.262 1.00 45.15 199 ASP B O 1
ATOM 2971 N N . ASN B 1 202 ? 3.156 -29.475 -3.073 1.00 43.82 200 ASN B N 1
ATOM 2972 C CA . ASN B 1 202 ? 2.125 -30.265 -3.755 1.00 42.34 200 ASN B CA 1
ATOM 2973 C C . ASN B 1 202 ? 2.691 -31.064 -4.936 1.00 40.84 200 ASN B C 1
ATOM 2974 O O . ASN B 1 202 ? 2.376 -32.245 -5.066 1.00 41.99 200 ASN B O 1
ATOM 2979 N N . PHE B 1 203 ? 3.473 -30.412 -5.812 1.00 39.18 201 PHE B N 1
ATOM 2980 C CA . PHE B 1 203 ? 4.110 -31.088 -6.931 1.00 37.55 201 PHE B CA 1
ATOM 2981 C C . PHE B 1 203 ? 5.134 -32.113 -6.442 1.00 38.24 201 PHE B C 1
ATOM 2982 O O . PHE B 1 203 ? 5.111 -33.258 -6.918 1.00 38.10 201 PHE B O 1
ATOM 2990 N N . GLY B 1 204 ? 5.999 -31.695 -5.503 1.00 39.00 202 GLY B N 1
ATOM 2991 C CA . GLY B 1 204 ? 6.998 -32.547 -4.855 1.00 39.69 202 GLY B CA 1
ATOM 2992 C C . GLY B 1 204 ? 6.428 -33.830 -4.237 1.00 41.66 202 GLY B C 1
ATOM 2993 O O . GLY B 1 204 ? 7.127 -34.852 -4.303 1.00 42.08 202 GLY B O 1
ATOM 2994 N N . SER B 1 205 ? 5.180 -33.776 -3.696 1.00 41.90 203 SER B N 1
ATOM 2995 C CA . SER B 1 205 ? 4.539 -34.900 -3.015 1.00 43.60 203 SER B CA 1
ATOM 2996 C C . SER B 1 205 ? 3.765 -35.863 -3.934 1.00 43.21 203 SER B C 1
ATOM 2997 O O . SER B 1 205 ? 3.307 -36.893 -3.430 1.00 44.49 203 SER B O 1
ATOM 3000 N N . LEU B 1 206 ? 3.623 -35.572 -5.242 1.00 41.30 204 LEU B N 1
ATOM 3001 C CA . LEU B 1 206 ? 3.085 -36.509 -6.228 1.00 41.33 204 LEU B CA 1
ATOM 3002 C C . LEU B 1 206 ? 3.957 -37.774 -6.311 1.00 42.70 204 LEU B C 1
ATOM 3003 O O . LEU B 1 206 ? 5.185 -37.669 -6.346 1.00 43.01 204 LEU B O 1
ATOM 3008 N N . ASP B 1 207 ? 3.316 -38.960 -6.319 1.00 44.96 205 ASP B N 1
ATOM 3009 C CA . ASP B 1 207 ? 3.989 -40.255 -6.455 1.00 45.70 205 ASP B CA 1
ATOM 3010 C C . ASP B 1 207 ? 4.857 -40.319 -7.715 1.00 43.22 205 ASP B C 1
ATOM 3011 O O . ASP B 1 207 ? 5.996 -40.788 -7.628 1.00 42.75 205 ASP B O 1
ATOM 3016 N N . ALA B 1 208 ? 4.337 -39.801 -8.847 1.00 40.87 206 ALA B N 1
ATOM 3017 C CA . ALA B 1 208 ? 5.086 -39.788 -10.097 1.00 39.37 206 ALA B CA 1
ATOM 3018 C C . ALA B 1 208 ? 6.335 -38.899 -9.994 1.00 38.40 206 ALA B C 1
ATOM 3019 O O . ALA B 1 208 ? 7.343 -39.210 -10.605 1.00 37.10 206 ALA B O 1
ATOM 3021 N N . VAL B 1 209 ? 6.262 -37.821 -9.197 1.00 38.58 207 VAL B N 1
ATOM 3022 C CA . VAL B 1 209 ? 7.362 -36.893 -8.968 1.00 38.56 207 VAL B CA 1
ATOM 3023 C C . VAL B 1 209 ? 8.367 -37.497 -7.975 1.00 40.06 207 VAL B C 1
ATOM 3024 O O . VAL B 1 209 ? 9.557 -37.449 -8.266 1.00 38.93 207 VAL B O 1
ATOM 3028 N N . GLU B 1 210 ? 7.901 -38.016 -6.826 1.00 41.91 208 GLU B N 1
ATOM 3029 C CA . GLU B 1 210 ? 8.780 -38.638 -5.827 1.00 45.38 208 GLU B CA 1
ATOM 3030 C C . GLU B 1 210 ? 9.625 -39.813 -6.364 1.00 45.86 208 GLU B C 1
ATOM 3031 O O . GLU B 1 210 ? 10.755 -40.020 -5.913 1.00 45.08 208 GLU B O 1
ATOM 3037 N N . ALA B 1 211 ? 9.073 -40.574 -7.324 1.00 46.30 209 ALA B N 1
ATOM 3038 C CA . ALA B 1 211 ? 9.764 -41.696 -7.950 1.00 47.39 209 ALA B CA 1
ATOM 3039 C C . ALA B 1 211 ? 11.019 -41.310 -8.741 1.00 44.99 209 ALA B C 1
ATOM 3040 O O . ALA B 1 211 ? 11.838 -42.203 -8.926 1.00 45.45 209 ALA B O 1
ATOM 3042 N N . VAL B 1 212 ? 11.148 -40.061 -9.236 1.00 42.94 210 VAL B N 1
ATOM 3043 C CA . VAL B 1 212 ? 12.278 -39.642 -10.063 1.00 42.81 210 VAL B CA 1
ATOM 3044 C C . VAL B 1 212 ? 13.042 -38.448 -9.487 1.00 43.67 210 VAL B C 1
ATOM 3045 O O . VAL B 1 212 ? 14.054 -38.072 -10.087 1.00 43.27 210 VAL B O 1
ATOM 3049 N N . MET B 1 213 ? 12.624 -37.875 -8.337 1.00 45.49 211 MET B N 1
ATOM 3050 C CA . MET B 1 213 ? 13.198 -36.632 -7.836 1.00 46.29 211 MET B CA 1
ATOM 3051 C C . MET B 1 213 ? 14.499 -37.011 -7.109 1.00 47.33 211 MET B C 1
ATOM 3052 O O . MET B 1 213 ? 14.444 -37.840 -6.198 1.00 48.09 211 MET B O 1
ATOM 3057 N N . PRO B 1 214 ? 15.704 -36.518 -7.529 1.00 48.10 212 PRO B N 1
ATOM 3058 C CA . PRO B 1 214 ? 16.965 -36.941 -6.914 1.00 50.21 212 PRO B CA 1
ATOM 3059 C C . PRO B 1 214 ? 17.095 -36.441 -5.478 1.00 52.96 212 PRO B C 1
ATOM 3060 O O . PRO B 1 214 ? 16.417 -35.478 -5.099 1.00 51.86 212 PRO B O 1
ATOM 3064 N N . ASP B 1 215 ? 17.927 -37.125 -4.686 1.00 56.91 213 ASP B N 1
ATOM 3065 C CA . ASP B 1 215 ? 18.217 -36.685 -3.330 1.00 61.25 213 ASP B CA 1
ATOM 3066 C C . ASP B 1 215 ? 18.924 -35.327 -3.391 1.00 61.32 213 ASP B C 1
ATOM 3067 O O . ASP B 1 215 ? 19.910 -35.199 -4.116 1.00 61.35 213 ASP B O 1
ATOM 3072 N N . VAL B 1 216 ? 18.367 -34.337 -2.665 1.00 61.95 214 VAL B N 1
ATOM 3073 C CA . VAL B 1 216 ? 18.888 -32.976 -2.581 1.00 62.79 214 VAL B CA 1
ATOM 3074 C C . VAL B 1 216 ? 20.342 -32.973 -2.093 1.00 63.89 214 VAL B C 1
ATOM 3075 O O . VAL B 1 216 ? 21.170 -32.332 -2.733 1.00 62.57 214 VAL B O 1
ATOM 3079 N N . GLY B 1 217 ? 20.651 -33.743 -1.031 1.00 65.14 215 GLY B N 1
ATOM 3080 C CA . GLY B 1 217 ? 21.996 -33.860 -0.485 1.00 69.35 215 GLY B CA 1
ATOM 3081 C C . GLY B 1 217 ? 23.054 -34.226 -1.535 1.00 67.91 215 GLY B C 1
ATOM 3082 O O . GLY B 1 217 ? 24.106 -33.592 -1.578 1.00 65.94 215 GLY B O 1
ATOM 3083 N N . LYS B 1 218 ? 22.725 -35.209 -2.391 1.00 67.82 216 LYS B N 1
ATOM 3084 C CA . LYS B 1 218 ? 23.548 -35.629 -3.517 1.00 68.91 216 LYS B CA 1
ATOM 3085 C C . LYS B 1 218 ? 23.781 -34.473 -4.505 1.00 67.54 216 LYS B C 1
ATOM 3086 O O . LYS B 1 218 ? 24.925 -34.302 -4.937 1.00 69.45 216 LYS B O 1
ATOM 3092 N N . LEU B 1 219 ? 22.746 -33.661 -4.816 1.00 66.56 217 LEU B N 1
ATOM 3093 C CA . LEU B 1 219 ? 22.880 -32.476 -5.682 1.00 68.51 217 LEU B CA 1
ATOM 3094 C C . LEU B 1 219 ? 23.909 -31.472 -5.119 1.00 73.02 217 LEU B C 1
ATOM 3095 O O . LEU B 1 219 ? 24.728 -30.929 -5.871 1.00 71.82 217 LEU B O 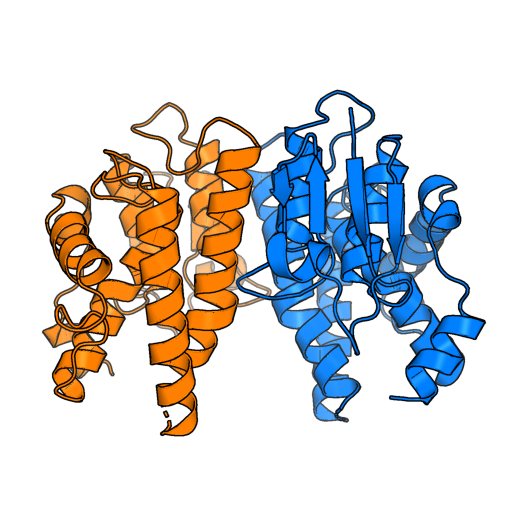1
ATOM 3100 N N . VAL B 1 220 ? 23.871 -31.258 -3.791 1.00 78.05 218 VAL B N 1
ATOM 3101 C CA . VAL B 1 220 ? 24.697 -30.273 -3.107 1.00 80.57 218 VAL B CA 1
ATOM 3102 C C . VAL B 1 220 ? 26.167 -30.655 -3.302 1.00 81.23 218 VAL B C 1
ATOM 3103 O O . VAL B 1 220 ? 26.939 -29.795 -3.727 1.00 78.41 218 VAL B O 1
ATOM 3107 N N . GLU B 1 221 ? 26.507 -31.940 -3.059 1.00 82.12 219 GLU B N 1
ATOM 3108 C CA . GLU B 1 221 ? 27.847 -32.484 -3.275 1.00 84.14 219 GLU B CA 1
ATOM 3109 C C . GLU B 1 221 ? 28.354 -32.252 -4.701 1.00 80.39 219 GLU B C 1
ATOM 3110 O O . GLU B 1 221 ? 29.517 -31.872 -4.874 1.00 82.78 219 GLU B O 1
ATOM 3116 N N . PHE B 1 222 ? 27.483 -32.544 -5.686 1.00 75.22 220 PHE B N 1
ATOM 3117 C CA . PHE B 1 222 ? 27.778 -32.382 -7.102 1.00 71.47 220 PHE B CA 1
ATOM 3118 C C . PHE B 1 222 ? 28.192 -30.930 -7.381 1.00 71.71 220 PHE B C 1
ATOM 3119 O O . PHE B 1 222 ? 29.274 -30.715 -7.918 1.00 69.67 220 PHE B O 1
ATOM 3127 N N . ALA B 1 223 ? 27.346 -29.960 -6.990 1.00 72.26 221 ALA B N 1
ATOM 3128 C CA . ALA B 1 223 ? 27.677 -28.538 -7.058 1.00 73.36 221 ALA B CA 1
ATOM 3129 C C . ALA B 1 223 ? 28.678 -28.167 -5.955 1.00 74.64 221 ALA B C 1
ATOM 3130 O O . ALA B 1 223 ? 29.895 -28.375 -6.151 1.00 76.83 221 ALA B O 1
#

Foldseek 3Di:
DAKEWADALLALLSLLLLLLCLQLVHDYHYDHADLVDGDPCLCVQCVPPSDDGWIADPNHIDDTSLRSLVCCLVVVPPRHDHQADPDPVSNVLLVVLLCCCVVQQVVLVVVVLVHVVSVVSNLVSVLVVLVCCCVQAVPALESVYVGHHNNLSSVLSCLLVQVLVCVLPVDHSCDCVRRVSVVSNSVVQCPDPSSVVSRDDSVVSNVVSVVD/DLKEWADALLALLSLLLLLLCLQLVNDYHYDHADLVDGDPCLCVQCVPPSDDGWIGHNNHIFDTSLRSLVVSQVVPVVGHDHQADPDPVSNVLLVVLLCLCVVQQCVLVVVPDVVSVVSNLVSLLVVLVCACVQAVPALESVYVDHHSSLSSVLSCLLVQVLVCVVPVHHSCDCVRRVSVVSSNVVSCPDPSSVVSPDDSVVSNVVD

Organism: Triticum aestivum (NCBI:txid4565)

Radius of gyration: 21.58 Å; Cα contacts (8 Å, |Δi|>4): 661; chains: 2; bounding box: 48×56×58 Å

Solvent-accessible surface area: 19502 Å² total; per-residue (Å²): 160,80,10,54,0,0,0,32,85,9,13,20,69,0,7,0,0,27,0,1,0,28,42,11,62,18,62,64,96,77,40,88,9,84,66,200,80,79,40,128,71,0,72,148,10,3,85,47,43,66,116,16,5,0,0,12,25,85,57,111,52,4,12,54,8,31,6,0,1,9,12,1,9,40,34,25,72,78,69,45,74,47,11,5,50,133,129,42,44,26,45,5,47,6,9,20,26,4,43,14,0,48,47,44,9,32,144,3,35,52,74,30,74,192,85,70,102,0,124,143,75,25,97,51,0,6,127,31,0,15,29,3,5,140,121,38,9,130,83,98,60,10,14,49,9,100,77,8,3,6,7,0,0,1,2,0,0,12,18,10,71,26,85,0,17,24,135,95,141,74,77,132,40,15,46,65,89,101,7,67,59,0,17,52,2,18,108,63,0,24,72,55,117,27,0,95,82,23,47,36,103,40,34,110,2,25,106,60,18,128,90,175,118,127,6,61,0,0,0,26,97,8,12,21,72,1,6,0,0,28,0,1,0,25,34,13,60,14,40,51,93,70,46,88,6,70,73,200,79,67,42,140,54,0,72,147,9,4,86,56,43,70,115,15,5,0,0,21,23,96,64,110,49,4,14,55,7,31,6,0,0,8,14,0,10,46,36,25,65,85,62,44,74,64,10,11,51,156,120,33,49,27,61,6,51,8,11,20,26,5,40,15,0,52,56,45,6,28,58,2,27,84,112,46,92,90,70,0,72,162,105,6,74,60,1,4,83,42,0,26,14,3,5,142,101,38,6,133,82,100,54,10,16,46,9,101,85,10,5,6,5,0,0,1,1,0,1,8,6,8,98,16,64,2,20,22,131,91,140,74,68,139,27,16,51,69,94,74,0,70,78,0,19,54,1,9,105,67,0,24,76,55,124,25,0,104,82,31,50,33,96,45,36,127,7,48,141,115,75